Protein AF-A0A1B4LBT7-F1 (afdb_monomer)

Foldseek 3Di:
DDDDLVVVLVVCVVFVLVVLCVQCVVLPPDDQFPVLRVLLCQVVDPAQAAEEEAFPPNCNLVSVLSSVLSCVLVPVWAEEEQEELAQVVQLVSVVVSVCSLCPRVSSCVNSNRQDDPPADDDSAWDQGPVNHIYGYHYLVDFQADDDDPPFFHLYYEYEANDDCQCQVDPVSQVVSVCSVPVTNVVRHDPPRHHYYYYHFAPACDHPSNVLVPDPSYHYDYHAQWDDDLPDPPIAGSRCRVQNSVNLVVVCVVCLLVLNNVVSCRRRVSDHHHPDDQLFDPVLAAADQADPCLLFAKEKFWEDWPDLPPVDIAWIWIWIWGDDPLAIETAAIDTHSDDLVRVLVCQVVVCVVSPNHAYEYEQDPVRCSRVVVSVVVCVVVVHDHNYHYDYDPPPDDLQVLLSVCSVCSVVSRYYYYSDCVRVSVQSSLSSNPPDDHCNNSSSVSCVCVVQQFAALASLFDPLQEDAPDDADLPWAKEWQWFDDPFWIKIWIWTADQLAIEGQAIDIGRDALLPPVLVVLVVCCVSPVNHHYAYEYEQVCVVCCVVGVNQVSCVVSVHHYDYFYHLVVLRCVCNCQSPDDDPSGGSHHYHSPRYSLQSNLNSRVFGFRADPVRDGDPHTDDDRSSRHVSSVSRHSNVVNVVSVVDDPPQWDWDADPVRDIDIDNDDDD

Sequence (667 aa):
MALTNGVLLKAISDDRALGSAMLFPHRHPQASPAFHVEVMDLWRCADEWVLIEAFREGAKSTLSEEHLLIEACFGNFGYCLIIGETYTKACQRLEAIKFEATRNTKLQGLFGRLKESGRVWNEHQMELSNGVLLEAHGWEEEFRGFKWRDIRPDRAYLDDIENKERVKDKAAVDASMRKLYLELIPAMDKVKGKIRVTGTPLAEDCMITRLRENPDWTSRRYPICNGDIDDPETRALWPERYPMDWVRRKRDEMERAGQLRGFMQEYMLMAIGSQDKPFESEHIRECAVDPAPWLPKVVITDPARTTDVKKSDRTGRVVVSRLGTKIYVHTSSGEFWKPDEVIEDAFKTSARYGDAAVAIEKNSLDEWLLQPMRAEMLRRGVTLALRPLSAPQDRDKTQFIMGMQPFFEAGDIVLVGGQGAHPKLVAEILNFPSGRRDILNALAYFQRVFSGAPVYEDFGQWNLVSEYEPSQQHPLALAFNATGTETTAALLCIEGQRVVVVADWISPVPPKEAVPDIAQLVRAAFPRARVTAWLPADVLDQADRMPIVPALRAAGMYPMRGAYVNVARGALSPLIRTEAKARRLFQVDTEGATHTLNAMAGGYNYPVDRAGNRNTLPETGPHRTLVEGLEAAVYVICSQQADVLPEGVNTGVNPQGVSYLTTLPRR

InterPro domains:
  IPR027417 P-loop containing nucleoside triphosphate hydrolase [G3DSA:3.40.50.300] (33-211)

Mean predicted aligned error: 13.54 Å

Nearest PDB structures (foldseek):
  8dgc-assembly1_H  TM=4.998E-01  e=2.058E-19  Escherichia phage PhiV-1
  3cpe-assembly1_A  TM=4.067E-01  e=5.244E-15  Tequatrovirus T4
  2o0k-assembly1_A  TM=7.148E-01  e=2.283E-07  Tequatrovirus T4
  4zni-assembly1_A  TM=6.613E-01  e=2.923E-05  Oshimavirus P7426
  3c6h-assembly2_B  TM=6.210E-01  e=6.410E-04  Escherichia phage RB49

pLDDT: mean 87.67, std 11.39, range [40.91, 98.44]

Solvent-accessible surface area (backbone atoms only — not comparable to full-atom values): 35862 Å² total; per-residue (Å²): 131,85,78,51,69,68,58,51,52,48,50,35,69,73,33,55,43,61,30,42,56,70,56,40,47,89,80,49,90,58,87,80,38,72,61,55,41,54,52,40,50,58,74,66,41,89,67,44,35,34,39,41,32,54,17,70,88,66,52,63,70,62,54,48,39,48,49,53,48,51,41,44,74,73,55,77,42,58,25,33,41,35,32,10,50,37,44,68,58,13,24,53,50,49,46,55,38,52,47,46,58,74,67,36,62,59,52,35,73,70,72,40,74,38,74,46,88,94,50,56,72,59,78,43,37,42,34,37,63,89,63,23,35,41,38,38,35,23,61,86,58,84,51,68,78,57,63,60,91,92,41,38,33,23,32,36,39,35,46,49,58,75,51,71,77,45,37,69,44,72,67,39,26,52,49,54,50,45,44,45,65,71,27,44,57,70,29,33,30,93,86,67,34,32,41,39,39,37,40,64,33,85,15,50,68,24,65,60,44,54,48,57,72,32,87,82,29,53,58,48,79,41,32,49,40,81,56,57,84,86,42,86,86,42,45,36,55,40,50,95,84,40,33,56,71,54,50,50,53,51,45,54,53,30,30,72,69,40,34,36,65,58,45,40,19,44,32,54,52,39,56,50,64,86,72,72,62,75,46,56,80,87,32,65,35,61,36,77,59,74,92,58,79,85,53,57,36,34,37,27,38,32,74,40,94,48,80,49,85,92,81,38,63,39,27,4,29,27,30,36,34,67,59,93,83,31,36,41,36,65,46,60,44,68,44,88,52,48,74,69,51,49,50,51,48,49,55,55,52,17,57,74,49,77,62,19,32,40,34,36,64,47,50,98,69,79,48,77,58,65,50,56,47,52,53,47,24,64,75,68,76,44,86,76,54,73,39,81,34,78,60,69,88,90,48,57,73,68,60,50,38,54,69,45,37,67,39,30,74,70,50,23,41,29,30,33,48,27,64,85,59,27,54,69,49,53,31,25,48,46,30,30,94,43,84,64,52,38,33,51,46,18,49,40,45,51,66,65,78,62,48,48,49,43,74,45,76,78,57,50,80,72,29,54,42,66,90,74,76,81,56,80,86,42,49,32,37,38,14,29,30,68,61,98,62,29,24,22,35,37,34,33,40,40,59,84,86,27,38,33,34,50,30,50,47,81,35,78,40,52,36,70,62,42,40,46,52,54,51,50,52,50,41,69,77,40,75,83,51,63,71,41,36,24,30,22,33,62,56,60,77,34,40,94,83,41,61,45,60,64,22,33,48,75,60,74,36,73,68,42,80,19,31,41,50,86,76,12,61,70,52,55,54,63,31,45,73,36,70,58,94,95,34,35,22,29,30,34,17,66,78,44,10,51,60,55,49,35,15,50,64,47,58,30,16,19,47,44,50,97,85,68,49,68,49,96,56,61,52,87,52,71,39,36,42,32,47,42,8,41,23,1,30,49,39,43,61,54,51,66,51,70,76,54,65,60,95,73,52,35,81,44,66,47,100,85,72,51,76,43,84,35,75,60,78,89,128

Organism: NCBI:txid101571

Structure (mmCIF, N/CA/C/O backbone):
data_AF-A0A1B4LBT7-F1
#
_entry.id   AF-A0A1B4LBT7-F1
#
loop_
_atom_site.group_PDB
_atom_site.id
_atom_site.type_symbol
_atom_site.label_atom_id
_atom_site.label_alt_id
_atom_site.label_comp_id
_atom_site.label_asym_id
_atom_site.label_entity_id
_atom_site.label_seq_id
_atom_site.pdbx_PDB_ins_code
_atom_site.Cartn_x
_atom_site.Cartn_y
_atom_site.Cartn_z
_atom_site.occupancy
_atom_site.B_iso_or_equiv
_atom_site.auth_seq_id
_atom_site.auth_comp_id
_atom_site.auth_asym_id
_atom_site.auth_atom_id
_atom_site.pdbx_PDB_model_num
ATOM 1 N N . MET A 1 1 ? 12.788 -15.332 -58.253 1.00 42.81 1 MET A N 1
ATOM 2 C CA . MET A 1 1 ? 14.023 -14.619 -58.648 1.00 42.81 1 MET A CA 1
ATOM 3 C C . MET A 1 1 ? 14.780 -14.287 -57.377 1.00 42.81 1 MET A C 1
ATOM 5 O O . MET A 1 1 ? 14.172 -13.702 -56.492 1.00 42.81 1 MET A O 1
ATOM 9 N N . ALA A 1 2 ? 16.041 -14.701 -57.238 1.00 52.88 2 ALA A N 1
ATOM 10 C CA . ALA A 1 2 ? 16.870 -14.229 -56.129 1.00 52.88 2 ALA A CA 1
ATOM 11 C C . ALA A 1 2 ? 17.149 -12.732 -56.339 1.00 52.88 2 ALA A C 1
ATOM 13 O O . ALA A 1 2 ? 17.551 -12.338 -57.435 1.00 52.88 2 ALA A O 1
ATOM 14 N N . LEU A 1 3 ? 16.870 -11.898 -55.335 1.00 65.94 3 LEU A N 1
ATOM 15 C CA . LEU A 1 3 ? 17.204 -10.473 -55.377 1.00 65.94 3 LEU A CA 1
ATOM 16 C C . LEU A 1 3 ? 18.729 -10.325 -55.470 1.00 65.94 3 LEU A C 1
ATOM 18 O O . LEU A 1 3 ? 19.463 -11.071 -54.825 1.00 65.94 3 LEU A O 1
ATOM 22 N N . THR A 1 4 ? 19.216 -9.377 -56.271 1.00 80.94 4 THR A N 1
ATOM 23 C CA . THR A 1 4 ? 20.655 -9.088 -56.331 1.00 80.94 4 THR A CA 1
ATOM 24 C C . THR A 1 4 ? 21.117 -8.441 -55.022 1.00 80.94 4 THR A C 1
ATOM 26 O O . THR A 1 4 ? 20.344 -7.738 -54.366 1.00 80.94 4 THR A O 1
ATOM 29 N N . ASN A 1 5 ? 22.393 -8.617 -54.655 1.00 82.88 5 ASN A N 1
ATOM 30 C CA . ASN A 1 5 ? 22.958 -8.010 -53.440 1.00 82.88 5 ASN A CA 1
ATOM 31 C C . ASN A 1 5 ? 22.756 -6.485 -53.397 1.00 82.88 5 ASN A C 1
ATOM 33 O O . ASN A 1 5 ? 22.489 -5.939 -52.334 1.00 82.88 5 ASN A O 1
ATOM 37 N N . GLY A 1 6 ? 22.800 -5.801 -54.547 1.00 83.88 6 GLY A N 1
ATOM 38 C CA . GLY A 1 6 ? 22.538 -4.360 -54.624 1.00 83.88 6 GLY A CA 1
ATOM 39 C C . GLY A 1 6 ? 21.104 -3.972 -54.246 1.00 83.88 6 GLY A C 1
ATOM 40 O O . GLY A 1 6 ? 20.904 -2.978 -53.552 1.00 83.88 6 GLY A O 1
ATOM 41 N N . VAL A 1 7 ? 20.103 -4.768 -54.640 1.00 86.25 7 VAL A N 1
ATOM 42 C CA . VAL A 1 7 ? 18.699 -4.523 -54.264 1.00 86.25 7 VAL A CA 1
ATOM 43 C C . VAL A 1 7 ? 18.476 -4.801 -52.778 1.00 86.25 7 VAL A C 1
ATOM 45 O O . VAL A 1 7 ? 17.785 -4.032 -52.116 1.00 86.25 7 VAL A O 1
ATOM 48 N N . LEU A 1 8 ? 19.103 -5.852 -52.237 1.00 87.44 8 LEU A N 1
ATOM 49 C CA . LEU A 1 8 ? 19.050 -6.164 -50.805 1.00 87.44 8 LEU A CA 1
ATOM 50 C C . LEU A 1 8 ? 19.699 -5.064 -49.961 1.00 87.44 8 LEU A C 1
ATOM 52 O O . LEU A 1 8 ? 19.095 -4.602 -48.999 1.00 87.44 8 LEU A O 1
ATOM 56 N N . LEU A 1 9 ? 20.891 -4.601 -50.345 1.00 89.88 9 LEU A N 1
ATOM 57 C CA . LEU A 1 9 ? 21.569 -3.500 -49.662 1.00 89.88 9 LEU A CA 1
ATOM 58 C C . LEU A 1 9 ? 20.734 -2.222 -49.691 1.00 89.88 9 LEU A C 1
ATOM 60 O O . LEU A 1 9 ? 20.644 -1.553 -48.667 1.00 89.88 9 LEU A O 1
ATOM 64 N N . LYS A 1 10 ? 20.078 -1.910 -50.818 1.00 89.69 10 LYS A N 1
ATOM 65 C CA . LYS A 1 10 ? 19.162 -0.768 -50.899 1.00 89.69 10 LYS A CA 1
ATOM 66 C C . LYS A 1 10 ? 17.966 -0.932 -49.961 1.00 89.69 10 LYS A C 1
ATOM 68 O O . LYS A 1 10 ? 17.695 -0.023 -49.196 1.00 89.69 10 LYS A O 1
ATOM 73 N N . ALA A 1 11 ? 17.309 -2.091 -49.950 1.00 89.62 11 ALA A N 1
ATOM 74 C CA . ALA A 1 11 ? 16.168 -2.336 -49.065 1.00 89.62 11 ALA A CA 1
ATOM 75 C C . ALA A 1 11 ? 16.545 -2.227 -47.576 1.00 89.62 11 ALA A C 1
ATOM 77 O O . ALA A 1 11 ? 15.867 -1.541 -46.822 1.00 89.62 11 ALA A O 1
ATOM 78 N N . ILE A 1 12 ? 17.670 -2.825 -47.170 1.00 91.31 12 ILE A N 1
ATOM 79 C CA . ILE A 1 12 ? 18.216 -2.724 -45.802 1.00 91.31 12 ILE A CA 1
ATOM 80 C C . ILE A 1 12 ? 18.623 -1.277 -45.482 1.00 91.31 12 ILE A C 1
ATOM 82 O O . ILE A 1 12 ? 18.530 -0.820 -44.341 1.00 91.31 12 ILE A O 1
ATOM 86 N N . SER A 1 13 ? 19.135 -0.559 -46.483 1.00 88.12 13 SER A N 1
ATOM 87 C CA . SER A 1 13 ? 19.461 0.860 -46.390 1.00 88.12 13 SER A CA 1
ATOM 88 C C . SER A 1 13 ? 18.226 1.740 -46.370 1.00 88.12 13 SER A C 1
ATOM 90 O O . SER A 1 13 ? 18.342 2.848 -45.891 1.00 88.12 13 SER A O 1
ATOM 92 N N . ASP A 1 14 ? 17.059 1.329 -46.837 1.00 87.81 14 ASP A N 1
ATOM 93 C CA . ASP A 1 14 ? 15.849 2.153 -46.763 1.00 87.81 14 ASP A CA 1
ATOM 94 C C . ASP A 1 14 ? 15.087 1.855 -45.459 1.00 87.81 14 ASP A C 1
ATOM 96 O O . ASP A 1 14 ? 14.627 2.782 -44.799 1.00 87.81 14 ASP A O 1
ATOM 100 N N . ASP A 1 15 ? 15.098 0.599 -45.003 1.00 90.75 15 ASP A N 1
ATOM 101 C CA . ASP A 1 15 ? 14.402 0.124 -43.803 1.00 90.75 15 ASP A CA 1
ATOM 102 C C . ASP A 1 15 ? 15.342 -0.691 -42.891 1.00 90.75 15 ASP A C 1
ATOM 104 O O . ASP A 1 15 ? 15.752 -1.818 -43.197 1.00 90.75 15 ASP A O 1
ATOM 108 N N . ARG A 1 16 ? 15.692 -0.109 -41.734 1.00 90.62 16 ARG A N 1
ATOM 109 C CA . ARG A 1 16 ? 16.594 -0.741 -40.757 1.00 90.62 16 ARG A CA 1
ATOM 110 C C . ARG A 1 16 ? 15.924 -1.842 -39.951 1.00 90.62 16 ARG A C 1
ATOM 112 O O . ARG A 1 16 ? 16.616 -2.787 -39.577 1.00 90.62 16 ARG A O 1
ATOM 119 N N . ALA A 1 17 ? 14.619 -1.755 -39.719 1.00 90.81 17 ALA A N 1
ATOM 120 C CA . ALA A 1 17 ? 13.885 -2.785 -38.999 1.00 90.81 17 ALA A CA 1
ATOM 121 C C . ALA A 1 17 ? 13.766 -4.056 -39.848 1.00 90.81 17 ALA A C 1
ATOM 123 O O . ALA A 1 17 ? 14.067 -5.154 -39.374 1.00 90.81 17 ALA A O 1
ATOM 124 N N . LEU A 1 18 ? 13.445 -3.901 -41.137 1.00 90.19 18 LEU A N 1
ATOM 125 C CA . LEU A 1 18 ? 13.521 -4.981 -42.118 1.00 90.19 18 LEU A CA 1
ATOM 126 C C . LEU A 1 18 ? 14.945 -5.539 -42.199 1.00 90.19 18 LEU A C 1
ATOM 128 O O . LEU A 1 18 ? 15.139 -6.754 -42.196 1.00 90.19 18 LEU A O 1
ATOM 132 N N . GLY A 1 19 ? 15.944 -4.655 -42.236 1.00 91.81 19 GLY A N 1
ATOM 133 C CA . GLY A 1 19 ? 17.351 -5.033 -42.230 1.00 91.81 19 GLY A CA 1
ATOM 134 C C . GLY A 1 19 ? 17.739 -5.924 -41.056 1.00 91.81 19 GLY A C 1
ATOM 135 O O . GLY A 1 19 ? 18.338 -6.978 -41.268 1.00 91.81 19 GLY A O 1
ATOM 136 N N . SER A 1 20 ? 17.353 -5.530 -39.844 1.00 93.25 20 SER A N 1
ATOM 137 C CA . SER A 1 20 ? 17.584 -6.295 -38.618 1.00 93.25 20 SER A CA 1
ATOM 138 C C . SER A 1 20 ? 16.924 -7.678 -38.699 1.00 93.25 20 SER A C 1
ATOM 140 O O . SER A 1 20 ? 17.624 -8.693 -38.648 1.00 93.25 20 SER A O 1
ATOM 142 N N . ALA A 1 21 ? 15.628 -7.745 -39.015 1.00 91.25 21 ALA A N 1
ATOM 143 C CA . ALA A 1 21 ? 14.906 -9.012 -39.142 1.00 91.25 21 ALA A CA 1
ATOM 144 C C . ALA A 1 21 ? 15.491 -9.944 -40.228 1.00 91.25 21 ALA A C 1
ATOM 146 O O . ALA A 1 21 ? 15.522 -11.169 -40.076 1.00 91.25 21 ALA A O 1
ATOM 147 N N . MET A 1 22 ? 15.976 -9.384 -41.342 1.00 91.62 22 MET A N 1
ATOM 148 C CA . MET A 1 22 ? 16.565 -10.156 -42.439 1.00 91.62 22 MET A CA 1
ATOM 149 C C . MET A 1 22 ? 17.965 -10.680 -42.116 1.00 91.62 22 MET A C 1
ATOM 151 O O . MET A 1 22 ? 18.274 -11.830 -42.459 1.00 91.62 22 MET A O 1
ATOM 155 N N . LEU A 1 23 ? 18.811 -9.844 -41.512 1.00 94.00 23 LEU A N 1
ATOM 156 C CA . LEU A 1 23 ? 20.214 -10.141 -41.218 1.00 94.00 23 LEU A CA 1
ATOM 157 C C . LEU A 1 23 ? 20.375 -10.999 -39.964 1.00 94.00 23 LEU A C 1
ATOM 159 O O . LEU A 1 23 ? 21.263 -11.849 -39.935 1.00 94.00 23 LEU A O 1
ATOM 163 N N . PHE A 1 24 ? 19.500 -10.833 -38.975 1.00 95.12 24 PHE A N 1
ATOM 164 C CA . PHE A 1 24 ? 19.602 -11.475 -37.666 1.00 95.12 24 PHE A CA 1
ATOM 165 C C . PHE A 1 24 ? 18.405 -12.372 -37.325 1.00 95.12 24 PHE A C 1
ATOM 167 O O . PHE A 1 24 ? 18.008 -12.413 -36.169 1.00 95.12 24 PHE A O 1
ATOM 174 N N . PRO A 1 25 ? 17.815 -13.156 -38.248 1.00 92.56 25 PRO A N 1
ATOM 175 C CA . PRO A 1 25 ? 16.567 -13.879 -37.968 1.00 92.56 25 PRO A CA 1
ATOM 176 C C . PRO A 1 25 ? 16.667 -14.823 -36.757 1.00 92.56 25 PRO A C 1
ATOM 178 O O . PRO A 1 25 ? 15.674 -15.069 -36.082 1.00 92.56 25 PRO A O 1
ATOM 181 N N . HIS A 1 26 ? 17.866 -15.331 -36.444 1.00 93.12 26 HIS A N 1
ATOM 182 C CA . HIS A 1 26 ? 18.125 -16.173 -35.271 1.00 93.12 26 HIS A CA 1
ATOM 183 C C . HIS A 1 26 ? 17.984 -15.430 -33.935 1.00 93.12 26 HIS A C 1
ATOM 185 O O . HIS A 1 26 ? 17.816 -16.078 -32.905 1.00 93.12 26 HIS A O 1
ATOM 191 N N . ARG A 1 27 ? 18.032 -14.094 -33.942 1.00 92.12 27 ARG A N 1
ATOM 192 C CA . ARG A 1 27 ? 17.811 -13.219 -32.781 1.00 92.12 27 ARG A CA 1
ATOM 193 C C . ARG A 1 27 ? 16.346 -12.794 -32.618 1.00 92.12 27 ARG A C 1
ATOM 195 O O . ARG A 1 27 ? 15.987 -12.282 -31.561 1.00 92.12 27 ARG A O 1
ATOM 202 N N . HIS A 1 28 ? 15.490 -13.084 -33.606 1.00 90.44 28 HIS A N 1
ATOM 203 C CA . HIS A 1 28 ? 14.053 -12.780 -33.611 1.00 90.44 28 HIS A CA 1
ATOM 204 C C . HIS A 1 28 ? 13.212 -14.075 -33.611 1.00 90.44 28 HIS A C 1
ATOM 206 O O . HIS A 1 28 ? 12.550 -14.389 -34.601 1.00 90.44 28 HIS A O 1
ATOM 212 N N . PRO A 1 29 ? 13.206 -14.863 -32.514 1.00 87.12 29 PRO A N 1
ATOM 213 C CA . PRO A 1 29 ? 12.429 -16.107 -32.436 1.00 87.12 29 PRO A CA 1
ATOM 214 C C . PRO A 1 29 ? 10.908 -15.876 -32.401 1.00 87.12 29 PRO A C 1
ATOM 216 O O . PRO A 1 29 ? 10.133 -16.817 -32.556 1.00 87.12 29 PRO A O 1
ATOM 219 N N . GLN A 1 30 ? 10.479 -14.636 -32.162 1.00 87.31 30 GLN A N 1
ATOM 220 C CA . GLN A 1 30 ? 9.089 -14.194 -32.126 1.00 87.31 30 GLN A CA 1
ATOM 221 C C . GLN A 1 30 ? 8.917 -13.027 -33.099 1.00 87.31 30 GLN A C 1
ATOM 223 O O . GLN A 1 30 ? 9.883 -12.324 -33.399 1.00 87.31 30 GLN A O 1
ATOM 228 N N . ALA A 1 31 ? 7.688 -12.800 -33.564 1.00 87.50 31 ALA A N 1
ATOM 229 C CA . ALA A 1 31 ? 7.388 -11.648 -34.404 1.00 87.50 31 ALA A CA 1
ATOM 230 C C . ALA A 1 31 ? 7.735 -10.339 -33.673 1.00 87.50 31 ALA A C 1
ATOM 232 O O . ALA A 1 31 ? 7.391 -10.161 -32.498 1.00 87.50 31 ALA A O 1
ATOM 233 N N . SER A 1 32 ? 8.426 -9.440 -34.376 1.00 89.56 32 SER A N 1
ATOM 234 C CA . SER A 1 32 ? 8.744 -8.108 -33.868 1.00 89.56 32 SER A CA 1
ATOM 235 C C . SER A 1 32 ? 7.478 -7.239 -33.839 1.00 89.56 32 SER A C 1
ATOM 237 O O . SER A 1 32 ? 6.795 -7.134 -34.860 1.00 89.56 32 SER A O 1
ATOM 239 N N . PRO A 1 33 ? 7.151 -6.604 -32.702 1.00 93.69 33 PRO A N 1
ATOM 240 C CA . PRO A 1 33 ? 6.026 -5.686 -32.592 1.00 93.69 33 PRO A CA 1
ATOM 241 C C . PRO A 1 33 ? 6.295 -4.365 -33.321 1.00 93.69 33 PRO A C 1
ATOM 243 O O . PRO A 1 33 ? 7.441 -3.995 -33.574 1.00 93.69 33 PRO A O 1
ATOM 246 N N . ALA A 1 34 ? 5.235 -3.595 -33.583 1.00 93.12 34 ALA A N 1
ATOM 247 C CA . ALA A 1 34 ? 5.321 -2.322 -34.306 1.00 93.12 34 ALA A CA 1
ATOM 248 C C . ALA A 1 34 ? 6.310 -1.322 -33.677 1.00 93.12 34 ALA A C 1
ATOM 250 O O . ALA A 1 34 ? 7.007 -0.611 -34.397 1.00 93.12 34 ALA A O 1
ATOM 251 N N . PHE A 1 35 ? 6.428 -1.298 -32.345 1.00 94.38 35 PHE A N 1
ATOM 252 C CA . PHE A 1 35 ? 7.349 -0.372 -31.686 1.00 94.38 35 PHE A CA 1
ATOM 253 C C . PHE A 1 35 ? 8.829 -0.698 -31.942 1.00 94.38 35 PHE A C 1
ATOM 255 O O . PHE A 1 35 ? 9.655 0.201 -31.858 1.00 94.38 35 PHE A O 1
ATOM 262 N N . HIS A 1 36 ? 9.189 -1.941 -32.297 1.00 94.62 36 HIS A N 1
ATOM 263 C CA . HIS A 1 36 ? 10.570 -2.268 -32.697 1.00 94.62 36 HIS A CA 1
ATOM 264 C C . HIS A 1 36 ? 10.969 -1.532 -33.977 1.00 94.62 36 HIS A C 1
ATOM 266 O O . HIS A 1 36 ? 12.116 -1.108 -34.102 1.00 94.62 36 HIS A O 1
ATOM 272 N N . VAL A 1 37 ? 10.018 -1.351 -34.898 1.00 93.69 37 VAL A N 1
ATOM 273 C CA . VAL A 1 37 ? 10.228 -0.590 -36.135 1.00 93.69 37 VAL A CA 1
ATOM 274 C C . VAL A 1 37 ? 10.455 0.883 -35.808 1.00 93.69 37 VAL A C 1
ATOM 276 O O . VAL A 1 37 ? 11.473 1.445 -36.199 1.00 93.69 37 VAL A O 1
ATOM 279 N N . GLU A 1 38 ? 9.579 1.475 -34.991 1.00 95.06 38 GLU A N 1
ATOM 280 C CA . GLU A 1 38 ? 9.705 2.882 -34.585 1.00 95.06 38 GLU A CA 1
ATOM 281 C C . GLU A 1 38 ? 11.017 3.139 -33.817 1.00 95.06 38 GLU A C 1
ATOM 283 O O . GLU A 1 38 ? 11.673 4.150 -34.048 1.00 95.06 38 GLU A O 1
ATOM 288 N N . VAL A 1 39 ? 11.464 2.204 -32.969 1.00 95.31 39 VAL A N 1
ATOM 289 C CA . VAL A 1 39 ? 12.767 2.284 -32.279 1.00 95.31 39 VAL A CA 1
ATOM 290 C C . VAL A 1 39 ? 13.936 2.324 -33.270 1.00 95.31 39 VAL A C 1
ATOM 292 O O . VAL A 1 39 ? 14.831 3.160 -33.134 1.00 95.31 39 VAL A O 1
ATOM 295 N N . MET A 1 40 ? 13.930 1.450 -34.281 1.00 94.62 40 MET A N 1
ATOM 296 C CA . MET A 1 40 ? 14.963 1.425 -35.323 1.00 94.62 40 MET A CA 1
ATOM 297 C C . MET A 1 40 ? 14.981 2.722 -36.141 1.00 94.62 40 MET A C 1
ATOM 299 O O . MET A 1 40 ? 16.061 3.248 -36.432 1.00 94.62 40 MET A O 1
ATOM 303 N N . ASP A 1 41 ? 13.806 3.262 -36.464 1.00 94.25 41 ASP A N 1
ATOM 304 C CA . ASP A 1 41 ? 13.661 4.530 -37.181 1.00 94.25 41 ASP A CA 1
ATOM 305 C C . ASP A 1 41 ? 14.159 5.716 -36.344 1.00 94.25 41 ASP A C 1
ATOM 307 O O . ASP A 1 41 ? 14.894 6.570 -36.848 1.00 94.25 41 ASP A O 1
ATOM 311 N N . LEU A 1 42 ? 13.846 5.738 -35.045 1.00 95.12 42 LEU A N 1
ATOM 312 C CA . LEU A 1 42 ? 14.309 6.761 -34.106 1.00 95.12 42 LEU A CA 1
ATOM 313 C C . LEU A 1 42 ? 15.827 6.738 -33.921 1.00 95.12 42 LEU A C 1
ATOM 315 O O . LEU A 1 42 ? 16.465 7.789 -33.924 1.00 95.12 42 LEU A O 1
ATOM 319 N N . TRP A 1 43 ? 16.464 5.570 -33.814 1.00 94.06 43 TRP A N 1
ATOM 320 C CA . TRP A 1 43 ? 17.930 5.543 -33.753 1.00 94.06 43 TRP A CA 1
ATOM 321 C C . TRP A 1 43 ? 18.574 6.036 -35.050 1.00 94.06 43 TRP A C 1
ATOM 323 O O . TRP A 1 43 ? 19.603 6.727 -35.013 1.00 94.06 43 TRP A O 1
ATOM 333 N N . ARG A 1 44 ? 17.937 5.759 -36.189 1.00 92.06 44 ARG A N 1
ATOM 334 C CA . ARG A 1 44 ? 18.411 6.173 -37.508 1.00 92.06 44 ARG A CA 1
ATOM 335 C C . ARG A 1 44 ? 18.156 7.650 -37.827 1.00 92.06 44 ARG A C 1
ATOM 337 O O . ARG A 1 44 ? 18.842 8.194 -38.695 1.00 92.06 44 ARG A O 1
ATOM 344 N N . CYS A 1 45 ? 17.197 8.293 -37.163 1.00 93.50 45 CYS A N 1
ATOM 345 C CA . CYS A 1 45 ? 16.697 9.611 -37.547 1.00 93.50 45 CYS A CA 1
ATOM 346 C C . CYS A 1 45 ? 17.796 10.689 -37.655 1.00 93.50 45 CYS A C 1
ATOM 348 O O . CYS A 1 45 ? 18.947 10.535 -37.210 1.00 93.50 45 CYS A O 1
ATOM 350 N N . ALA A 1 46 ? 17.440 11.801 -38.299 1.00 93.62 46 ALA A N 1
ATOM 351 C CA . ALA A 1 46 ? 18.349 12.922 -38.491 1.00 93.62 46 ALA A CA 1
ATOM 352 C C . ALA A 1 46 ? 18.772 13.549 -37.153 1.00 93.62 46 ALA A C 1
ATOM 354 O O . ALA A 1 46 ? 19.948 13.892 -37.035 1.00 93.62 46 ALA A O 1
ATOM 355 N N . ASP A 1 47 ? 17.866 13.582 -36.173 1.00 95.81 47 ASP A N 1
ATOM 356 C CA . ASP A 1 47 ? 18.020 14.275 -34.894 1.00 95.81 47 ASP A CA 1
ATOM 357 C C . ASP A 1 47 ? 19.310 13.890 -34.163 1.00 95.81 47 ASP A C 1
ATOM 359 O O . ASP A 1 47 ? 19.719 12.719 -34.104 1.00 95.81 47 ASP A O 1
ATOM 363 N N . GLU A 1 48 ? 19.964 14.904 -33.603 1.00 95.75 48 GLU A N 1
ATOM 364 C CA . GLU A 1 48 ? 21.251 14.756 -32.931 1.00 95.75 48 GLU A CA 1
ATOM 365 C C . GLU A 1 48 ? 21.101 13.951 -31.644 1.00 95.75 48 GLU A C 1
ATOM 367 O O . GLU A 1 48 ? 21.870 13.012 -31.430 1.00 95.75 48 GLU A O 1
ATOM 372 N N . TRP A 1 49 ? 20.079 14.231 -30.831 1.00 97.75 49 TRP A N 1
ATOM 373 C CA . TRP A 1 49 ? 19.879 13.602 -29.526 1.00 97.75 49 TRP A CA 1
ATOM 374 C C . TRP A 1 49 ? 18.523 12.910 -29.442 1.00 97.75 49 TRP A C 1
ATOM 376 O O . TRP A 1 49 ? 17.475 13.521 -29.639 1.00 97.75 49 TRP A O 1
ATOM 386 N N . VAL A 1 50 ? 18.552 11.610 -29.151 1.00 98.19 50 VAL A N 1
ATOM 387 C CA . VAL A 1 50 ? 17.343 10.785 -29.067 1.00 98.19 50 VAL A CA 1
ATOM 388 C C . VAL A 1 50 ? 17.348 10.005 -27.764 1.00 98.19 50 VAL A C 1
ATOM 390 O O . VAL A 1 50 ? 18.339 9.347 -27.434 1.00 98.19 50 VAL A O 1
ATOM 393 N N . LEU A 1 51 ? 16.220 10.048 -27.060 1.00 97.69 51 LEU A N 1
ATOM 394 C CA . LEU A 1 51 ? 15.930 9.244 -25.881 1.00 97.69 51 LEU A CA 1
ATOM 395 C C . LEU A 1 51 ? 14.849 8.214 -26.217 1.00 97.69 51 LEU A C 1
ATOM 397 O O . LEU A 1 51 ? 13.745 8.564 -26.634 1.00 97.69 51 LEU A O 1
ATOM 401 N N . ILE A 1 52 ? 15.141 6.943 -25.966 1.00 96.88 52 ILE A N 1
ATOM 402 C CA . ILE A 1 52 ? 14.173 5.857 -26.080 1.00 96.88 52 ILE A CA 1
ATOM 403 C C . ILE A 1 52 ? 13.993 5.206 -24.720 1.00 96.88 52 ILE A C 1
ATOM 405 O O . ILE A 1 52 ? 14.937 4.708 -24.109 1.00 96.88 52 ILE A O 1
ATOM 409 N N . GLU A 1 53 ? 12.751 5.149 -24.270 1.00 95.56 53 GLU A N 1
ATOM 410 C CA . GLU A 1 53 ? 12.388 4.403 -23.080 1.00 95.56 53 GLU A CA 1
ATOM 411 C C . GLU A 1 53 ? 11.555 3.205 -23.484 1.00 95.56 53 GLU A C 1
ATOM 413 O O . GLU A 1 53 ? 10.505 3.347 -24.107 1.00 95.56 53 GLU A O 1
ATOM 418 N N . ALA A 1 54 ? 12.018 2.015 -23.132 1.00 94.12 54 ALA A N 1
ATOM 419 C CA . ALA A 1 54 ? 11.321 0.778 -23.432 1.00 94.12 54 ALA A CA 1
ATOM 420 C C . ALA A 1 54 ? 11.274 -0.093 -22.187 1.00 94.12 54 ALA A C 1
ATOM 422 O O . ALA A 1 54 ? 12.260 -0.192 -21.451 1.00 94.12 54 ALA A O 1
ATOM 423 N N . PHE A 1 55 ? 10.121 -0.719 -21.970 1.00 94.56 55 PHE A N 1
ATOM 424 C CA . PHE A 1 55 ? 9.890 -1.589 -20.829 1.00 94.56 55 PHE A CA 1
ATOM 425 C C . PHE A 1 55 ? 10.944 -2.705 -20.729 1.00 94.56 55 PHE A C 1
ATOM 427 O O . PHE A 1 55 ? 11.516 -3.165 -21.728 1.00 94.56 55 PHE A O 1
ATOM 434 N N . ARG A 1 56 ? 11.215 -3.151 -19.500 1.00 90.69 56 ARG A N 1
ATOM 435 C CA . ARG A 1 56 ? 12.153 -4.243 -19.216 1.00 90.69 56 ARG A CA 1
ATOM 436 C C . ARG A 1 56 ? 11.794 -5.493 -20.028 1.00 90.69 56 ARG A C 1
ATOM 438 O O . ARG A 1 56 ? 10.637 -5.875 -20.114 1.00 90.69 56 ARG A O 1
ATOM 445 N N . GLU A 1 57 ? 12.808 -6.134 -20.613 1.00 90.31 57 GLU A N 1
ATOM 446 C CA . GLU A 1 57 ? 12.663 -7.261 -21.554 1.00 90.31 57 GLU A CA 1
ATOM 447 C C . GLU A 1 57 ? 11.993 -6.933 -22.907 1.00 90.31 57 GLU A C 1
ATOM 449 O O . GLU A 1 57 ? 11.756 -7.835 -23.709 1.00 90.31 57 GLU A O 1
ATOM 454 N N . GLY A 1 58 ? 11.809 -5.656 -23.257 1.00 91.56 58 GLY A N 1
ATOM 455 C CA . GLY A 1 58 ? 11.327 -5.214 -24.576 1.00 91.56 58 GLY A CA 1
ATOM 456 C C . GLY A 1 58 ? 12.306 -5.400 -25.752 1.00 91.56 58 GLY A C 1
ATOM 457 O O . GLY A 1 58 ? 12.107 -4.802 -26.804 1.00 91.56 58 GLY A O 1
ATOM 458 N N . ALA A 1 59 ? 13.365 -6.205 -25.587 1.00 91.06 59 ALA A N 1
ATOM 459 C CA . ALA A 1 59 ? 14.439 -6.488 -26.559 1.00 91.06 59 ALA A CA 1
ATOM 460 C C . ALA A 1 59 ? 15.335 -5.301 -26.979 1.00 91.06 59 ALA A C 1
ATOM 462 O O . ALA A 1 59 ? 16.129 -5.430 -27.911 1.00 91.06 59 ALA A O 1
ATOM 463 N N . LYS A 1 60 ? 15.289 -4.179 -26.247 1.00 89.81 60 LYS A N 1
ATOM 464 C CA . LYS A 1 60 ? 16.026 -2.941 -26.566 1.00 89.81 60 LYS A CA 1
ATOM 465 C C . LYS A 1 60 ? 17.529 -3.149 -26.826 1.00 89.81 60 LYS A C 1
ATOM 467 O O . LYS A 1 60 ? 18.035 -2.679 -27.835 1.00 89.81 60 LYS A O 1
ATOM 472 N N . SER A 1 61 ? 18.225 -3.926 -25.990 1.00 89.38 61 SER A N 1
ATOM 473 C CA . SER A 1 61 ? 19.668 -4.150 -26.158 1.00 89.38 61 SER A CA 1
ATOM 474 C C . SER A 1 61 ? 20.010 -5.028 -27.366 1.00 89.38 61 SER A C 1
ATOM 476 O O . SER A 1 61 ? 21.040 -4.839 -27.992 1.00 89.38 61 SER A O 1
ATOM 478 N N . THR A 1 62 ? 19.146 -5.985 -27.721 1.00 92.62 62 THR A N 1
ATOM 479 C CA . THR A 1 62 ? 19.338 -6.789 -28.940 1.00 92.62 62 THR A CA 1
ATOM 480 C C . THR A 1 62 ? 19.192 -5.918 -30.180 1.00 92.62 62 THR A C 1
ATOM 482 O O . THR A 1 62 ? 20.070 -5.925 -31.038 1.00 92.62 62 THR A O 1
ATOM 485 N N . LEU A 1 63 ? 18.144 -5.094 -30.220 1.00 94.38 63 LEU A N 1
ATOM 486 C CA . LEU A 1 63 ? 17.908 -4.167 -31.321 1.00 94.38 63 LEU A CA 1
ATOM 487 C C . LEU A 1 63 ? 19.041 -3.139 -31.466 1.00 94.38 63 LEU A C 1
ATOM 489 O O . LEU A 1 63 ? 19.422 -2.821 -32.590 1.00 94.38 63 LEU A O 1
ATOM 493 N N . SER A 1 64 ? 19.603 -2.626 -30.365 1.00 94.50 64 SER A N 1
ATOM 494 C CA . SER A 1 64 ? 20.677 -1.628 -30.442 1.00 94.50 64 SER A CA 1
ATOM 495 C C . SER A 1 64 ? 21.990 -2.216 -30.949 1.00 94.50 64 SER A C 1
ATOM 497 O O . SER A 1 64 ? 22.645 -1.601 -31.787 1.00 94.50 64 SER A O 1
ATOM 499 N N . GLU A 1 65 ? 22.351 -3.426 -30.517 1.00 96.25 65 GLU A N 1
ATOM 500 C CA . GLU A 1 65 ? 23.521 -4.150 -31.028 1.00 96.25 65 GLU A CA 1
ATOM 501 C C . GLU A 1 65 ? 23.418 -4.378 -32.547 1.00 96.25 65 GLU A C 1
ATOM 503 O O . GLU A 1 65 ? 24.372 -4.136 -33.289 1.00 96.25 65 GLU A O 1
ATOM 508 N N . GLU A 1 66 ? 22.244 -4.797 -33.024 1.00 96.31 66 GLU A N 1
ATOM 509 C CA . GLU A 1 66 ? 21.968 -4.998 -34.449 1.00 96.31 66 GLU A CA 1
ATOM 510 C C . GLU A 1 66 ? 21.997 -3.685 -35.233 1.00 96.31 66 GLU A C 1
ATOM 512 O O . GLU A 1 66 ? 22.626 -3.612 -36.291 1.00 96.31 66 GLU A O 1
ATOM 517 N N . HIS A 1 67 ? 21.364 -2.635 -34.704 1.00 96.25 67 HIS A N 1
ATOM 518 C CA . HIS A 1 67 ? 21.354 -1.306 -35.307 1.00 96.25 67 HIS A CA 1
ATOM 519 C C . HIS A 1 67 ? 22.774 -0.757 -35.476 1.00 96.25 67 HIS A C 1
ATOM 521 O O . HIS A 1 67 ? 23.156 -0.362 -36.579 1.00 96.25 67 HIS A O 1
ATOM 527 N N . LEU A 1 68 ? 23.573 -0.772 -34.403 1.00 97.12 68 LEU A N 1
ATOM 528 C CA . LEU A 1 68 ? 24.950 -0.280 -34.415 1.00 97.12 68 LEU A CA 1
ATOM 529 C C . LEU A 1 68 ? 25.813 -1.061 -35.406 1.00 97.12 68 LEU A C 1
ATOM 531 O O . LEU A 1 68 ? 26.578 -0.453 -36.154 1.00 97.12 68 LEU A O 1
ATOM 535 N N . LEU A 1 69 ? 25.666 -2.390 -35.461 1.00 97.44 69 LEU A N 1
ATOM 536 C CA . LEU A 1 69 ? 26.409 -3.217 -36.408 1.00 97.44 69 LEU A CA 1
ATOM 537 C C . LEU A 1 69 ? 26.014 -2.925 -37.857 1.00 97.44 69 LEU A C 1
ATOM 539 O O . LEU A 1 69 ? 26.892 -2.807 -38.711 1.00 97.44 69 LEU A O 1
ATOM 543 N N . ILE A 1 70 ? 24.717 -2.786 -38.147 1.00 96.56 70 ILE A N 1
ATOM 544 C CA . ILE A 1 70 ? 24.246 -2.437 -39.491 1.00 96.56 70 ILE A CA 1
ATOM 545 C C . ILE A 1 70 ? 24.800 -1.065 -39.894 1.00 96.56 70 ILE A C 1
ATOM 547 O O . ILE A 1 70 ? 25.417 -0.948 -40.952 1.00 96.56 70 ILE A O 1
ATOM 551 N N . GLU A 1 71 ? 24.634 -0.036 -39.062 1.00 96.44 71 GLU A N 1
ATOM 552 C CA . GLU A 1 71 ? 25.143 1.313 -39.343 1.00 96.44 71 GLU A CA 1
ATOM 553 C C . GLU A 1 71 ? 26.666 1.322 -39.561 1.00 96.44 71 GLU A C 1
ATOM 555 O O . GLU A 1 71 ? 27.150 1.971 -40.494 1.00 96.44 71 GLU A O 1
ATOM 560 N N . ALA A 1 72 ? 27.410 0.540 -38.770 1.00 97.00 72 ALA A N 1
ATOM 561 C CA . ALA A 1 72 ? 28.849 0.370 -38.930 1.00 97.00 72 ALA A CA 1
ATOM 562 C C . ALA A 1 72 ? 29.209 -0.312 -40.258 1.00 97.00 72 ALA A C 1
ATOM 564 O O . ALA A 1 72 ? 30.135 0.126 -40.936 1.00 97.00 72 ALA A O 1
ATOM 565 N N . CYS A 1 73 ? 28.467 -1.343 -40.676 1.00 95.88 73 CYS A N 1
ATOM 566 C CA . CYS A 1 73 ? 28.687 -2.031 -41.954 1.00 95.88 73 CYS A CA 1
ATOM 567 C C . CYS A 1 73 ? 28.467 -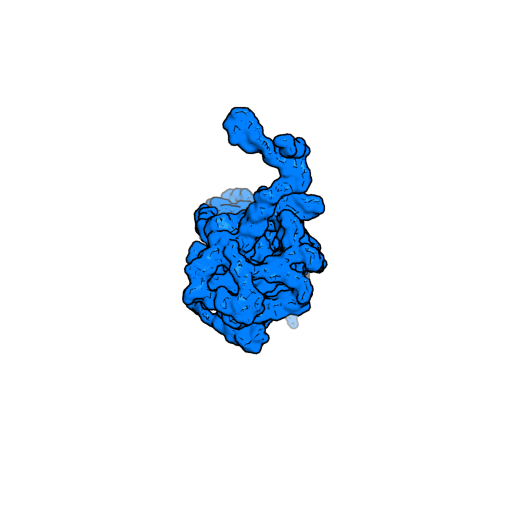1.103 -43.158 1.00 95.88 73 CYS A C 1
ATOM 569 O O . CYS A 1 73 ? 29.226 -1.158 -44.126 1.00 95.88 73 CYS A O 1
ATOM 571 N N . PHE A 1 74 ? 27.467 -0.219 -43.085 1.00 95.25 74 PHE A N 1
ATOM 572 C CA . PHE A 1 74 ? 27.223 0.800 -44.110 1.00 95.25 74 PHE A CA 1
ATOM 573 C C . PHE A 1 74 ? 28.221 1.966 -44.071 1.00 95.25 74 PHE A C 1
ATOM 575 O O . PHE A 1 74 ? 28.262 2.748 -45.018 1.00 95.25 74 PHE A O 1
ATOM 582 N N . GLY A 1 75 ? 29.035 2.087 -43.018 1.00 95.00 75 GLY A N 1
ATOM 583 C CA . GLY A 1 75 ? 29.969 3.204 -42.866 1.00 95.00 75 GLY A CA 1
ATOM 584 C C . GLY A 1 75 ? 29.270 4.535 -42.580 1.00 95.00 75 GLY A C 1
ATOM 585 O O . GLY A 1 75 ? 29.787 5.589 -42.941 1.00 95.00 75 GLY A O 1
ATOM 586 N N . ASN A 1 76 ? 28.091 4.500 -41.948 1.00 95.00 76 ASN A N 1
ATOM 587 C CA . ASN A 1 76 ? 27.300 5.701 -41.650 1.00 95.00 76 ASN A CA 1
ATOM 588 C C . ASN A 1 76 ? 27.903 6.571 -40.533 1.00 95.00 76 ASN A C 1
ATOM 590 O O . ASN A 1 76 ? 27.430 7.680 -40.287 1.00 95.00 76 ASN A O 1
ATOM 594 N N . PHE A 1 77 ? 28.925 6.062 -39.853 1.00 96.38 77 PHE A N 1
ATOM 595 C CA . PHE A 1 77 ? 29.718 6.760 -38.854 1.00 96.38 77 PHE A CA 1
ATOM 596 C C . PHE A 1 77 ? 31.157 6.241 -38.896 1.00 96.38 77 PHE A C 1
ATOM 598 O O . PHE A 1 77 ? 31.388 5.116 -39.337 1.00 96.38 77 PHE A O 1
ATOM 605 N N . GLY A 1 78 ? 32.119 7.049 -38.456 1.00 96.75 78 GLY A N 1
ATOM 606 C CA . GLY A 1 78 ? 33.532 6.669 -38.400 1.00 96.75 78 GLY A CA 1
ATOM 607 C C . GLY A 1 78 ? 33.967 6.132 -37.037 1.00 96.75 78 GLY A C 1
ATOM 608 O O . GLY A 1 78 ? 34.800 5.226 -36.978 1.00 96.75 78 GLY A O 1
ATOM 609 N N . TYR A 1 79 ? 33.409 6.671 -35.949 1.00 98.00 79 TYR A N 1
ATOM 610 C CA . TYR A 1 79 ? 33.812 6.330 -34.588 1.00 98.00 79 TYR A CA 1
ATOM 611 C C . TYR A 1 79 ? 32.622 6.380 -33.614 1.00 98.00 79 TYR A C 1
ATOM 613 O O . TYR A 1 79 ? 32.055 7.442 -33.353 1.00 98.00 79 TYR A O 1
ATOM 621 N N . CYS A 1 80 ? 32.259 5.220 -33.057 1.00 98.19 80 CYS A N 1
ATOM 622 C CA . CYS A 1 80 ? 31.159 5.065 -32.107 1.00 98.19 80 CYS A CA 1
ATOM 623 C C . CYS A 1 80 ? 31.636 4.710 -30.698 1.00 98.19 80 CYS A C 1
ATOM 625 O O . CYS A 1 80 ? 32.358 3.731 -30.516 1.00 98.19 80 CYS A O 1
ATOM 627 N N . LEU A 1 81 ? 31.125 5.435 -29.704 1.00 98.06 81 LEU A N 1
ATOM 628 C CA . LEU A 1 81 ? 31.228 5.084 -28.289 1.00 98.06 81 LEU A CA 1
ATOM 629 C C . LEU A 1 81 ? 29.993 4.288 -27.847 1.00 98.06 81 LEU A C 1
ATOM 631 O O . LEU A 1 81 ? 28.861 4.729 -28.044 1.00 98.06 81 LEU A O 1
ATOM 635 N N . ILE A 1 82 ? 30.204 3.134 -27.225 1.00 98.00 82 ILE A N 1
ATOM 636 C CA . ILE A 1 82 ? 29.179 2.342 -26.541 1.00 98.00 82 ILE A CA 1
ATOM 637 C C . ILE A 1 82 ? 29.402 2.522 -25.044 1.00 98.00 82 ILE A C 1
ATOM 639 O O . ILE A 1 82 ? 30.402 2.066 -24.498 1.00 98.00 82 ILE A O 1
ATOM 643 N N . ILE A 1 83 ? 28.475 3.196 -24.378 1.00 97.62 83 ILE A N 1
ATOM 644 C CA . ILE A 1 83 ? 28.602 3.584 -22.978 1.00 97.62 83 ILE A CA 1
ATOM 645 C C . ILE A 1 83 ? 27.569 2.813 -22.161 1.00 97.62 83 ILE A C 1
ATOM 647 O O . ILE A 1 83 ? 26.364 2.967 -22.353 1.00 97.62 83 ILE A O 1
ATOM 651 N N . GLY A 1 84 ? 28.041 1.967 -21.252 1.00 95.50 84 GLY A N 1
ATOM 652 C CA . GLY A 1 84 ? 27.189 1.220 -20.326 1.00 95.50 84 GLY A CA 1
ATOM 653 C C . GLY A 1 84 ? 27.258 1.778 -18.907 1.00 95.50 84 GLY A C 1
ATOM 654 O O . GLY A 1 84 ? 28.166 2.541 -18.573 1.00 95.50 84 GLY A O 1
ATOM 655 N N . GLU A 1 85 ? 26.348 1.335 -18.032 1.00 94.38 85 GLU A N 1
ATOM 656 C CA . GLU A 1 85 ? 26.412 1.641 -16.589 1.00 94.38 85 GLU A CA 1
ATOM 657 C C . GLU A 1 85 ? 27.805 1.360 -15.991 1.00 94.38 85 GLU A C 1
ATOM 659 O O . GLU A 1 85 ? 28.293 2.106 -15.139 1.00 94.38 85 GLU A O 1
ATOM 664 N N . THR A 1 86 ? 28.439 0.278 -16.456 1.00 95.06 86 THR A N 1
ATOM 665 C CA . THR A 1 86 ? 29.794 -0.150 -16.099 1.00 95.06 86 THR A CA 1
ATOM 666 C C . THR A 1 86 ? 30.572 -0.558 -17.351 1.00 95.06 86 THR A C 1
ATOM 668 O O . THR A 1 86 ? 29.979 -0.975 -18.350 1.00 95.06 86 THR A O 1
ATOM 671 N N . TYR A 1 87 ? 31.907 -0.501 -17.277 1.00 96.31 87 TYR A N 1
ATOM 672 C CA . TYR A 1 87 ? 32.809 -0.931 -18.356 1.00 96.31 87 TYR A CA 1
ATOM 673 C C . TYR A 1 87 ? 32.506 -2.359 -18.829 1.00 96.31 87 TYR A C 1
ATOM 675 O O . TYR A 1 87 ? 32.381 -2.625 -20.023 1.00 96.31 87 TYR A O 1
ATOM 683 N N . THR A 1 88 ? 32.288 -3.275 -17.882 1.00 96.25 88 THR A N 1
ATOM 684 C CA . THR A 1 88 ? 31.975 -4.677 -18.176 1.00 96.25 88 THR A CA 1
ATOM 685 C C . THR A 1 88 ? 30.677 -4.828 -18.967 1.00 96.25 88 THR A C 1
ATOM 687 O O . THR A 1 88 ? 30.644 -5.590 -19.931 1.00 96.25 88 THR A O 1
ATOM 690 N N . LYS A 1 89 ? 29.610 -4.095 -18.607 1.00 93.94 89 LYS A N 1
ATOM 691 C CA . LYS A 1 89 ? 28.341 -4.142 -19.352 1.00 93.94 89 LYS A CA 1
ATOM 692 C C . LYS A 1 89 ? 28.516 -3.625 -20.782 1.00 93.94 89 LYS A C 1
ATOM 694 O O . LYS A 1 89 ? 28.004 -4.242 -21.712 1.00 93.94 89 LYS A O 1
ATOM 699 N N . ALA A 1 90 ? 29.279 -2.547 -20.969 1.00 96.44 90 ALA A N 1
ATOM 700 C CA . ALA A 1 90 ? 29.580 -2.014 -22.297 1.00 96.44 90 ALA A CA 1
ATOM 701 C C . ALA A 1 90 ? 30.380 -3.015 -23.153 1.00 96.44 90 ALA A C 1
ATOM 703 O O . ALA A 1 90 ? 30.022 -3.278 -24.303 1.00 96.44 90 ALA A O 1
ATOM 704 N N . CYS A 1 91 ? 31.410 -3.647 -22.580 1.00 97.38 91 CYS A N 1
ATOM 705 C CA . CYS A 1 91 ? 32.211 -4.658 -23.274 1.00 97.38 91 CYS A CA 1
ATOM 706 C C . CYS A 1 91 ? 31.390 -5.901 -23.647 1.00 97.38 91 CYS A C 1
ATOM 708 O O . CYS A 1 91 ? 31.571 -6.444 -24.733 1.00 97.38 91 CYS A O 1
ATOM 710 N N . GLN A 1 92 ? 30.436 -6.322 -22.807 1.00 96.12 92 GLN A N 1
ATOM 711 C CA . GLN A 1 92 ? 29.511 -7.417 -23.135 1.00 96.12 92 GLN A CA 1
ATOM 712 C C . GLN A 1 92 ? 28.645 -7.102 -24.364 1.00 96.12 92 GLN A C 1
ATOM 714 O O . GLN A 1 92 ? 28.459 -7.972 -25.216 1.00 96.12 92 GLN A O 1
ATOM 719 N N . ARG A 1 93 ? 28.154 -5.860 -24.492 1.00 95.81 93 ARG A N 1
ATOM 720 C CA . ARG A 1 93 ? 27.420 -5.408 -25.689 1.00 95.81 93 ARG A CA 1
ATOM 721 C C . ARG A 1 93 ? 28.304 -5.451 -26.927 1.00 95.81 93 ARG A C 1
ATOM 723 O O . ARG A 1 93 ? 27.908 -5.990 -27.958 1.00 95.81 93 ARG A O 1
ATOM 730 N N . LEU A 1 94 ? 29.526 -4.936 -26.811 1.00 97.88 94 LEU A N 1
ATOM 731 C CA . LEU A 1 94 ? 30.484 -4.958 -27.908 1.00 97.88 94 LEU A CA 1
ATOM 732 C C . LEU A 1 94 ? 30.862 -6.391 -28.314 1.00 97.88 94 LEU A C 1
ATOM 734 O O . LEU A 1 94 ? 31.006 -6.671 -29.501 1.00 97.88 94 LEU A O 1
ATOM 738 N N . GLU A 1 95 ? 30.987 -7.318 -27.364 1.00 97.75 95 GLU A N 1
ATOM 739 C CA . GLU A 1 95 ? 31.270 -8.724 -27.660 1.00 97.75 95 GLU A CA 1
ATOM 740 C C . GLU A 1 95 ? 30.123 -9.399 -28.426 1.00 97.75 95 GLU A C 1
ATOM 742 O O . GLU A 1 95 ? 30.380 -10.137 -29.377 1.00 97.75 95 GLU A O 1
ATOM 747 N N . ALA A 1 96 ? 28.862 -9.089 -28.106 1.00 96.62 96 ALA A N 1
ATOM 748 C CA . ALA A 1 96 ? 27.718 -9.559 -28.890 1.00 96.62 96 ALA A CA 1
ATOM 749 C C . ALA A 1 96 ? 27.764 -9.043 -30.344 1.00 96.62 96 ALA A C 1
ATOM 751 O O . ALA A 1 96 ? 27.540 -9.804 -31.289 1.00 96.62 96 ALA A O 1
ATOM 752 N N . ILE A 1 97 ? 28.151 -7.777 -30.541 1.00 97.81 97 ILE A N 1
ATOM 753 C CA . ILE A 1 97 ? 28.358 -7.186 -31.873 1.00 97.81 97 ILE A CA 1
ATOM 754 C C . ILE A 1 97 ? 29.512 -7.886 -32.614 1.00 97.81 97 ILE A C 1
ATOM 756 O O . ILE A 1 97 ? 29.372 -8.248 -33.785 1.00 97.81 97 ILE A O 1
ATOM 760 N N . LYS A 1 98 ? 30.647 -8.129 -31.945 1.00 97.88 98 LYS A N 1
ATOM 761 C CA . LYS A 1 98 ? 31.798 -8.861 -32.512 1.00 97.88 98 LYS A CA 1
ATOM 762 C C . LYS A 1 98 ? 31.434 -10.285 -32.910 1.00 97.88 98 LYS A C 1
ATOM 764 O O . LYS A 1 98 ? 31.889 -10.770 -33.953 1.00 97.88 98 LYS A O 1
ATOM 769 N N . PHE A 1 99 ? 30.631 -10.959 -32.092 1.00 96.75 99 PHE A N 1
ATOM 770 C CA . PHE A 1 99 ? 30.147 -12.300 -32.376 1.00 96.75 99 PHE A CA 1
ATOM 771 C C . PHE A 1 99 ? 29.359 -12.315 -33.688 1.00 96.75 99 PHE A C 1
ATOM 773 O O . PHE A 1 99 ? 29.703 -13.069 -34.600 1.00 96.75 99 PHE A O 1
ATOM 780 N N . GLU A 1 100 ? 28.382 -11.421 -33.839 1.00 96.88 100 GLU A N 1
ATOM 781 C CA . GLU A 1 100 ? 27.607 -11.306 -35.075 1.00 96.88 100 GLU A CA 1
ATOM 782 C C . GLU A 1 100 ? 28.481 -10.921 -36.274 1.00 96.88 100 GLU A C 1
ATOM 784 O O . GLU A 1 100 ? 28.428 -11.581 -37.312 1.00 96.88 100 GLU A O 1
ATOM 789 N N . ALA A 1 101 ? 29.379 -9.944 -36.126 1.00 96.25 101 ALA A N 1
ATOM 790 C CA . ALA A 1 101 ? 30.280 -9.522 -37.199 1.00 96.25 101 ALA A CA 1
ATOM 791 C C . ALA A 1 101 ? 31.181 -10.662 -37.729 1.00 96.25 101 ALA A C 1
ATOM 793 O O . ALA A 1 101 ? 31.611 -10.649 -38.887 1.00 96.25 101 ALA A O 1
ATOM 794 N N . THR A 1 102 ? 31.476 -11.668 -36.897 1.00 95.25 102 THR A N 1
ATOM 795 C CA . THR A 1 102 ? 32.365 -12.789 -37.248 1.00 95.25 102 THR A CA 1
ATOM 796 C C . THR A 1 102 ? 31.645 -14.086 -37.608 1.00 95.25 102 THR A C 1
ATOM 798 O O . THR A 1 102 ? 32.216 -14.895 -38.341 1.00 95.25 102 THR A O 1
ATOM 801 N N . ARG A 1 103 ? 30.419 -14.305 -37.123 1.00 94.50 103 ARG A N 1
ATOM 802 C CA . ARG A 1 103 ? 29.682 -15.572 -37.285 1.00 94.50 103 ARG A CA 1
ATOM 803 C C . ARG A 1 103 ? 28.478 -15.466 -38.219 1.00 94.50 103 ARG A C 1
ATOM 805 O O . ARG A 1 103 ? 28.051 -16.486 -38.754 1.00 94.50 103 ARG A O 1
ATOM 812 N N . ASN A 1 104 ? 27.929 -14.271 -38.427 1.00 95.81 104 ASN A N 1
ATOM 813 C CA . ASN A 1 104 ? 26.718 -14.094 -39.217 1.00 95.81 104 ASN A CA 1
ATOM 814 C C . ASN A 1 104 ? 27.017 -14.175 -40.722 1.00 95.81 104 ASN A C 1
ATOM 816 O O . ASN A 1 104 ? 27.556 -13.251 -41.336 1.00 95.81 104 ASN A O 1
ATOM 820 N N . THR A 1 105 ? 26.638 -15.297 -41.334 1.00 93.75 105 THR A N 1
ATOM 821 C CA . THR A 1 105 ? 26.893 -15.574 -42.755 1.00 93.75 105 THR A CA 1
ATOM 822 C C . THR A 1 105 ? 26.114 -14.655 -43.693 1.00 93.75 105 THR A C 1
ATOM 824 O O . THR A 1 105 ? 26.591 -14.379 -44.792 1.00 93.75 105 THR A O 1
ATOM 827 N N . LYS A 1 106 ? 24.949 -14.137 -43.276 1.00 93.50 106 LYS A N 1
ATOM 828 C CA . LYS A 1 106 ? 24.165 -13.186 -44.078 1.00 93.50 106 LYS A CA 1
ATOM 829 C C . LYS A 1 106 ? 24.850 -11.828 -44.149 1.00 93.50 106 LYS A C 1
ATOM 831 O O . LYS A 1 106 ? 24.970 -11.269 -45.237 1.00 93.50 106 LYS A O 1
ATOM 836 N N . LEU A 1 107 ? 25.347 -11.336 -43.011 1.00 93.31 107 LEU A N 1
ATOM 837 C CA . LEU A 1 107 ? 26.162 -10.122 -42.963 1.00 93.31 107 LEU A CA 1
ATOM 838 C C . LEU A 1 107 ? 27.411 -10.270 -43.833 1.00 93.31 107 LEU A C 1
ATOM 840 O O . LEU A 1 107 ? 27.671 -9.419 -44.680 1.00 93.31 107 LEU A O 1
ATOM 844 N N . GLN A 1 108 ? 28.141 -11.379 -43.691 1.00 91.88 108 GLN A N 1
ATOM 845 C CA . GLN A 1 108 ? 29.350 -11.621 -44.482 1.00 91.88 108 GLN A CA 1
ATOM 846 C C . GLN A 1 108 ? 29.070 -11.769 -45.979 1.00 91.88 108 GLN A C 1
ATOM 848 O O . GLN A 1 108 ? 29.861 -11.313 -46.801 1.00 91.88 108 GLN A O 1
ATOM 853 N N . GLY A 1 109 ? 27.938 -12.370 -46.348 1.00 91.19 109 GLY A N 1
ATOM 854 C CA . GLY A 1 109 ? 27.522 -12.492 -47.744 1.00 91.19 109 GLY A CA 1
ATOM 855 C C . GLY A 1 109 ? 27.216 -11.149 -48.416 1.00 91.19 109 GLY A C 1
ATOM 856 O O . GLY A 1 109 ? 27.376 -11.036 -49.631 1.00 91.19 109 GLY A O 1
ATOM 857 N N . LEU A 1 110 ? 26.799 -10.134 -47.647 1.00 92.19 110 LEU A N 1
ATOM 858 C CA . LEU A 1 110 ? 26.439 -8.809 -48.166 1.00 92.19 110 LEU A CA 1
ATOM 859 C C . LEU A 1 110 ? 27.572 -7.781 -48.068 1.00 92.19 110 LEU A C 1
ATOM 861 O O . LEU A 1 110 ? 27.784 -7.034 -49.019 1.00 92.19 110 LEU A O 1
ATOM 865 N N . PHE A 1 111 ? 28.300 -7.752 -46.951 1.00 91.06 111 PHE A N 1
ATOM 866 C CA . PHE A 1 111 ? 29.345 -6.755 -46.672 1.00 91.06 111 PHE A CA 1
ATOM 867 C C . PHE A 1 111 ? 30.768 -7.314 -46.786 1.00 91.06 111 PHE A C 1
ATOM 869 O O . PHE A 1 111 ? 31.743 -6.583 -46.621 1.00 91.06 111 PHE A O 1
ATOM 876 N N . GLY A 1 112 ? 30.908 -8.608 -47.078 1.00 91.38 112 GLY A N 1
ATOM 877 C CA . GLY A 1 112 ? 32.195 -9.288 -47.085 1.00 91.38 112 GLY A CA 1
ATOM 878 C C . GLY A 1 112 ? 32.727 -9.543 -45.675 1.00 91.38 112 GLY A C 1
ATOM 879 O O . GLY A 1 112 ? 32.010 -9.537 -44.673 1.00 91.38 112 GLY A O 1
ATOM 880 N N . ARG A 1 113 ? 34.031 -9.807 -45.585 1.00 92.75 113 ARG A N 1
ATOM 881 C CA . ARG A 1 113 ? 34.681 -10.085 -44.305 1.00 92.75 113 ARG A CA 1
ATOM 882 C C . ARG A 1 113 ? 34.835 -8.790 -43.499 1.00 92.75 113 ARG A C 1
ATOM 884 O O . ARG A 1 113 ? 35.628 -7.923 -43.853 1.00 92.75 113 ARG A O 1
ATOM 891 N N . LEU A 1 114 ? 34.109 -8.703 -42.385 1.00 93.88 114 LEU A N 1
ATOM 892 C CA . LEU A 1 114 ? 34.102 -7.531 -41.500 1.00 93.88 114 LEU A CA 1
ATOM 893 C C . LEU A 1 114 ? 35.346 -7.439 -40.601 1.00 93.88 114 LEU A C 1
ATOM 895 O O . LEU A 1 114 ? 35.824 -6.343 -40.326 1.00 93.88 114 LEU A O 1
ATOM 899 N N . LYS A 1 115 ? 35.901 -8.583 -40.171 1.00 94.31 115 LYS A N 1
ATOM 900 C CA . LYS A 1 115 ? 37.141 -8.655 -39.380 1.00 94.31 115 LYS A CA 1
ATOM 901 C C . LYS A 1 115 ? 38.360 -8.877 -40.274 1.00 94.31 115 LYS A C 1
ATOM 903 O O . LYS A 1 115 ? 38.539 -9.974 -40.816 1.00 94.31 115 LYS A O 1
ATOM 908 N N . GLU A 1 116 ? 39.230 -7.880 -40.353 1.00 92.00 116 GLU A N 1
ATOM 909 C CA . GLU A 1 116 ? 40.480 -7.919 -41.120 1.00 92.00 116 GLU A CA 1
ATOM 910 C C . GLU A 1 116 ? 41.706 -8.121 -40.211 1.00 92.00 116 GLU A C 1
ATOM 912 O O . GLU A 1 116 ? 41.722 -7.694 -39.058 1.00 92.00 116 GLU A O 1
ATOM 917 N N . SER A 1 117 ? 42.734 -8.811 -40.714 1.00 90.25 117 SER A N 1
ATOM 918 C CA . SER A 1 117 ? 43.985 -9.013 -39.971 1.00 90.25 117 SER A CA 1
ATOM 919 C C . SER A 1 117 ? 44.760 -7.700 -39.843 1.00 90.25 117 SER A C 1
ATOM 921 O O . SER A 1 117 ? 44.879 -6.965 -40.816 1.00 90.25 117 SER A O 1
ATOM 923 N N . GLY A 1 118 ? 45.326 -7.425 -38.665 1.00 89.38 118 GLY A N 1
ATOM 924 C CA . GLY A 1 118 ? 46.114 -6.211 -38.404 1.00 89.38 118 GLY A CA 1
ATOM 925 C C . GLY A 1 118 ? 45.302 -4.988 -37.961 1.00 89.38 118 GLY A C 1
ATOM 926 O O . GLY A 1 118 ? 45.902 -3.979 -37.600 1.00 89.38 118 GLY A O 1
ATOM 927 N N . ARG A 1 119 ? 43.966 -5.076 -37.935 1.00 93.88 119 ARG A N 1
ATOM 928 C CA . ARG A 1 119 ? 43.086 -4.053 -37.348 1.00 93.88 119 ARG A CA 1
ATOM 929 C C . ARG A 1 119 ? 42.829 -4.297 -35.866 1.00 93.88 119 ARG A C 1
ATOM 931 O O . ARG A 1 119 ? 42.983 -5.419 -35.378 1.00 93.88 119 ARG A O 1
ATOM 938 N N . VAL A 1 120 ? 42.423 -3.245 -35.155 1.00 96.19 120 VAL A N 1
ATOM 939 C CA . VAL A 1 120 ? 42.137 -3.320 -33.716 1.00 96.19 120 VAL A CA 1
ATOM 940 C C . VAL A 1 120 ? 40.960 -4.264 -33.454 1.00 96.19 120 VAL A C 1
ATOM 942 O O . VAL A 1 120 ? 39.880 -4.111 -34.016 1.00 96.19 120 VAL A O 1
ATOM 945 N N . TRP A 1 121 ? 41.168 -5.255 -32.587 1.00 97.12 121 TRP A N 1
ATOM 946 C CA . TRP A 1 121 ? 40.130 -6.190 -32.150 1.00 97.12 121 TRP A CA 1
ATOM 947 C C . TRP A 1 121 ? 40.490 -6.743 -30.766 1.00 97.12 121 TRP A C 1
ATOM 949 O O . TRP A 1 121 ? 41.072 -7.823 -30.653 1.00 97.12 121 TRP A O 1
ATOM 959 N N . ASN A 1 122 ? 40.202 -5.977 -29.717 1.00 96.62 122 ASN A N 1
ATOM 960 C CA . ASN A 1 122 ? 40.491 -6.329 -28.319 1.00 96.62 122 ASN A CA 1
ATOM 961 C C . ASN A 1 122 ? 39.180 -6.411 -27.513 1.00 96.62 122 ASN A C 1
ATOM 963 O O . ASN A 1 122 ? 38.124 -6.540 -28.119 1.00 96.62 122 ASN A O 1
ATOM 967 N N . GLU A 1 123 ? 39.209 -6.397 -26.179 1.00 96.75 123 GLU A N 1
ATOM 968 C CA . GLU A 1 123 ? 38.001 -6.495 -25.338 1.00 96.75 123 GLU A CA 1
ATOM 969 C C . GLU A 1 123 ? 37.034 -5.312 -25.530 1.00 96.75 123 GLU A C 1
ATOM 971 O O . GLU A 1 123 ? 35.840 -5.525 -25.736 1.00 96.75 123 GLU A O 1
ATOM 976 N N . HIS A 1 124 ? 37.545 -4.083 -25.574 1.00 97.12 124 HIS A N 1
ATOM 977 C CA . HIS A 1 124 ? 36.744 -2.855 -25.592 1.00 97.12 124 HIS A CA 1
ATOM 978 C C . HIS A 1 124 ? 36.729 -2.141 -26.945 1.00 97.12 124 HIS A C 1
ATOM 980 O O . HIS A 1 124 ? 36.006 -1.169 -27.085 1.00 97.12 124 HIS A O 1
ATOM 986 N N . GLN A 1 125 ? 37.456 -2.614 -27.959 1.00 97.88 125 GLN A N 1
ATOM 987 C CA . GLN A 1 125 ? 37.488 -2.007 -29.295 1.00 97.88 125 GLN A CA 1
ATOM 988 C C . GLN A 1 125 ? 37.305 -3.043 -30.409 1.00 97.88 125 GLN A C 1
ATOM 990 O O . GLN A 1 125 ? 37.825 -4.164 -30.339 1.00 97.88 125 GLN A O 1
ATOM 995 N N . MET A 1 126 ? 36.615 -2.642 -31.478 1.00 97.69 126 MET A N 1
ATOM 996 C CA . MET A 1 126 ? 36.629 -3.334 -32.770 1.00 97.69 126 MET A CA 1
ATOM 997 C C . MET A 1 126 ? 36.699 -2.337 -33.929 1.00 97.69 126 MET A C 1
ATOM 999 O O . MET A 1 126 ? 35.842 -1.468 -34.072 1.00 97.69 126 MET A O 1
ATOM 1003 N N . GLU A 1 127 ? 37.708 -2.492 -34.780 1.00 97.69 127 GLU A N 1
ATOM 1004 C CA . GLU A 1 127 ? 37.826 -1.787 -36.052 1.00 97.69 127 GLU A CA 1
ATOM 1005 C C . GLU A 1 127 ? 37.413 -2.733 -37.189 1.00 97.69 127 GLU A C 1
ATOM 1007 O O . GLU A 1 127 ? 38.004 -3.800 -37.390 1.00 97.69 127 GLU A O 1
ATOM 1012 N N . LEU A 1 128 ? 36.385 -2.338 -37.938 1.00 96.88 128 LEU A N 1
ATOM 1013 C CA . LEU A 1 128 ? 35.892 -3.068 -39.102 1.00 96.88 128 LEU A CA 1
ATOM 1014 C C . LEU A 1 128 ? 36.803 -2.870 -40.325 1.00 96.88 128 LEU A C 1
ATOM 1016 O O . LEU A 1 128 ? 37.567 -1.909 -40.417 1.00 96.88 128 LEU A O 1
ATOM 1020 N N . SER A 1 129 ? 36.692 -3.756 -41.318 1.00 95.06 129 SER A N 1
ATOM 1021 C CA . SER A 1 129 ? 37.453 -3.686 -42.579 1.00 95.06 129 SER A CA 1
ATOM 1022 C C . SER A 1 129 ? 37.199 -2.412 -43.397 1.00 95.06 129 SER A C 1
ATOM 1024 O O . SER A 1 129 ? 38.061 -1.981 -44.163 1.00 95.06 129 SER A O 1
ATOM 1026 N N . ASN A 1 130 ? 36.060 -1.747 -43.198 1.00 94.25 130 ASN A N 1
ATOM 1027 C CA . ASN A 1 130 ? 35.756 -0.443 -43.794 1.00 94.25 130 ASN A CA 1
ATOM 1028 C C . ASN A 1 130 ? 36.329 0.752 -42.997 1.00 94.25 130 ASN A C 1
ATOM 1030 O O . ASN A 1 130 ? 36.152 1.894 -43.410 1.00 94.25 130 ASN A O 1
ATOM 1034 N N . GLY A 1 131 ? 37.039 0.510 -41.888 1.00 94.75 131 GLY A N 1
ATOM 1035 C CA . GLY A 1 131 ? 37.689 1.539 -41.068 1.00 94.75 131 GLY A CA 1
ATOM 1036 C C . GLY A 1 131 ? 36.846 2.122 -39.937 1.00 94.75 131 GLY A C 1
ATOM 1037 O O . GLY A 1 131 ? 37.364 2.960 -39.199 1.00 94.75 131 GLY A O 1
ATOM 1038 N N . VAL A 1 132 ? 35.595 1.681 -39.774 1.00 97.31 132 VAL A N 1
ATOM 1039 C CA . VAL A 1 132 ? 34.732 2.099 -38.661 1.00 97.31 132 VAL A CA 1
ATOM 1040 C C . VAL A 1 132 ? 35.230 1.509 -37.344 1.00 97.31 132 VAL A C 1
ATOM 1042 O O . VAL A 1 132 ? 35.466 0.302 -37.266 1.00 97.31 132 VAL A O 1
ATOM 1045 N N . LEU A 1 133 ? 35.349 2.346 -36.309 1.00 98.06 133 LEU A N 1
ATOM 1046 C CA . LEU A 1 133 ? 35.694 1.931 -34.948 1.00 98.06 133 LEU A CA 1
ATOM 1047 C C . LEU A 1 133 ? 34.459 1.957 -34.038 1.00 98.06 133 LEU A C 1
ATOM 1049 O O . LEU A 1 133 ? 33.745 2.958 -33.986 1.00 98.06 133 LEU A O 1
ATOM 1053 N N . LEU A 1 134 ? 34.251 0.882 -33.276 1.00 98.44 134 LEU A N 1
ATOM 1054 C CA . LEU A 1 134 ? 33.374 0.877 -32.105 1.00 98.44 134 LEU A CA 1
ATOM 1055 C C . LEU A 1 134 ? 34.213 0.643 -30.849 1.00 98.44 134 LEU A C 1
ATOM 1057 O O . LEU A 1 134 ? 35.021 -0.290 -30.817 1.00 98.44 134 LEU A O 1
ATOM 1061 N N . GLU A 1 135 ? 33.999 1.466 -29.827 1.00 98.00 135 GLU A N 1
ATOM 1062 C CA . GLU A 1 135 ? 34.727 1.427 -28.559 1.00 98.00 135 GLU A CA 1
ATOM 1063 C C . GLU A 1 135 ? 33.771 1.454 -27.361 1.00 98.00 135 GLU A C 1
ATOM 1065 O O . GLU A 1 135 ? 32.802 2.210 -27.354 1.00 98.00 135 GLU A O 1
ATOM 1070 N N . ALA A 1 136 ? 34.017 0.607 -26.364 1.00 98.00 136 ALA A N 1
ATOM 1071 C CA . ALA A 1 136 ? 33.177 0.418 -25.190 1.00 98.00 136 ALA A CA 1
ATOM 1072 C C . ALA A 1 136 ? 33.781 1.078 -23.942 1.00 98.00 136 ALA A C 1
ATOM 1074 O O . ALA A 1 136 ? 34.931 0.812 -23.601 1.00 98.00 136 ALA A O 1
ATOM 1075 N N . HIS A 1 137 ? 32.970 1.860 -23.226 1.00 97.44 137 HIS A N 1
ATOM 1076 C CA . HIS A 1 137 ? 33.354 2.557 -21.994 1.00 97.44 137 HIS A CA 1
ATOM 1077 C C . HIS A 1 137 ? 32.296 2.416 -20.896 1.00 97.44 137 HIS A C 1
ATOM 1079 O O . HIS A 1 137 ? 31.096 2.290 -21.157 1.00 97.44 137 HIS A O 1
ATOM 1085 N N . GLY A 1 138 ? 32.731 2.471 -19.640 1.00 96.44 138 GLY A N 1
ATOM 1086 C CA . GLY A 1 138 ? 31.841 2.637 -18.497 1.00 96.44 138 GLY A CA 1
ATOM 1087 C C . GLY A 1 138 ? 31.478 4.101 -18.254 1.00 96.44 138 GLY A C 1
ATOM 1088 O O . GLY A 1 138 ? 32.292 4.995 -18.468 1.00 96.44 138 GLY A O 1
ATOM 1089 N N . TRP A 1 139 ? 30.279 4.351 -17.719 1.00 95.69 139 TRP A N 1
ATOM 1090 C CA . TRP A 1 139 ? 29.836 5.706 -17.366 1.00 95.69 139 TRP A CA 1
ATOM 1091 C C . TRP A 1 139 ? 30.751 6.426 -16.365 1.00 95.69 139 TRP A C 1
ATOM 1093 O O . TRP A 1 139 ? 30.764 7.651 -16.332 1.00 95.69 139 TRP A O 1
ATOM 1103 N N . GLU A 1 140 ? 31.521 5.701 -15.551 1.00 91.62 140 GLU A N 1
ATOM 1104 C CA . GLU A 1 140 ? 32.451 6.287 -14.573 1.00 91.62 140 GLU A CA 1
ATOM 1105 C C . GLU A 1 140 ? 33.702 6.911 -15.219 1.00 91.62 140 GLU A C 1
ATOM 1107 O O . GLU A 1 140 ? 34.295 7.817 -14.641 1.00 91.62 140 GLU A O 1
ATOM 1112 N N . GLU A 1 141 ? 34.068 6.517 -16.440 1.00 93.56 141 GLU A N 1
ATOM 1113 C CA . GLU A 1 141 ? 35.278 6.995 -17.126 1.00 93.56 141 GLU A CA 1
ATOM 1114 C C . GLU A 1 141 ? 35.160 8.452 -17.603 1.00 93.56 141 GLU A C 1
ATOM 1116 O O . GLU A 1 141 ? 34.062 8.958 -17.832 1.00 93.56 141 GLU A O 1
ATOM 1121 N N . GLU A 1 142 ? 36.283 9.155 -17.753 1.00 91.25 142 GLU A N 1
ATOM 1122 C CA . GLU A 1 142 ? 36.302 10.523 -18.288 1.00 91.25 142 GLU A CA 1
ATOM 1123 C C . GLU A 1 142 ? 36.188 10.513 -19.816 1.00 91.25 142 GLU A C 1
ATOM 1125 O O . GLU A 1 142 ? 36.949 9.831 -20.498 1.00 91.25 142 GLU A O 1
ATOM 1130 N N . PHE A 1 143 ? 35.278 11.315 -20.377 1.00 89.75 143 PHE A N 1
ATOM 1131 C CA . PHE A 1 143 ? 35.012 11.297 -21.824 1.00 89.75 143 PHE A CA 1
ATOM 1132 C C . PHE A 1 143 ? 35.798 12.339 -22.634 1.00 89.75 143 PHE A C 1
ATOM 1134 O O . PHE A 1 143 ? 35.522 12.577 -23.810 1.00 89.75 143 PHE A O 1
ATOM 1141 N N . ARG A 1 144 ? 36.779 13.008 -22.022 1.00 84.56 144 ARG A N 1
ATOM 1142 C CA . ARG A 1 144 ? 37.502 14.112 -22.663 1.00 84.56 144 ARG A CA 1
ATOM 1143 C C . ARG A 1 144 ? 38.621 13.594 -23.560 1.00 84.56 144 ARG A C 1
ATOM 1145 O O . ARG A 1 144 ? 39.449 12.794 -23.150 1.00 84.56 144 ARG A O 1
ATOM 1152 N N . GLY A 1 145 ? 38.709 14.149 -24.769 1.00 81.94 145 GLY A N 1
ATOM 1153 C CA . GLY A 1 145 ? 39.874 13.959 -25.638 1.00 81.94 145 GLY A CA 1
ATOM 1154 C C . GLY A 1 145 ? 39.871 12.685 -26.484 1.00 81.94 145 GLY A C 1
ATOM 1155 O O . GLY A 1 145 ? 40.899 12.385 -27.089 1.00 81.94 145 GLY A O 1
ATOM 1156 N N . PHE A 1 146 ? 38.745 11.971 -26.595 1.00 88.38 146 PHE A N 1
ATOM 1157 C CA . PHE A 1 146 ? 38.650 10.837 -27.512 1.00 88.38 146 PHE A CA 1
ATOM 1158 C C . PHE A 1 146 ? 38.912 11.249 -28.959 1.00 88.38 146 PHE A C 1
ATOM 1160 O O . PHE A 1 146 ? 38.294 12.173 -29.498 1.00 88.38 146 PHE A O 1
ATOM 1167 N N . LYS A 1 147 ? 39.827 10.526 -29.600 1.00 89.88 147 LYS A N 1
ATOM 1168 C CA . LYS A 1 147 ? 40.175 10.707 -31.003 1.00 89.88 147 LYS A CA 1
ATOM 1169 C C . LYS A 1 147 ? 40.652 9.376 -31.569 1.00 89.88 147 LYS A C 1
ATOM 1171 O O . LYS A 1 147 ? 41.603 8.793 -31.055 1.00 89.88 147 LYS A O 1
ATOM 1176 N N . TRP A 1 148 ? 40.032 8.933 -32.653 1.00 90.81 148 TRP A N 1
ATOM 1177 C CA . TRP A 1 148 ? 40.511 7.808 -33.442 1.00 90.81 148 TRP A CA 1
ATOM 1178 C C . TRP A 1 148 ? 41.141 8.336 -34.726 1.00 90.81 148 TRP A C 1
ATOM 1180 O O . TRP A 1 148 ? 40.447 8.824 -35.618 1.00 90.81 148 TRP A O 1
ATOM 1190 N N . ARG A 1 149 ? 42.474 8.274 -34.818 1.00 89.62 149 ARG A N 1
ATOM 1191 C CA . ARG A 1 149 ? 43.252 8.912 -35.897 1.00 89.62 149 ARG A CA 1
ATOM 1192 C C . ARG A 1 149 ? 42.937 10.413 -35.975 1.00 89.62 149 ARG A C 1
ATOM 1194 O O . ARG A 1 149 ? 43.340 11.164 -35.088 1.00 89.62 149 ARG A O 1
ATOM 1201 N N . ASP A 1 150 ? 42.192 10.842 -36.991 1.00 90.38 150 ASP A N 1
ATOM 1202 C CA . ASP A 1 150 ? 41.743 12.224 -37.187 1.00 90.38 150 ASP A CA 1
ATOM 1203 C C . ASP A 1 150 ? 40.243 12.434 -36.954 1.00 90.38 150 ASP A C 1
ATOM 1205 O O . ASP A 1 150 ? 39.732 13.532 -37.157 1.00 90.38 150 ASP A O 1
ATOM 1209 N N . ILE A 1 151 ? 39.549 11.405 -36.468 1.00 93.12 151 ILE A N 1
ATOM 1210 C CA . ILE A 1 151 ? 38.097 11.375 -36.305 1.00 93.12 151 ILE A CA 1
ATOM 1211 C C . ILE A 1 151 ? 37.749 11.479 -34.816 1.00 93.12 151 ILE A C 1
ATOM 1213 O O . ILE A 1 151 ? 38.267 10.733 -33.981 1.00 93.12 151 ILE A O 1
ATOM 1217 N N . ARG A 1 152 ? 36.867 12.421 -34.476 1.00 95.94 152 ARG A N 1
ATOM 1218 C CA . ARG A 1 152 ? 36.184 12.454 -33.175 1.00 95.94 152 ARG A CA 1
ATOM 1219 C C . ARG A 1 152 ? 34.970 11.528 -33.207 1.00 95.94 152 ARG A C 1
ATOM 1221 O O . ARG A 1 152 ? 34.455 11.290 -34.297 1.00 95.94 152 ARG A O 1
ATOM 1228 N N . PRO A 1 153 ? 34.496 11.035 -32.052 1.00 97.44 153 PRO A N 1
ATOM 1229 C CA . PRO A 1 153 ? 33.267 10.258 -32.006 1.00 97.44 153 PRO A CA 1
ATOM 1230 C C . PRO A 1 153 ? 32.119 10.977 -32.721 1.00 97.44 153 PRO A C 1
ATOM 1232 O O . PRO A 1 153 ? 31.754 12.088 -32.347 1.00 97.44 153 PRO A O 1
ATOM 1235 N N . ASP A 1 154 ? 31.543 10.361 -33.746 1.00 97.25 154 ASP A N 1
ATOM 1236 C CA . ASP A 1 154 ? 30.348 10.853 -34.439 1.00 97.25 154 ASP A CA 1
ATOM 1237 C C . ASP A 1 154 ? 29.092 10.061 -34.043 1.00 97.25 154 ASP A C 1
ATOM 1239 O O . ASP A 1 154 ? 27.970 10.468 -34.348 1.00 97.25 154 ASP A O 1
ATOM 1243 N N . ARG A 1 155 ? 29.253 8.986 -33.258 1.00 97.69 155 ARG A N 1
ATOM 1244 C CA . ARG A 1 155 ? 28.162 8.270 -32.583 1.00 97.69 155 ARG A CA 1
ATOM 1245 C C . ARG A 1 155 ? 28.462 7.995 -31.113 1.00 97.69 155 ARG A C 1
ATOM 1247 O O . ARG A 1 155 ? 29.571 7.612 -30.759 1.00 97.69 155 ARG A O 1
ATOM 1254 N N . ALA A 1 156 ? 27.451 8.147 -30.266 1.00 97.75 156 ALA A N 1
ATOM 1255 C CA . ALA A 1 156 ? 27.463 7.654 -28.895 1.00 97.75 156 ALA A CA 1
ATOM 1256 C C . ALA A 1 156 ? 26.133 6.966 -28.574 1.00 97.75 156 ALA A C 1
ATOM 1258 O O . ALA A 1 156 ? 25.063 7.530 -28.810 1.00 97.75 156 ALA A O 1
ATOM 1259 N N . TYR A 1 157 ? 26.201 5.752 -28.035 1.00 97.94 157 TYR A N 1
ATOM 1260 C CA . TYR A 1 157 ? 25.049 4.984 -27.570 1.00 97.94 157 TYR A CA 1
ATOM 1261 C C . TYR A 1 157 ? 25.187 4.709 -26.072 1.00 97.94 157 TYR A C 1
ATOM 1263 O O . TYR A 1 157 ? 26.169 4.102 -25.651 1.00 97.94 157 TYR A O 1
ATOM 1271 N N . LEU A 1 158 ? 24.224 5.170 -25.276 1.00 97.06 158 LEU A N 1
ATOM 1272 C CA . LEU A 1 158 ? 24.193 5.029 -23.822 1.00 97.06 158 LEU A CA 1
ATOM 1273 C C . LEU A 1 158 ? 23.100 4.014 -23.455 1.00 97.06 158 LEU A C 1
ATOM 1275 O O . LEU A 1 158 ? 21.924 4.262 -23.727 1.00 97.06 158 LEU A O 1
ATOM 1279 N N . ASP A 1 159 ? 23.482 2.893 -22.839 1.00 92.62 159 ASP A N 1
ATOM 1280 C CA . ASP A 1 159 ? 22.581 1.792 -22.452 1.00 92.62 159 ASP A CA 1
ATOM 1281 C C . ASP A 1 159 ? 22.432 1.726 -20.927 1.00 92.62 159 ASP A C 1
ATOM 1283 O O . ASP A 1 159 ? 23.393 1.380 -20.233 1.00 92.62 159 ASP A O 1
ATOM 1287 N N . ASP A 1 160 ? 21.239 2.044 -20.410 1.00 88.81 160 ASP A N 1
ATOM 1288 C CA . ASP A 1 160 ? 20.875 1.927 -18.987 1.00 88.81 160 ASP A CA 1
ATOM 1289 C C . ASP A 1 160 ? 21.964 2.480 -18.034 1.00 88.81 160 ASP A C 1
ATOM 1291 O O . ASP A 1 160 ? 22.402 1.805 -17.105 1.00 88.81 160 ASP A O 1
ATOM 1295 N N . ILE A 1 161 ? 22.452 3.703 -18.278 1.00 92.25 161 ILE A N 1
ATOM 1296 C CA . ILE A 1 161 ? 23.615 4.256 -17.555 1.00 92.25 161 ILE A CA 1
ATOM 1297 C C . ILE A 1 161 ? 23.323 4.714 -16.116 1.00 92.25 161 ILE A C 1
ATOM 1299 O O . ILE A 1 161 ? 24.254 4.959 -15.346 1.00 92.25 161 ILE A O 1
ATOM 1303 N N . GLU A 1 162 ? 22.057 4.856 -15.728 1.00 90.06 162 GLU A N 1
ATOM 1304 C CA . GLU A 1 162 ? 21.677 5.266 -14.374 1.00 90.06 162 GLU A CA 1
ATOM 1305 C C . GLU A 1 162 ? 21.587 4.076 -13.415 1.00 90.06 162 GLU A C 1
ATOM 1307 O O . GLU A 1 162 ? 21.277 2.951 -13.799 1.00 90.06 162 GLU A O 1
ATOM 1312 N N . ASN A 1 163 ? 21.821 4.340 -12.132 1.00 90.50 163 ASN A N 1
ATOM 1313 C CA . ASN A 1 163 ? 21.572 3.395 -11.051 1.00 90.50 163 ASN A CA 1
ATOM 1314 C C . ASN A 1 163 ? 21.071 4.135 -9.807 1.00 90.50 163 ASN A C 1
ATOM 1316 O O . ASN A 1 163 ? 21.024 5.365 -9.789 1.00 90.50 163 ASN A O 1
ATOM 1320 N N . LYS A 1 164 ? 20.710 3.385 -8.760 1.00 85.62 164 LYS A N 1
ATOM 1321 C CA . LYS A 1 164 ? 20.130 3.943 -7.527 1.00 85.62 164 LYS A CA 1
ATOM 1322 C C . LYS A 1 164 ? 21.003 5.025 -6.880 1.00 85.62 164 LYS A C 1
ATOM 1324 O O . LYS A 1 164 ? 20.463 6.020 -6.416 1.00 85.62 164 LYS A O 1
ATOM 1329 N N . GLU A 1 165 ? 22.328 4.878 -6.901 1.00 86.31 165 GLU A N 1
ATOM 1330 C CA . GLU A 1 165 ? 23.247 5.875 -6.331 1.00 86.31 165 GLU A CA 1
ATOM 1331 C C . GLU A 1 165 ? 23.272 7.183 -7.124 1.00 86.31 165 GLU A C 1
ATOM 1333 O O . GLU A 1 165 ? 23.407 8.257 -6.539 1.00 86.31 165 GLU A O 1
ATOM 1338 N N . ARG A 1 166 ? 23.117 7.114 -8.451 1.00 88.12 166 ARG A N 1
ATOM 1339 C CA . ARG A 1 166 ? 23.122 8.296 -9.327 1.00 88.12 166 ARG A CA 1
ATOM 1340 C C . ARG A 1 166 ? 21.792 9.057 -9.328 1.00 88.12 166 ARG A C 1
ATOM 1342 O O . ARG A 1 166 ? 21.774 10.207 -9.755 1.00 88.12 166 ARG A O 1
ATOM 1349 N N . VAL A 1 167 ? 20.720 8.452 -8.808 1.00 88.12 167 VAL A N 1
ATOM 1350 C CA . VAL A 1 167 ? 19.379 9.063 -8.693 1.00 88.12 167 VAL A CA 1
ATOM 1351 C C . VAL A 1 167 ? 18.914 9.255 -7.247 1.00 88.12 167 VAL A C 1
ATOM 1353 O O . VAL A 1 167 ? 17.741 9.526 -7.002 1.00 88.12 167 VAL A O 1
ATOM 1356 N N . LYS A 1 168 ? 19.815 9.092 -6.271 1.00 83.56 168 LYS A N 1
ATOM 1357 C CA . LYS A 1 168 ? 19.463 9.178 -4.846 1.00 83.56 168 LYS A CA 1
ATOM 1358 C C . LYS A 1 168 ? 19.030 10.577 -4.414 1.00 83.56 168 LYS A C 1
ATOM 1360 O O . LYS A 1 168 ? 18.189 10.720 -3.534 1.00 83.56 168 LYS A O 1
ATOM 1365 N N . ASP A 1 169 ? 19.620 11.600 -5.026 1.00 82.06 169 ASP A N 1
ATOM 1366 C CA . ASP A 1 169 ? 19.355 12.999 -4.735 1.00 82.06 169 ASP A CA 1
ATOM 1367 C C . ASP A 1 169 ? 19.608 13.875 -5.970 1.00 82.06 169 ASP A C 1
ATOM 1369 O O . ASP A 1 169 ? 20.236 13.464 -6.952 1.00 82.06 169 ASP A O 1
ATOM 1373 N N . LYS A 1 170 ? 19.133 15.121 -5.900 1.00 86.44 170 LYS A N 1
ATOM 1374 C CA . LYS A 1 170 ? 19.272 16.100 -6.980 1.00 86.44 170 LYS A CA 1
ATOM 1375 C C . LYS A 1 170 ? 20.730 16.344 -7.386 1.00 86.44 170 LYS A C 1
ATOM 1377 O O . LYS A 1 170 ? 20.998 16.548 -8.570 1.00 86.44 170 LYS A O 1
ATOM 1382 N N . ALA A 1 171 ? 21.666 16.358 -6.437 1.00 91.81 171 ALA A N 1
ATOM 1383 C CA . ALA A 1 171 ? 23.065 16.671 -6.712 1.00 91.81 171 ALA A CA 1
ATOM 1384 C C . ALA A 1 171 ? 23.750 15.543 -7.503 1.00 91.81 171 ALA A C 1
ATOM 1386 O O . ALA A 1 171 ? 24.547 15.826 -8.402 1.00 91.81 171 ALA A O 1
ATOM 1387 N N . ALA A 1 172 ? 23.403 14.285 -7.218 1.00 91.31 172 ALA A N 1
ATOM 1388 C CA . ALA A 1 172 ? 23.847 13.117 -7.974 1.00 91.31 172 ALA A CA 1
ATOM 1389 C C . ALA A 1 172 ? 23.335 13.153 -9.427 1.00 91.31 172 ALA A C 1
ATOM 1391 O O . ALA A 1 172 ? 24.111 12.952 -10.372 1.00 91.31 172 ALA A O 1
ATOM 1392 N N . VAL A 1 173 ? 22.066 13.524 -9.624 1.00 92.50 173 VAL A N 1
ATOM 1393 C CA . VAL A 1 173 ? 21.492 13.703 -10.967 1.00 92.50 173 VAL A CA 1
ATOM 1394 C C . VAL A 1 173 ? 22.152 14.887 -11.685 1.00 92.50 173 VAL A C 1
ATOM 1396 O O . VAL A 1 173 ? 22.568 14.758 -12.836 1.00 92.50 173 VAL A O 1
ATOM 1399 N N . ASP A 1 174 ? 22.345 16.027 -11.009 1.00 94.25 174 ASP A N 1
ATOM 1400 C CA . ASP A 1 174 ? 23.031 17.210 -11.554 1.00 94.25 174 ASP A CA 1
ATOM 1401 C C . ASP A 1 174 ? 24.483 16.892 -11.969 1.00 94.25 174 ASP A C 1
ATOM 1403 O O . ASP A 1 174 ? 24.987 17.435 -12.955 1.00 94.25 174 ASP A O 1
ATOM 1407 N N . ALA A 1 175 ? 25.182 16.011 -11.246 1.00 95.62 175 ALA A N 1
ATOM 1408 C CA . ALA A 1 175 ? 26.512 15.538 -11.626 1.00 95.62 175 ALA A CA 1
ATOM 1409 C C . ALA A 1 175 ? 26.479 14.718 -12.926 1.00 95.62 175 ALA A C 1
ATOM 1411 O O . ALA A 1 175 ? 27.266 14.988 -13.835 1.00 95.62 175 ALA A O 1
ATOM 1412 N N . SER A 1 176 ? 25.527 13.791 -13.053 1.00 95.00 176 SER A N 1
ATOM 1413 C CA . SER A 1 176 ? 25.353 12.984 -14.267 1.00 95.00 176 SER A CA 1
ATOM 1414 C C . SER A 1 176 ? 24.978 13.849 -15.478 1.00 95.00 176 SER A C 1
ATOM 1416 O O . SER A 1 176 ? 25.553 13.698 -16.556 1.00 95.00 176 SER A O 1
ATOM 1418 N N . MET A 1 177 ? 24.092 14.832 -15.287 1.00 96.62 177 MET A N 1
ATOM 1419 C CA . MET A 1 177 ? 23.739 15.810 -16.321 1.00 96.62 177 MET A CA 1
ATOM 1420 C C . MET A 1 177 ? 24.943 16.667 -16.730 1.00 96.62 177 MET A C 1
ATOM 1422 O O . MET A 1 177 ? 25.200 16.839 -17.920 1.00 96.62 177 MET A O 1
ATOM 1426 N N . ARG A 1 178 ? 25.738 17.166 -15.774 1.00 96.12 178 ARG A N 1
ATOM 1427 C CA . ARG A 1 178 ? 26.968 17.913 -16.093 1.00 96.12 178 ARG A CA 1
ATOM 1428 C C . ARG A 1 178 ? 27.952 17.072 -16.894 1.00 96.12 178 ARG A C 1
ATOM 1430 O O . ARG A 1 178 ? 28.528 17.595 -17.839 1.00 96.12 178 ARG A O 1
ATOM 1437 N N . LYS A 1 179 ? 28.115 15.788 -16.573 1.00 95.75 179 LYS A N 1
ATOM 1438 C CA . LYS A 1 179 ? 28.995 14.892 -17.334 1.00 95.75 179 LYS A CA 1
ATOM 1439 C C . LYS A 1 179 ? 28.538 14.738 -18.788 1.00 95.75 179 LYS A C 1
ATOM 1441 O O . LYS A 1 179 ? 29.347 14.860 -19.705 1.00 95.75 179 LYS A O 1
ATOM 1446 N N . LEU A 1 180 ? 27.235 14.563 -19.013 1.00 95.81 180 LEU A N 1
ATOM 1447 C CA . LEU A 1 180 ? 26.662 14.510 -20.360 1.00 95.81 180 LEU A CA 1
ATOM 1448 C C . LEU A 1 180 ? 26.935 15.800 -21.158 1.00 95.81 180 LEU A C 1
ATOM 1450 O O . LEU A 1 180 ? 27.476 15.734 -22.261 1.00 95.81 180 LEU A O 1
ATOM 1454 N N . TYR A 1 181 ? 26.604 16.967 -20.595 1.00 95.00 181 TYR A N 1
ATOM 1455 C CA . TYR A 1 181 ? 26.662 18.251 -21.311 1.00 95.00 181 TYR A CA 1
ATOM 1456 C C . TYR A 1 181 ? 28.050 18.889 -21.386 1.00 95.00 181 TYR A C 1
ATOM 1458 O O . TYR A 1 181 ? 28.331 19.614 -22.336 1.00 95.00 181 TYR A O 1
ATOM 1466 N N . LEU A 1 182 ? 28.912 18.657 -20.397 1.00 95.25 182 LEU A N 1
ATOM 1467 C CA . LEU A 1 182 ? 30.223 19.307 -20.305 1.00 95.25 182 LEU A CA 1
ATOM 1468 C C . LEU A 1 182 ? 31.379 18.388 -20.705 1.00 95.25 182 LEU A C 1
ATOM 1470 O O . LEU A 1 182 ? 32.477 18.888 -20.944 1.00 95.25 182 LEU A O 1
ATOM 1474 N N . GLU A 1 183 ? 31.156 17.073 -20.804 1.00 95.38 183 GLU A N 1
ATOM 1475 C CA . GLU A 1 183 ? 32.203 16.119 -21.191 1.00 95.38 183 GLU A CA 1
ATOM 1476 C C . GLU A 1 183 ? 31.848 15.342 -22.450 1.00 95.38 183 GLU A C 1
ATOM 1478 O O . GLU A 1 183 ? 32.569 15.464 -23.439 1.00 95.38 183 GLU A O 1
ATOM 1483 N N . LEU A 1 184 ? 30.740 14.592 -22.446 1.00 95.81 184 LEU A N 1
ATOM 1484 C CA . LEU A 1 184 ? 30.402 13.728 -23.577 1.00 95.81 184 LEU A CA 1
ATOM 1485 C C . LEU A 1 184 ? 30.036 14.539 -24.825 1.00 95.81 184 LEU A C 1
ATOM 1487 O O . LEU A 1 184 ? 30.685 14.376 -25.854 1.00 95.81 184 LEU A O 1
ATOM 1491 N N . ILE A 1 185 ? 29.050 15.441 -24.740 1.00 95.50 185 ILE A N 1
ATOM 1492 C CA . ILE A 1 185 ? 28.616 16.262 -25.885 1.00 95.50 185 ILE A CA 1
ATOM 1493 C C . ILE A 1 185 ? 29.796 17.047 -26.500 1.00 95.50 185 ILE A C 1
ATOM 1495 O O . ILE A 1 185 ? 29.983 16.966 -27.713 1.00 95.50 185 ILE A O 1
ATOM 1499 N N . PRO A 1 186 ? 30.658 17.736 -25.722 1.00 94.88 186 PRO A N 1
ATOM 1500 C CA . PRO A 1 186 ? 31.822 18.437 -26.274 1.00 94.88 186 PRO A CA 1
ATOM 1501 C C . PRO A 1 186 ? 32.925 17.530 -26.842 1.00 94.88 186 PRO A C 1
ATOM 1503 O O . PRO A 1 186 ? 33.777 18.010 -27.597 1.00 94.88 186 PRO A O 1
ATOM 1506 N N . ALA A 1 187 ? 32.963 16.246 -26.470 1.00 94.56 187 ALA A N 1
ATOM 1507 C CA . ALA A 1 187 ? 33.912 15.286 -27.028 1.00 94.56 187 ALA A CA 1
ATOM 1508 C C . ALA A 1 187 ? 33.521 14.824 -28.441 1.00 94.56 187 ALA A C 1
ATOM 1510 O O . ALA A 1 187 ? 34.418 14.515 -29.234 1.00 94.56 187 ALA A O 1
ATOM 1511 N N . MET A 1 188 ? 32.221 14.840 -28.757 1.00 96.25 188 MET A N 1
ATOM 1512 C CA . MET A 1 188 ? 31.661 14.440 -30.050 1.00 96.25 188 MET A CA 1
ATOM 1513 C C . MET A 1 188 ? 32.100 15.352 -31.211 1.00 96.25 188 MET A C 1
ATOM 1515 O O . MET A 1 188 ? 32.538 16.493 -31.032 1.00 96.25 188 MET A O 1
ATOM 1519 N N . ASP A 1 189 ? 31.959 14.851 -32.437 1.00 96.12 189 ASP A N 1
ATOM 1520 C CA . ASP A 1 189 ? 32.060 15.639 -33.663 1.00 96.12 189 ASP A CA 1
ATOM 1521 C C . ASP A 1 189 ? 30.939 16.691 -33.740 1.00 96.12 189 ASP A C 1
ATOM 1523 O O . ASP A 1 189 ? 29.771 16.389 -33.512 1.00 96.12 189 ASP A O 1
ATOM 1527 N N . LYS A 1 190 ? 31.290 17.932 -34.096 1.00 91.88 190 LYS A N 1
ATOM 1528 C CA . LYS A 1 190 ? 30.363 19.079 -34.072 1.00 91.88 190 LYS A CA 1
ATOM 1529 C C . LYS A 1 190 ? 29.328 19.094 -35.196 1.00 91.88 190 LYS A C 1
ATOM 1531 O O . LYS A 1 190 ? 28.395 19.882 -35.120 1.00 91.88 190 LYS A O 1
ATOM 1536 N N . VAL A 1 191 ? 29.544 18.335 -36.269 1.00 92.44 191 VAL A N 1
ATOM 1537 C CA . VAL A 1 191 ? 28.692 18.367 -37.470 1.00 92.44 191 VAL A CA 1
ATOM 1538 C C . VAL A 1 191 ? 27.938 17.054 -37.634 1.00 92.44 191 VAL A C 1
ATOM 1540 O O . VAL A 1 191 ? 26.803 17.047 -38.099 1.00 92.44 191 VAL A O 1
ATOM 1543 N N . LYS A 1 192 ? 28.574 15.932 -37.285 1.00 94.31 192 LYS A N 1
ATOM 1544 C CA . LYS A 1 192 ? 28.020 14.585 -37.475 1.00 94.31 192 LYS A CA 1
ATOM 1545 C C . LYS A 1 192 ? 27.589 13.908 -36.178 1.00 94.31 192 LYS A C 1
ATOM 1547 O O . LYS A 1 192 ? 26.948 12.861 -36.252 1.00 94.31 192 LYS A O 1
ATOM 1552 N N . GLY A 1 193 ? 27.961 14.464 -35.024 1.00 95.62 193 GLY A N 1
ATOM 1553 C CA . GLY A 1 193 ? 27.766 13.850 -33.717 1.00 95.62 193 GLY A CA 1
ATOM 1554 C C . GLY A 1 193 ? 26.305 13.546 -33.420 1.00 95.62 193 GLY A C 1
ATOM 1555 O O . GLY A 1 193 ? 25.465 14.440 -33.415 1.00 95.62 193 GLY A O 1
ATOM 1556 N N . LYS A 1 194 ? 26.008 12.278 -33.127 1.00 97.69 194 LYS A N 1
ATOM 1557 C CA . LYS A 1 194 ? 24.684 11.865 -32.656 1.00 97.69 194 LYS A CA 1
ATOM 1558 C C . LYS A 1 194 ? 24.765 11.036 -31.385 1.00 97.69 194 LYS A C 1
ATOM 1560 O O . LYS A 1 194 ? 25.572 10.109 -31.294 1.00 97.69 194 LYS A O 1
ATOM 1565 N N . ILE A 1 195 ? 23.872 11.323 -30.445 1.00 97.88 195 ILE A N 1
ATOM 1566 C CA . ILE A 1 195 ? 23.752 10.634 -29.160 1.00 97.88 195 ILE A CA 1
ATOM 1567 C C . ILE A 1 195 ? 22.410 9.908 -29.105 1.00 97.88 195 ILE A C 1
ATOM 1569 O O . ILE A 1 195 ? 21.362 10.467 -29.440 1.00 97.88 195 ILE A O 1
ATOM 1573 N N . ARG A 1 196 ? 22.446 8.638 -28.708 1.00 97.38 196 ARG A N 1
ATOM 1574 C CA . ARG A 1 196 ? 21.277 7.785 -28.494 1.00 97.38 196 ARG A CA 1
ATOM 1575 C C . ARG A 1 196 ? 21.306 7.284 -27.061 1.00 97.38 196 ARG A C 1
ATOM 1577 O O . ARG A 1 196 ? 22.270 6.642 -26.663 1.00 97.38 196 ARG A O 1
ATOM 1584 N N . VAL A 1 197 ? 20.263 7.572 -26.296 1.00 97.19 197 VAL A N 1
ATOM 1585 C CA . VAL A 1 197 ? 20.116 7.110 -24.914 1.00 97.19 197 VAL A CA 1
ATOM 1586 C C . VAL A 1 197 ? 18.955 6.136 -24.863 1.00 97.19 197 VAL A C 1
ATOM 1588 O O . VAL A 1 197 ? 17.871 6.440 -25.359 1.00 97.19 197 VAL A O 1
ATOM 1591 N N . THR A 1 198 ? 19.180 4.972 -24.265 1.00 94.88 198 THR A N 1
ATOM 1592 C CA . THR A 1 198 ? 18.123 4.005 -23.977 1.00 94.88 198 THR A CA 1
ATOM 1593 C C . THR A 1 198 ? 18.096 3.723 -22.485 1.00 94.88 198 THR A C 1
ATOM 1595 O O . THR A 1 198 ? 19.130 3.398 -21.903 1.00 94.88 198 THR A O 1
ATOM 1598 N N . GLY A 1 199 ? 16.926 3.846 -21.859 1.00 91.19 199 GLY A N 1
ATOM 1599 C CA . GLY A 1 199 ? 16.814 3.646 -20.417 1.00 91.19 199 GLY A CA 1
ATOM 1600 C C . GLY A 1 199 ? 15.394 3.519 -19.888 1.00 91.19 199 GLY A C 1
ATOM 1601 O O . GLY A 1 199 ? 14.421 3.672 -20.620 1.00 91.19 199 GLY A O 1
ATOM 1602 N N . THR A 1 200 ? 15.281 3.232 -18.596 1.00 90.88 200 THR A N 1
ATOM 1603 C CA . THR A 1 200 ? 14.020 3.266 -17.843 1.00 90.88 200 THR A CA 1
ATOM 1604 C C . THR A 1 200 ? 14.136 4.270 -16.696 1.00 90.88 200 THR A C 1
ATOM 1606 O O . THR A 1 200 ? 15.201 4.348 -16.081 1.00 90.88 200 THR A O 1
ATOM 1609 N N . PRO A 1 201 ? 13.076 5.025 -16.361 1.00 91.12 201 PRO A N 1
ATOM 1610 C CA . PRO A 1 201 ? 13.157 6.069 -15.345 1.00 91.12 201 PRO A CA 1
ATOM 1611 C C . PRO A 1 201 ? 13.311 5.461 -13.945 1.00 91.12 201 PRO A C 1
ATOM 1613 O O . PRO A 1 201 ? 12.435 4.734 -13.479 1.00 91.12 201 PRO A O 1
ATOM 1616 N N . LEU A 1 202 ? 14.410 5.770 -13.248 1.00 87.81 202 LEU A N 1
ATOM 1617 C CA . LEU A 1 202 ? 14.697 5.208 -11.918 1.00 87.81 202 LEU A CA 1
ATOM 1618 C C . LEU A 1 202 ? 14.124 6.026 -10.746 1.00 87.81 202 LEU A C 1
ATOM 1620 O O . LEU A 1 202 ? 13.966 5.490 -9.647 1.00 87.81 202 LEU A O 1
ATOM 1624 N N . ALA A 1 203 ? 13.775 7.288 -10.976 1.00 84.81 203 ALA A N 1
ATOM 1625 C CA . ALA A 1 203 ? 13.151 8.172 -9.995 1.00 84.81 203 ALA A CA 1
ATOM 1626 C C . ALA A 1 203 ? 12.342 9.272 -10.705 1.00 84.81 203 ALA A C 1
ATOM 1628 O O . ALA A 1 203 ? 12.424 9.411 -11.927 1.00 84.81 203 ALA A O 1
ATOM 1629 N N . GLU A 1 204 ? 11.567 10.052 -9.944 1.00 83.88 204 GLU A N 1
ATOM 1630 C CA . GLU A 1 204 ? 10.942 11.295 -10.435 1.00 83.88 204 GLU A CA 1
ATOM 1631 C C . GLU A 1 204 ? 11.985 12.257 -11.010 1.00 83.88 204 GLU A C 1
ATOM 1633 O O . GLU A 1 204 ? 11.860 12.693 -12.154 1.00 83.88 204 GLU A O 1
ATOM 1638 N N . ASP A 1 205 ? 13.055 12.509 -10.255 1.00 87.00 205 ASP A N 1
ATOM 1639 C CA . ASP A 1 205 ? 14.222 13.243 -10.737 1.00 87.00 205 ASP A CA 1
ATOM 1640 C C . ASP A 1 205 ? 15.341 12.258 -11.111 1.00 87.00 205 ASP A C 1
ATOM 1642 O O . ASP A 1 205 ? 15.990 11.681 -10.241 1.00 87.00 205 ASP A O 1
ATOM 1646 N N . CYS A 1 206 ? 15.545 12.033 -12.409 1.00 91.94 206 CYS A N 1
ATOM 1647 C CA . CYS A 1 206 ? 16.648 11.249 -12.967 1.00 91.94 206 CYS A CA 1
ATOM 1648 C C . CYS A 1 206 ? 17.046 11.799 -14.348 1.00 91.94 206 CYS A C 1
ATOM 1650 O O . CYS A 1 206 ? 16.355 12.648 -14.918 1.00 91.94 206 CYS A O 1
ATOM 1652 N N . MET A 1 207 ? 18.162 11.341 -14.916 1.00 94.81 207 MET A N 1
ATOM 1653 C CA . MET A 1 207 ? 18.588 11.739 -16.260 1.00 94.81 207 MET A CA 1
ATOM 1654 C C . MET A 1 207 ? 17.496 11.432 -17.281 1.00 94.81 207 MET A C 1
ATOM 1656 O O . MET A 1 207 ? 17.172 12.301 -18.084 1.00 94.81 207 MET A O 1
ATOM 1660 N N . ILE A 1 208 ? 16.890 10.242 -17.236 1.00 94.62 208 ILE A N 1
ATOM 1661 C CA . ILE A 1 208 ? 15.850 9.862 -18.201 1.00 94.62 208 ILE A CA 1
ATOM 1662 C C . ILE A 1 208 ? 14.669 10.845 -18.178 1.00 94.62 208 ILE A C 1
ATOM 1664 O O . ILE A 1 208 ? 14.235 11.292 -19.239 1.00 94.62 208 ILE A O 1
ATOM 1668 N N . THR A 1 209 ? 14.172 11.238 -16.998 1.00 93.38 209 THR A N 1
ATOM 1669 C CA . THR A 1 209 ? 13.051 12.191 -16.901 1.00 93.38 209 THR A CA 1
ATOM 1670 C C . THR A 1 209 ? 13.448 13.589 -17.360 1.00 93.38 209 THR A C 1
ATOM 1672 O O . THR A 1 209 ? 12.720 14.196 -18.141 1.00 93.38 209 THR A O 1
ATOM 1675 N N . ARG A 1 210 ? 14.642 14.067 -16.995 1.00 94.62 210 ARG A N 1
ATOM 1676 C CA . ARG A 1 210 ? 15.143 15.374 -17.448 1.00 94.62 210 ARG A CA 1
ATOM 1677 C C . ARG A 1 210 ? 15.389 15.445 -18.950 1.00 94.62 210 ARG A C 1
ATOM 1679 O O . ARG A 1 210 ? 15.120 16.473 -19.561 1.00 94.62 210 ARG A O 1
ATOM 1686 N N . LEU A 1 211 ? 15.917 14.376 -19.548 1.00 96.25 211 LEU A N 1
ATOM 1687 C CA . LEU A 1 211 ? 16.104 14.289 -20.996 1.00 96.25 211 LEU A CA 1
ATOM 1688 C C . LEU A 1 211 ? 14.756 14.250 -21.716 1.00 96.25 211 LEU A C 1
ATOM 1690 O O . LEU A 1 211 ? 14.592 14.923 -22.724 1.00 96.25 211 LEU A O 1
ATOM 1694 N N . ARG A 1 212 ? 13.774 13.524 -21.176 1.00 94.81 212 ARG A N 1
ATOM 1695 C CA . ARG A 1 212 ? 12.408 13.484 -21.714 1.00 94.81 212 ARG A CA 1
ATOM 1696 C C . ARG A 1 212 ? 11.735 14.860 -21.713 1.00 94.81 212 ARG A C 1
ATOM 1698 O O . ARG A 1 212 ? 10.990 15.167 -22.637 1.00 94.81 212 ARG A O 1
ATOM 1705 N N . GLU A 1 213 ? 11.964 15.657 -20.674 1.00 92.94 213 GLU A N 1
ATOM 1706 C CA . GLU A 1 213 ? 11.393 17.003 -20.518 1.00 92.94 213 GLU A CA 1
ATOM 1707 C C . GLU A 1 213 ? 12.154 18.084 -21.301 1.00 92.94 213 GLU A C 1
ATOM 1709 O O . GLU A 1 213 ? 11.650 19.198 -21.455 1.00 92.94 213 GLU A O 1
ATOM 1714 N N . ASN A 1 214 ? 13.348 17.775 -21.813 1.00 94.81 214 ASN A N 1
ATOM 1715 C CA . ASN A 1 214 ? 14.142 18.712 -22.595 1.00 94.81 214 ASN A CA 1
ATOM 1716 C C . ASN A 1 214 ? 13.676 18.728 -24.070 1.00 94.81 214 ASN A C 1
ATOM 1718 O O . ASN A 1 214 ? 13.760 17.694 -24.733 1.00 94.81 214 ASN A O 1
ATOM 1722 N N . PRO A 1 215 ? 13.250 19.884 -24.621 1.00 94.75 215 PRO A N 1
ATOM 1723 C CA . PRO A 1 215 ? 12.804 19.988 -26.013 1.00 94.75 215 PRO A CA 1
ATOM 1724 C C . PRO A 1 215 ? 13.897 19.718 -27.060 1.00 94.75 215 PRO A C 1
ATOM 1726 O O . PRO A 1 215 ? 13.556 19.431 -28.205 1.00 94.75 215 PRO A O 1
ATOM 1729 N N . ASP A 1 216 ? 15.181 19.781 -26.695 1.00 95.31 216 ASP A N 1
ATOM 1730 C CA . ASP A 1 216 ? 16.297 19.464 -27.599 1.00 95.31 216 ASP A CA 1
ATOM 1731 C C . ASP A 1 216 ? 16.441 17.951 -27.851 1.00 95.31 216 ASP A C 1
ATOM 1733 O O . ASP A 1 216 ? 17.189 17.527 -28.734 1.00 95.31 216 ASP A O 1
ATOM 1737 N N . TRP A 1 217 ? 15.754 17.120 -27.060 1.00 97.12 217 TRP A N 1
ATOM 1738 C CA . TRP A 1 217 ? 15.798 15.666 -27.158 1.00 97.12 217 TRP A CA 1
ATOM 1739 C C . TRP A 1 217 ? 14.522 15.122 -27.790 1.00 97.12 217 TRP A C 1
ATOM 1741 O O . TRP A 1 217 ? 13.423 15.252 -27.247 1.00 97.12 217 TRP A O 1
ATOM 1751 N N . THR A 1 218 ? 14.673 14.390 -28.892 1.00 97.56 218 THR A N 1
ATOM 1752 C CA . THR A 1 218 ? 13.572 13.591 -29.435 1.00 97.56 218 THR A CA 1
ATOM 1753 C C . THR A 1 218 ? 13.351 12.390 -28.522 1.00 97.56 218 THR A C 1
ATOM 1755 O O . THR A 1 218 ? 14.172 11.472 -28.480 1.00 97.56 218 THR A O 1
ATOM 1758 N N . SER A 1 219 ? 12.253 12.393 -27.764 1.00 96.12 219 SER A N 1
ATOM 1759 C CA . SER A 1 219 ? 11.960 11.355 -26.773 1.00 96.12 219 SER A CA 1
ATOM 1760 C C . SER A 1 219 ? 10.746 10.501 -27.142 1.00 96.12 219 SER A C 1
ATOM 1762 O O . SER A 1 219 ? 9.716 10.992 -27.617 1.00 96.12 219 SER A O 1
ATOM 1764 N N . ARG A 1 220 ? 10.850 9.188 -26.911 1.00 96.31 220 ARG A N 1
ATOM 1765 C CA . ARG A 1 220 ? 9.739 8.251 -27.117 1.00 96.31 220 ARG A CA 1
ATOM 1766 C C . ARG A 1 220 ? 9.691 7.179 -26.039 1.00 96.31 220 ARG A C 1
ATOM 1768 O O . ARG A 1 220 ? 10.727 6.703 -25.584 1.00 96.31 220 ARG A O 1
ATOM 1775 N N . ARG A 1 221 ? 8.471 6.806 -25.636 1.00 95.12 221 ARG A N 1
ATOM 1776 C CA . ARG A 1 221 ? 8.214 5.847 -24.554 1.00 95.12 221 ARG A CA 1
ATOM 1777 C C . ARG A 1 221 ? 7.375 4.673 -25.023 1.00 95.12 221 ARG A C 1
ATOM 1779 O O . ARG A 1 221 ? 6.324 4.865 -25.628 1.00 95.12 221 ARG A O 1
ATOM 1786 N N . TYR A 1 222 ? 7.807 3.487 -24.625 1.00 96.31 222 TYR A N 1
ATOM 1787 C CA . TYR A 1 222 ? 7.197 2.206 -24.939 1.00 96.31 222 TYR A CA 1
ATOM 1788 C C . TYR A 1 222 ? 6.973 1.414 -23.647 1.00 96.31 222 TYR A C 1
ATOM 1790 O O . TYR A 1 222 ? 7.778 0.539 -23.315 1.00 96.31 222 TYR A O 1
ATOM 1798 N N . PRO A 1 223 ? 5.924 1.739 -22.868 1.00 95.88 223 PRO A N 1
ATOM 1799 C CA . PRO A 1 223 ? 5.493 0.904 -21.746 1.00 95.88 223 PRO A CA 1
ATOM 1800 C C . PRO A 1 223 ? 5.023 -0.474 -22.240 1.00 95.88 223 PRO A C 1
ATOM 1802 O O . PRO A 1 223 ? 4.751 -0.657 -23.419 1.00 95.88 223 PRO A O 1
ATOM 1805 N N . ILE A 1 224 ? 4.887 -1.465 -21.359 1.00 96.62 224 ILE A N 1
ATOM 1806 C CA . ILE A 1 224 ? 4.459 -2.821 -21.756 1.00 96.62 224 ILE A CA 1
ATOM 1807 C C . ILE A 1 224 ? 3.048 -2.852 -22.379 1.00 96.62 224 ILE A C 1
ATOM 1809 O O . ILE A 1 224 ? 2.736 -3.737 -23.179 1.00 96.62 224 ILE A O 1
ATOM 1813 N N . CYS A 1 225 ? 2.198 -1.876 -22.051 1.00 95.75 225 CYS A N 1
ATOM 1814 C CA . CYS A 1 225 ? 0.872 -1.683 -22.634 1.00 95.75 225 CYS A CA 1
ATOM 1815 C C . CYS A 1 225 ? 0.538 -0.189 -22.776 1.00 95.75 225 CYS A C 1
ATOM 1817 O O . CYS A 1 225 ? 1.147 0.6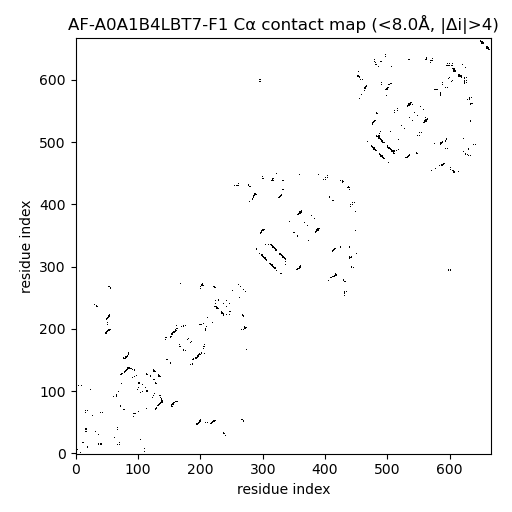55 -22.124 1.00 95.75 225 CYS A O 1
ATOM 1819 N N . ASN A 1 226 ? -0.401 0.146 -23.660 1.00 91.19 226 ASN A N 1
ATOM 1820 C CA . ASN A 1 226 ? -0.654 1.521 -24.111 1.00 91.19 226 ASN A CA 1
ATOM 1821 C C . ASN A 1 226 ? -1.597 2.348 -23.211 1.00 91.19 226 ASN A C 1
ATOM 1823 O O . ASN A 1 226 ? -2.043 3.415 -23.633 1.00 91.19 226 ASN A O 1
ATOM 1827 N N . GLY A 1 227 ? -1.919 1.875 -22.006 1.00 87.56 227 GLY A N 1
ATOM 1828 C CA . GLY A 1 227 ? -2.927 2.495 -21.151 1.00 87.56 227 GLY A CA 1
ATOM 1829 C C . GLY A 1 227 ? -3.001 1.876 -19.759 1.00 87.56 227 GLY A C 1
ATOM 1830 O O . GLY A 1 227 ? -2.052 1.247 -19.291 1.00 87.56 227 GLY A O 1
ATOM 1831 N N . ASP A 1 228 ? -4.137 2.073 -19.092 1.00 83.44 228 ASP A N 1
ATOM 1832 C CA . ASP A 1 228 ? -4.419 1.456 -17.797 1.00 83.44 228 ASP A CA 1
ATOM 1833 C C . ASP A 1 228 ? -4.599 -0.061 -17.959 1.00 83.44 228 ASP A C 1
ATOM 1835 O O . ASP A 1 228 ? -5.378 -0.524 -18.788 1.00 83.44 228 ASP A O 1
ATOM 1839 N N . ILE A 1 229 ? -3.885 -0.850 -17.161 1.00 87.81 229 ILE A N 1
ATOM 1840 C CA . ILE A 1 229 ? -3.870 -2.318 -17.229 1.00 87.81 229 ILE A CA 1
ATOM 1841 C C . ILE A 1 229 ? -5.264 -2.920 -16.986 1.00 87.81 229 ILE A C 1
ATOM 1843 O O . ILE A 1 229 ? -5.581 -3.991 -17.525 1.00 87.81 229 ILE A O 1
ATOM 1847 N N . ASP A 1 230 ? -6.090 -2.241 -16.188 1.00 81.88 230 ASP A N 1
ATOM 1848 C CA . ASP A 1 230 ? -7.453 -2.678 -15.884 1.00 81.88 230 ASP A CA 1
ATOM 1849 C C . ASP A 1 230 ? -8.472 -2.275 -16.963 1.00 81.88 230 ASP A C 1
ATOM 1851 O O . ASP A 1 230 ? -9.585 -2.805 -16.971 1.00 81.88 230 ASP A O 1
ATOM 1855 N N . ASP A 1 231 ? -8.108 -1.407 -17.914 1.00 81.81 231 ASP A N 1
ATOM 1856 C CA . ASP A 1 231 ? -8.982 -1.059 -19.036 1.00 81.81 231 ASP A CA 1
ATOM 1857 C C . ASP A 1 231 ? -9.032 -2.222 -20.055 1.00 81.81 231 ASP A C 1
ATOM 1859 O O . ASP A 1 231 ? -7.986 -2.677 -20.538 1.00 81.81 231 ASP A O 1
ATOM 1863 N N . PRO A 1 232 ? -10.228 -2.741 -20.403 1.00 84.56 232 PRO A N 1
ATOM 1864 C CA . PRO A 1 232 ? -10.384 -3.746 -21.452 1.00 84.56 232 PRO A CA 1
ATOM 1865 C C . PRO A 1 232 ? -9.866 -3.307 -22.828 1.00 84.56 232 PRO A C 1
ATOM 1867 O O . PRO A 1 232 ? -9.465 -4.168 -23.611 1.00 84.56 232 PRO A O 1
ATOM 1870 N N . GLU A 1 233 ? -9.856 -2.003 -23.120 1.00 89.44 233 GLU A N 1
ATOM 1871 C CA . GLU A 1 233 ? -9.368 -1.460 -24.395 1.00 89.44 233 GLU A CA 1
ATOM 1872 C C . GLU A 1 233 ? -7.839 -1.343 -24.452 1.00 89.44 233 GLU A C 1
ATOM 1874 O O . GLU A 1 233 ? -7.272 -1.160 -25.536 1.00 89.44 233 GLU A O 1
ATOM 1879 N N . THR A 1 234 ? -7.155 -1.475 -23.310 1.00 91.50 234 THR A N 1
ATOM 1880 C CA . THR A 1 234 ? -5.694 -1.440 -23.254 1.00 91.50 234 THR A CA 1
ATOM 1881 C C . THR A 1 234 ? -5.104 -2.638 -23.980 1.00 91.50 234 THR A C 1
ATOM 1883 O O . THR A 1 234 ? -5.489 -3.793 -23.791 1.00 91.50 234 THR A O 1
ATOM 1886 N N . ARG A 1 235 ? -4.112 -2.351 -24.818 1.00 94.50 235 ARG A N 1
ATOM 1887 C CA . ARG A 1 235 ? -3.410 -3.319 -25.652 1.00 94.50 235 ARG A CA 1
ATOM 1888 C C . ARG A 1 235 ? -1.953 -3.392 -25.237 1.00 94.50 235 ARG A C 1
ATOM 1890 O O . ARG A 1 235 ? -1.301 -2.375 -24.993 1.00 94.50 235 ARG A O 1
ATOM 1897 N N . ALA A 1 236 ? -1.434 -4.612 -25.202 1.00 96.06 236 ALA A N 1
ATOM 1898 C CA . ALA A 1 236 ? -0.013 -4.847 -25.023 1.00 96.06 236 ALA A CA 1
ATOM 1899 C C . ALA A 1 236 ? 0.772 -4.300 -26.222 1.00 96.06 236 ALA A C 1
ATOM 1901 O O . ALA A 1 236 ? 0.329 -4.424 -27.365 1.00 96.06 236 ALA A O 1
ATOM 1902 N N . LEU A 1 237 ? 1.956 -3.741 -25.969 1.00 95.62 237 LEU A N 1
ATOM 1903 C CA . LEU A 1 237 ? 2.855 -3.300 -27.038 1.00 95.62 237 LEU A CA 1
ATOM 1904 C C . LEU A 1 237 ? 3.565 -4.477 -27.719 1.00 95.62 237 LEU A C 1
ATOM 1906 O O . LEU A 1 237 ? 4.013 -4.329 -28.850 1.00 95.62 237 LEU A O 1
ATOM 1910 N N . TRP A 1 238 ? 3.633 -5.644 -27.066 1.00 95.19 238 TRP A N 1
ATOM 1911 C CA . TRP A 1 238 ? 4.144 -6.888 -27.653 1.00 95.19 238 TRP A CA 1
ATOM 1912 C C . TRP A 1 238 ? 3.216 -8.079 -27.355 1.00 95.19 238 TRP A C 1
ATOM 1914 O O . TRP A 1 238 ? 3.540 -8.910 -26.504 1.00 95.19 238 TRP A O 1
ATOM 1924 N N . PRO A 1 239 ? 2.050 -8.175 -28.020 1.00 93.50 239 PRO A N 1
ATOM 1925 C CA . PRO A 1 239 ? 1.028 -9.178 -27.710 1.00 93.50 239 PRO A CA 1
ATOM 1926 C C . PRO A 1 239 ? 1.502 -10.634 -27.802 1.00 93.50 239 PRO A C 1
ATOM 1928 O O . PRO A 1 239 ? 1.075 -11.464 -27.005 1.00 93.50 239 PRO A O 1
ATOM 1931 N N . GLU A 1 240 ? 2.400 -10.950 -28.737 1.00 91.69 240 GLU A N 1
ATOM 1932 C CA . GLU A 1 240 ? 2.916 -12.305 -28.966 1.00 91.69 240 GLU A CA 1
ATOM 1933 C C . GLU A 1 240 ? 3.752 -12.823 -27.791 1.00 91.69 240 GLU A C 1
ATOM 1935 O O . GLU A 1 240 ? 3.814 -14.030 -27.554 1.00 91.69 240 GLU A O 1
ATOM 1940 N N . ARG A 1 241 ? 4.406 -11.916 -27.058 1.00 92.50 241 ARG A N 1
ATOM 1941 C CA . ARG A 1 241 ? 5.266 -12.252 -25.917 1.00 92.50 241 ARG A CA 1
ATOM 1942 C C . ARG A 1 241 ? 4.596 -11.955 -24.579 1.00 92.50 241 ARG A C 1
ATOM 1944 O O . ARG A 1 241 ? 4.721 -12.743 -23.644 1.00 92.50 241 ARG A O 1
ATOM 1951 N N . TYR A 1 242 ? 3.874 -10.842 -24.502 1.00 95.12 242 TYR A N 1
ATOM 1952 C CA . TYR A 1 242 ? 3.243 -10.321 -23.295 1.00 95.12 242 TYR A CA 1
ATOM 1953 C C . TYR A 1 242 ? 1.770 -9.973 -23.567 1.00 95.12 242 TYR A C 1
ATOM 1955 O O . TYR A 1 242 ? 1.409 -8.796 -23.569 1.00 95.12 242 TYR A O 1
ATOM 1963 N N . PRO A 1 243 ? 0.889 -10.964 -23.800 1.00 95.19 243 PRO A N 1
ATOM 1964 C CA . PRO A 1 243 ? -0.542 -10.697 -23.934 1.00 95.19 243 PRO A CA 1
ATOM 1965 C C . PRO A 1 243 ? -1.095 -10.057 -22.649 1.00 95.19 243 PRO A C 1
ATOM 1967 O O . PRO A 1 243 ? -0.556 -10.276 -21.563 1.00 95.19 243 PRO A O 1
ATOM 1970 N N . MET A 1 244 ? -2.192 -9.297 -22.739 1.00 95.69 244 MET A N 1
ATOM 1971 C CA . MET A 1 244 ? -2.720 -8.532 -21.592 1.00 95.69 244 MET A CA 1
ATOM 1972 C C . MET A 1 244 ? -3.013 -9.387 -20.352 1.00 95.69 244 MET A C 1
ATOM 1974 O O . MET A 1 244 ? -2.783 -8.935 -19.232 1.00 95.69 244 MET A O 1
ATOM 1978 N N . ASP A 1 245 ? -3.431 -10.641 -20.524 1.00 94.50 245 ASP A N 1
ATOM 1979 C CA . ASP A 1 245 ? -3.638 -11.563 -19.399 1.00 94.50 245 ASP A CA 1
ATOM 1980 C C . ASP A 1 245 ? -2.329 -11.904 -18.675 1.00 94.50 245 ASP A C 1
ATOM 1982 O O . ASP A 1 245 ? -2.301 -12.047 -17.451 1.00 94.50 245 ASP A O 1
ATOM 1986 N N . TRP A 1 246 ? -1.215 -11.983 -19.410 1.00 95.00 246 TRP A N 1
ATOM 1987 C CA . TRP A 1 246 ? 0.108 -12.115 -18.810 1.00 95.00 246 TRP A CA 1
ATOM 1988 C C . TRP A 1 246 ? 0.483 -10.848 -18.039 1.00 95.00 246 TRP A C 1
ATOM 1990 O O . TRP A 1 246 ? 0.936 -10.961 -16.901 1.00 95.00 246 TRP A O 1
ATOM 2000 N N . VAL A 1 247 ? 0.247 -9.663 -18.620 1.00 95.44 247 VAL A N 1
ATOM 2001 C CA . VAL A 1 247 ? 0.560 -8.362 -17.999 1.00 95.44 247 VAL A CA 1
ATOM 2002 C C . VAL A 1 247 ? -0.190 -8.198 -16.676 1.00 95.44 247 VAL A C 1
ATOM 2004 O O . VAL A 1 247 ? 0.437 -7.922 -15.654 1.00 95.44 247 VAL A O 1
ATOM 2007 N N . ARG A 1 248 ? -1.505 -8.454 -16.667 1.00 93.88 248 ARG A N 1
ATOM 2008 C CA . ARG A 1 248 ? -2.349 -8.407 -15.459 1.00 93.88 248 ARG A CA 1
ATOM 2009 C C . ARG A 1 248 ? -1.862 -9.384 -14.398 1.00 93.88 248 ARG A C 1
ATOM 2011 O O . ARG A 1 248 ? -1.586 -8.988 -13.271 1.00 93.88 248 ARG A O 1
ATOM 2018 N N . ARG A 1 249 ? -1.646 -10.648 -14.776 1.00 94.44 249 ARG A N 1
ATOM 2019 C CA . ARG A 1 249 ? -1.143 -11.670 -13.849 1.00 94.44 249 ARG A CA 1
ATOM 2020 C C . ARG A 1 249 ? 0.209 -11.286 -13.247 1.00 94.44 249 ARG A C 1
ATOM 2022 O O . ARG A 1 249 ? 0.409 -11.507 -12.054 1.00 94.44 249 ARG A O 1
ATOM 2029 N N . LYS A 1 250 ? 1.125 -10.723 -14.046 1.00 94.19 250 LYS A N 1
ATOM 2030 C CA . LYS A 1 250 ? 2.452 -10.315 -13.571 1.00 94.19 250 LYS A CA 1
ATOM 2031 C C . LYS A 1 250 ? 2.378 -9.112 -12.634 1.00 94.19 250 LYS A C 1
ATOM 2033 O O . LYS A 1 250 ? 3.045 -9.124 -11.601 1.00 94.19 250 LYS A O 1
ATOM 2038 N N . ARG A 1 251 ? 1.539 -8.120 -12.950 1.00 92.75 251 ARG A N 1
ATOM 2039 C CA . ARG A 1 251 ? 1.237 -7.003 -12.045 1.00 92.75 251 ARG A CA 1
ATOM 2040 C C . ARG A 1 251 ? 0.722 -7.527 -10.708 1.00 92.75 251 ARG A C 1
ATOM 2042 O O . ARG A 1 251 ? 1.279 -7.173 -9.677 1.00 92.75 251 ARG A O 1
ATOM 2049 N N . ASP A 1 252 ? -0.282 -8.402 -10.728 1.00 88.31 252 ASP A N 1
ATOM 2050 C CA . ASP A 1 252 ? -0.904 -8.911 -9.503 1.00 88.31 252 ASP A CA 1
ATOM 2051 C C . ASP A 1 252 ? 0.070 -9.776 -8.682 1.00 88.31 252 ASP A C 1
ATOM 2053 O O . ASP A 1 252 ? 0.039 -9.772 -7.454 1.00 88.31 252 ASP A O 1
ATOM 2057 N N . GLU A 1 253 ? 0.953 -10.534 -9.342 1.00 91.00 253 GLU A N 1
ATOM 2058 C CA . GLU A 1 253 ? 2.046 -11.272 -8.691 1.00 91.00 253 GLU A CA 1
ATOM 2059 C C . GLU A 1 253 ? 3.001 -10.325 -7.960 1.00 91.00 253 GLU A C 1
ATOM 2061 O O . GLU A 1 253 ? 3.308 -10.546 -6.789 1.00 91.00 253 GLU A O 1
ATOM 2066 N N . MET A 1 254 ? 3.430 -9.251 -8.625 1.00 90.25 254 MET A N 1
ATOM 2067 C CA . MET A 1 254 ? 4.325 -8.263 -8.027 1.00 90.25 254 MET A CA 1
ATOM 2068 C C . MET A 1 254 ? 3.629 -7.445 -6.936 1.00 90.25 254 MET A C 1
ATOM 2070 O O . MET A 1 254 ? 4.253 -7.162 -5.920 1.00 90.25 254 MET A O 1
ATOM 2074 N N . GLU A 1 255 ? 2.344 -7.123 -7.080 1.00 84.88 255 GLU A N 1
ATOM 2075 C CA . GLU A 1 255 ? 1.554 -6.447 -6.044 1.00 84.88 255 GLU A CA 1
ATOM 2076 C C . GLU A 1 255 ? 1.445 -7.290 -4.774 1.00 84.88 255 GLU A C 1
ATOM 2078 O O . GLU A 1 255 ? 1.734 -6.788 -3.684 1.00 84.88 255 GLU A O 1
ATOM 2083 N N . ARG A 1 256 ? 1.118 -8.583 -4.910 1.00 83.12 256 ARG A N 1
ATOM 2084 C CA . ARG A 1 256 ? 1.094 -9.528 -3.781 1.00 83.12 256 ARG A CA 1
ATOM 2085 C C . ARG A 1 256 ? 2.458 -9.667 -3.106 1.00 83.12 256 ARG A C 1
ATOM 2087 O O . ARG A 1 256 ? 2.511 -9.905 -1.907 1.00 83.12 256 ARG A O 1
ATOM 2094 N N . ALA A 1 257 ? 3.545 -9.501 -3.857 1.00 82.56 257 ALA A N 1
ATOM 2095 C CA . ALA A 1 257 ? 4.908 -9.505 -3.331 1.00 82.56 257 ALA A CA 1
ATOM 2096 C C . ALA A 1 257 ? 5.363 -8.143 -2.756 1.00 82.56 257 ALA A C 1
ATOM 2098 O O . ALA A 1 257 ? 6.526 -7.999 -2.379 1.00 82.56 257 ALA A O 1
ATOM 2099 N N . GLY A 1 258 ? 4.500 -7.117 -2.728 1.00 76.62 258 GLY A N 1
ATOM 2100 C CA . GLY A 1 258 ? 4.866 -5.764 -2.289 1.00 76.62 258 GLY A CA 1
ATOM 2101 C C . GLY A 1 258 ? 5.827 -5.041 -3.246 1.00 76.62 258 GLY A C 1
ATOM 2102 O O . GLY A 1 258 ? 6.532 -4.116 -2.849 1.00 76.62 258 GLY A O 1
ATOM 2103 N N . GLN A 1 259 ? 5.911 -5.486 -4.498 1.00 85.81 259 GLN A N 1
ATOM 2104 C CA . GLN A 1 259 ? 6.793 -4.967 -5.545 1.00 85.81 259 GLN A CA 1
ATOM 2105 C C . GLN A 1 259 ? 6.013 -4.255 -6.662 1.00 85.81 259 GLN A C 1
ATOM 2107 O O . GLN A 1 259 ? 6.546 -4.084 -7.760 1.00 85.81 259 GLN A O 1
ATOM 2112 N N . LEU A 1 260 ? 4.771 -3.807 -6.413 1.00 86.56 260 LEU A N 1
ATOM 2113 C CA . LEU A 1 260 ? 3.962 -3.112 -7.428 1.00 86.56 260 LEU A CA 1
ATOM 2114 C C . LEU A 1 260 ? 4.707 -1.904 -7.999 1.00 86.56 260 LEU A C 1
ATOM 2116 O O . LEU A 1 260 ? 4.733 -1.693 -9.207 1.00 86.56 260 LEU A O 1
ATOM 2120 N N . ARG A 1 261 ? 5.390 -1.152 -7.134 1.00 83.00 261 ARG A N 1
ATOM 2121 C CA . ARG A 1 261 ? 6.220 -0.016 -7.535 1.00 83.00 261 ARG A CA 1
ATOM 2122 C C . ARG A 1 261 ? 7.278 -0.400 -8.575 1.00 83.00 261 ARG A C 1
ATOM 2124 O O . ARG A 1 261 ? 7.412 0.285 -9.583 1.00 83.00 261 ARG A O 1
ATOM 2131 N N . GLY A 1 262 ? 7.988 -1.508 -8.355 1.00 86.06 262 GLY A N 1
ATOM 2132 C CA . GLY A 1 262 ? 8.979 -2.016 -9.305 1.00 86.06 262 GLY A CA 1
ATOM 2133 C C . GLY A 1 262 ? 8.345 -2.399 -10.641 1.00 86.06 262 GLY A C 1
ATOM 2134 O O . GLY A 1 262 ? 8.912 -2.115 -11.690 1.00 86.06 262 GLY A O 1
ATOM 2135 N N . PHE A 1 263 ? 7.132 -2.962 -10.620 1.00 91.31 263 PHE A N 1
ATOM 2136 C CA . PHE A 1 263 ? 6.384 -3.241 -11.844 1.00 91.31 263 PHE A CA 1
ATOM 2137 C C . PHE A 1 263 ? 6.044 -1.952 -12.613 1.00 91.31 263 PHE A C 1
ATOM 2139 O O . PHE A 1 263 ? 6.330 -1.843 -13.805 1.00 91.31 263 PHE A O 1
ATOM 2146 N N . MET A 1 264 ? 5.474 -0.955 -11.931 1.00 90.12 264 MET A N 1
ATOM 2147 C CA . MET A 1 264 ? 5.082 0.318 -12.546 1.00 90.12 264 MET A CA 1
ATOM 2148 C C . MET A 1 264 ? 6.287 1.084 -13.113 1.00 90.12 264 MET A C 1
ATOM 2150 O O . MET A 1 264 ? 6.200 1.709 -14.169 1.00 90.12 264 MET A O 1
ATOM 2154 N N . GLN A 1 265 ? 7.433 0.996 -12.448 1.00 88.25 265 GLN A N 1
ATOM 2155 C CA . GLN A 1 265 ? 8.673 1.607 -12.903 1.00 88.25 265 GLN A CA 1
ATOM 2156 C C . GLN A 1 265 ? 9.271 0.894 -14.125 1.00 88.25 265 GLN A C 1
ATOM 2158 O O . GLN A 1 265 ? 9.503 1.513 -15.160 1.00 88.25 265 GLN A O 1
ATOM 2163 N N . GLU A 1 266 ? 9.500 -0.415 -14.025 1.00 90.12 266 GLU A N 1
ATOM 2164 C CA . GLU A 1 266 ? 10.258 -1.185 -15.021 1.00 90.12 266 GLU A CA 1
ATOM 2165 C C . GLU A 1 266 ? 9.426 -1.546 -16.257 1.00 90.12 266 GLU A C 1
ATOM 2167 O O . GLU A 1 266 ? 9.955 -1.616 -17.368 1.00 90.12 266 GLU A O 1
ATOM 2172 N N . TYR A 1 267 ? 8.123 -1.786 -16.076 1.00 94.00 267 TYR A N 1
ATOM 2173 C CA . TYR A 1 267 ? 7.228 -2.205 -17.155 1.00 94.00 267 TYR A CA 1
ATOM 2174 C C . TYR A 1 267 ? 6.348 -1.070 -17.678 1.00 94.00 267 TYR A C 1
ATOM 2176 O O . TYR A 1 267 ? 6.157 -0.962 -18.887 1.00 94.00 267 TYR A O 1
ATOM 2184 N N . MET A 1 268 ? 5.826 -0.207 -16.802 1.00 93.38 268 MET A N 1
ATOM 2185 C CA . MET A 1 268 ? 4.971 0.922 -17.210 1.00 93.38 268 MET A CA 1
ATOM 2186 C C . MET A 1 268 ? 5.740 2.233 -17.417 1.00 93.38 268 MET A C 1
ATOM 2188 O O . MET A 1 268 ? 5.142 3.216 -17.851 1.00 93.38 268 MET A O 1
ATOM 2192 N N . LEU A 1 269 ? 7.055 2.256 -17.152 1.00 91.50 269 LEU A N 1
ATOM 2193 C CA . LEU A 1 269 ? 7.925 3.429 -17.319 1.00 91.50 269 LEU A CA 1
ATOM 2194 C C . LEU A 1 269 ? 7.439 4.659 -16.534 1.00 91.50 269 LEU A C 1
ATOM 2196 O O . LEU A 1 269 ? 7.602 5.807 -16.966 1.00 91.50 269 LEU A O 1
ATOM 2200 N N . MET A 1 270 ? 6.818 4.426 -15.376 1.00 86.88 270 MET A N 1
ATOM 2201 C CA . MET A 1 270 ? 6.401 5.499 -14.484 1.00 86.88 270 MET A CA 1
ATOM 2202 C C . MET A 1 270 ? 7.587 5.981 -13.653 1.00 86.88 270 MET A C 1
ATOM 2204 O O . MET A 1 270 ? 8.286 5.192 -13.020 1.00 86.88 270 MET A O 1
ATOM 2208 N N . ALA A 1 271 ? 7.792 7.295 -13.644 1.00 79.38 271 ALA A N 1
ATOM 2209 C CA . ALA A 1 271 ? 8.729 7.935 -12.738 1.00 79.38 271 ALA A CA 1
ATOM 2210 C C . ALA A 1 271 ? 8.051 8.041 -11.366 1.00 79.38 271 ALA A C 1
ATOM 2212 O O . ALA A 1 271 ? 7.036 8.719 -11.237 1.00 79.38 271 ALA A O 1
ATOM 2213 N N . ILE A 1 272 ? 8.556 7.305 -10.376 1.00 67.50 272 ILE A N 1
ATOM 2214 C CA . ILE A 1 272 ? 7.965 7.235 -9.034 1.00 67.50 272 ILE A CA 1
ATOM 2215 C C . ILE A 1 272 ? 8.972 7.830 -8.044 1.00 67.50 272 ILE A C 1
ATOM 2217 O O . ILE A 1 272 ? 10.138 7.424 -8.040 1.00 67.50 272 ILE A O 1
ATOM 2221 N N . GLY A 1 273 ? 8.550 8.791 -7.217 1.00 60.12 273 GLY A N 1
ATOM 2222 C CA . GLY A 1 273 ? 9.421 9.539 -6.302 1.00 60.12 273 GLY A CA 1
ATOM 2223 C C . GLY A 1 273 ? 10.074 8.663 -5.244 1.00 60.12 273 GLY A C 1
ATOM 2224 O O . GLY A 1 273 ? 9.480 7.683 -4.805 1.00 60.12 273 GLY A O 1
ATOM 2225 N N . SER A 1 274 ? 11.301 8.975 -4.833 1.00 51.41 274 SER A N 1
ATOM 2226 C CA . SER A 1 274 ? 12.151 8.179 -3.926 1.00 51.41 274 SER A CA 1
ATOM 2227 C C . SER A 1 274 ? 11.659 8.081 -2.472 1.00 51.41 274 SER A C 1
ATOM 2229 O O . SER A 1 274 ? 12.457 7.794 -1.588 1.00 51.41 274 SER A O 1
ATOM 2231 N N . GLN A 1 275 ? 10.370 8.310 -2.193 1.00 51.84 275 GLN A N 1
ATOM 2232 C CA . GLN A 1 275 ? 9.844 8.155 -0.840 1.00 51.84 275 GLN A CA 1
ATOM 2233 C C . GLN A 1 275 ? 10.005 6.707 -0.373 1.00 51.84 275 GLN A C 1
ATOM 2235 O O . GLN A 1 275 ? 9.521 5.777 -1.031 1.00 51.84 275 GLN A O 1
ATOM 2240 N N . ASP A 1 276 ? 10.696 6.559 0.757 1.00 58.88 276 ASP A N 1
ATOM 2241 C CA . ASP A 1 276 ? 10.807 5.314 1.504 1.00 58.88 276 ASP A CA 1
ATOM 2242 C C . ASP A 1 276 ? 9.415 4.735 1.761 1.00 58.88 276 ASP A C 1
ATOM 2244 O O . ASP A 1 276 ? 8.431 5.468 1.912 1.00 58.88 276 ASP A O 1
ATOM 2248 N N . LYS A 1 277 ? 9.320 3.405 1.795 1.00 69.38 277 LYS A N 1
ATOM 2249 C CA . LYS A 1 277 ? 8.092 2.739 2.220 1.00 69.38 277 LYS A CA 1
ATOM 2250 C C . LYS A 1 277 ? 7.872 3.087 3.695 1.00 69.38 277 LYS A C 1
ATOM 2252 O O . LYS A 1 277 ? 8.671 2.679 4.527 1.00 69.38 277 LYS A O 1
ATOM 2257 N N . PRO A 1 278 ? 6.808 3.821 4.060 1.00 78.75 278 PRO A N 1
ATOM 2258 C CA . PRO A 1 278 ? 6.614 4.223 5.452 1.00 78.75 278 PRO A CA 1
ATOM 2259 C C . PRO A 1 278 ? 6.172 3.050 6.336 1.00 78.75 278 PRO A C 1
ATOM 2261 O O . PRO A 1 278 ? 6.189 3.156 7.558 1.00 78.75 278 PRO A O 1
ATOM 2264 N N . PHE A 1 279 ? 5.760 1.932 5.730 1.00 86.50 279 PHE A N 1
ATOM 2265 C CA . PHE A 1 279 ? 5.379 0.718 6.434 1.00 86.50 279 PHE A CA 1
ATOM 2266 C C . PHE A 1 279 ? 6.217 -0.456 5.937 1.00 86.50 279 PHE A C 1
ATOM 2268 O O . PHE A 1 279 ? 6.126 -0.862 4.777 1.00 86.50 279 PHE A O 1
ATOM 2275 N N . GLU A 1 280 ? 7.008 -1.017 6.843 1.00 81.00 280 GLU A N 1
ATOM 2276 C CA . GLU A 1 280 ? 7.849 -2.176 6.572 1.00 81.00 280 GLU A CA 1
ATOM 2277 C C . GLU A 1 280 ? 7.142 -3.477 6.945 1.00 81.00 280 GLU A C 1
ATOM 2279 O O . GLU A 1 280 ? 6.356 -3.540 7.895 1.00 81.00 280 GLU A O 1
ATOM 2284 N N . SER A 1 281 ? 7.459 -4.555 6.223 1.00 83.56 281 SER A N 1
ATOM 2285 C CA . SER A 1 281 ? 6.860 -5.870 6.484 1.00 83.56 281 SER A CA 1
ATOM 2286 C C . SER A 1 281 ? 7.151 -6.376 7.900 1.00 83.56 281 SER A C 1
ATOM 2288 O O . SER A 1 281 ? 6.333 -7.093 8.470 1.00 83.56 281 SER A O 1
ATOM 2290 N N . GLU A 1 282 ? 8.297 -6.008 8.474 1.00 84.69 282 GLU A N 1
ATOM 2291 C CA . GLU A 1 282 ? 8.719 -6.406 9.825 1.00 84.69 282 GLU A CA 1
ATOM 2292 C C . GLU A 1 282 ? 7.854 -5.780 10.931 1.00 84.69 282 GLU A C 1
ATOM 2294 O O . GLU A 1 282 ? 7.782 -6.298 12.050 1.00 84.69 282 GLU A O 1
ATOM 2299 N N . HIS A 1 283 ? 7.169 -4.678 10.615 1.00 87.38 283 HIS A N 1
ATOM 2300 C CA . HIS A 1 283 ? 6.279 -3.969 11.530 1.00 87.38 283 HIS A CA 1
ATOM 2301 C C . HIS A 1 283 ? 4.859 -4.555 11.546 1.00 87.38 283 HIS A C 1
ATOM 2303 O O . HIS A 1 283 ? 4.050 -4.201 12.405 1.00 87.38 283 HIS A O 1
ATOM 2309 N N . ILE A 1 284 ? 4.538 -5.484 10.637 1.00 90.88 284 ILE A N 1
ATOM 2310 C CA . ILE A 1 284 ? 3.242 -6.164 10.622 1.00 90.88 284 ILE A CA 1
ATOM 2311 C C . ILE A 1 284 ? 3.226 -7.210 11.737 1.00 90.88 284 ILE A C 1
ATOM 2313 O O . ILE A 1 284 ? 3.897 -8.241 11.669 1.00 90.88 284 ILE A O 1
ATOM 2317 N N . ARG A 1 285 ? 2.444 -6.951 12.787 1.00 95.50 285 ARG A N 1
ATOM 2318 C CA . ARG A 1 285 ? 2.211 -7.910 13.871 1.00 95.50 285 ARG A CA 1
ATOM 2319 C C . ARG A 1 285 ? 0.941 -8.701 13.611 1.00 95.50 285 ARG A C 1
ATOM 2321 O O . ARG A 1 285 ? -0.029 -8.184 13.063 1.00 95.50 285 ARG A O 1
ATOM 2328 N N . GLU A 1 286 ? 0.930 -9.951 14.051 1.00 95.38 286 GLU A N 1
ATOM 2329 C CA . GLU A 1 286 ? -0.207 -10.847 13.880 1.00 95.38 286 GLU A CA 1
ATOM 2330 C C . GLU A 1 286 ? -0.411 -11.766 15.085 1.00 95.38 286 GLU A C 1
ATOM 2332 O O . GLU A 1 286 ? 0.519 -12.049 15.842 1.00 95.38 286 GLU A O 1
ATOM 2337 N N . CYS A 1 287 ? -1.641 -12.242 15.255 1.00 95.19 287 CYS A N 1
ATOM 2338 C CA . CYS A 1 287 ? -1.980 -13.308 16.188 1.00 95.19 287 CYS A CA 1
ATOM 2339 C C . CYS A 1 287 ? -2.981 -14.269 15.540 1.00 95.19 287 CYS A C 1
ATOM 2341 O O . CYS A 1 287 ? -3.777 -13.874 14.693 1.00 95.19 287 CYS A O 1
ATOM 2343 N N . ALA A 1 288 ? -2.957 -15.545 15.927 1.00 92.62 288 ALA A N 1
ATOM 2344 C CA . ALA A 1 288 ? -3.846 -16.548 15.336 1.00 92.62 288 ALA A CA 1
ATOM 2345 C C . ALA A 1 288 ? -5.306 -16.406 15.803 1.00 92.62 288 ALA A C 1
ATOM 2347 O O . ALA A 1 288 ? -6.229 -16.695 15.047 1.00 92.62 288 ALA A O 1
ATOM 2348 N N . VAL A 1 289 ? -5.511 -15.968 17.048 1.00 93.69 289 VAL A N 1
ATOM 2349 C CA . VAL A 1 289 ? -6.820 -15.887 17.711 1.00 93.69 289 VAL A CA 1
ATOM 2350 C C . VAL A 1 289 ? -6.954 -14.524 18.388 1.00 93.69 289 VAL A C 1
ATOM 2352 O O . VAL A 1 289 ? -5.950 -13.963 18.832 1.00 93.69 289 VAL A O 1
ATOM 2355 N N . ASP A 1 290 ? -8.182 -13.998 18.455 1.00 92.50 290 ASP A N 1
ATOM 2356 C CA . ASP A 1 290 ? -8.503 -12.772 19.193 1.00 92.50 290 ASP A CA 1
ATOM 2357 C C . ASP A 1 290 ? -8.116 -12.948 20.676 1.00 92.50 290 ASP A C 1
ATOM 2359 O O . ASP A 1 290 ? -8.703 -13.795 21.356 1.00 92.50 290 ASP A O 1
ATOM 2363 N N . PRO A 1 291 ? -7.132 -12.188 21.195 1.00 89.44 291 PRO A N 1
ATOM 2364 C CA . PRO A 1 291 ? -6.691 -12.327 22.579 1.00 89.44 291 PRO A CA 1
ATOM 2365 C C . PRO A 1 291 ? -7.669 -11.703 23.582 1.00 89.44 291 PRO A C 1
ATOM 2367 O O . PRO A 1 291 ? -7.544 -11.949 24.780 1.00 89.44 291 PRO A O 1
ATOM 2370 N N . ALA A 1 292 ? -8.628 -10.893 23.126 1.00 88.44 292 ALA A N 1
ATOM 2371 C CA . ALA A 1 292 ? -9.629 -10.273 23.982 1.00 88.44 292 ALA A CA 1
ATOM 2372 C C . ALA A 1 292 ? -11.021 -1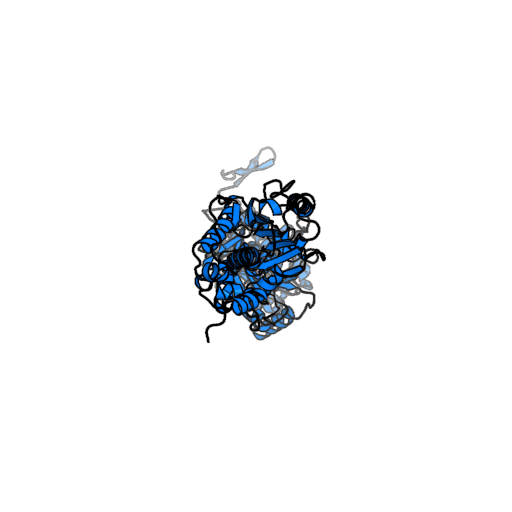0.244 23.307 1.00 88.44 292 ALA A C 1
ATOM 2374 O O . ALA A 1 292 ? -11.545 -9.169 22.982 1.00 88.44 292 ALA A O 1
ATOM 2375 N N . PRO A 1 293 ? -11.677 -11.419 23.161 1.00 87.44 293 PRO A N 1
ATOM 2376 C CA . PRO A 1 293 ? -13.001 -11.547 22.540 1.00 87.44 293 PRO A CA 1
ATOM 2377 C C . PRO A 1 293 ? -14.104 -10.738 23.227 1.00 87.44 293 PRO A C 1
ATOM 2379 O O . PRO A 1 293 ? -15.076 -10.358 22.582 1.00 87.44 293 PRO A O 1
ATOM 2382 N N . TRP A 1 294 ? -13.919 -10.422 24.506 1.00 84.19 294 TRP A N 1
ATOM 2383 C CA . TRP A 1 294 ? -14.833 -9.630 25.327 1.00 84.19 294 TRP A CA 1
ATOM 2384 C C . TRP A 1 294 ? -14.800 -8.124 25.030 1.00 84.19 294 TRP A C 1
ATOM 2386 O O . TRP A 1 294 ? -15.711 -7.409 25.430 1.00 84.19 294 TRP A O 1
ATOM 2396 N N . LEU A 1 295 ? -13.760 -7.605 24.365 1.00 87.62 295 LEU A N 1
ATOM 2397 C CA . LEU A 1 295 ? -13.694 -6.172 24.067 1.00 87.62 295 LEU A CA 1
ATOM 2398 C C . LEU A 1 295 ? -14.780 -5.776 23.065 1.00 87.62 295 LEU A C 1
ATOM 2400 O O . LEU A 1 295 ? -14.966 -6.519 22.099 1.00 87.62 295 LEU A O 1
ATOM 2404 N N . PRO A 1 296 ? -15.399 -4.589 23.192 1.00 85.50 296 PRO A N 1
ATOM 2405 C CA . PRO A 1 296 ? -16.262 -4.049 22.153 1.00 85.50 296 PRO A CA 1
ATOM 2406 C C . PRO A 1 296 ? -15.504 -3.919 20.834 1.00 85.50 296 PRO A C 1
ATOM 2408 O O . PRO A 1 296 ? -14.361 -3.448 20.785 1.00 85.50 296 PRO A O 1
ATOM 2411 N N . LYS A 1 297 ? -16.168 -4.307 19.747 1.00 91.38 297 LYS A N 1
ATOM 2412 C CA . LYS A 1 297 ? -15.674 -4.107 18.387 1.00 91.38 297 LYS A CA 1
ATOM 2413 C C . LYS A 1 297 ? -16.302 -2.847 17.801 1.00 91.38 297 LYS A C 1
ATOM 2415 O O . LYS A 1 297 ? -17.430 -2.477 18.129 1.00 91.38 297 LYS A O 1
ATOM 2420 N N . VAL A 1 298 ? -15.564 -2.199 16.908 1.00 93.25 298 VAL A N 1
ATOM 2421 C CA . VAL A 1 298 ? -16.061 -1.093 16.090 1.00 93.25 298 VAL A CA 1
ATOM 2422 C C . VAL A 1 298 ? -15.847 -1.445 14.627 1.00 93.25 298 VAL A C 1
ATOM 2424 O O . VAL A 1 298 ? -14.729 -1.748 14.210 1.00 93.25 298 VAL A O 1
ATOM 2427 N N . VAL A 1 299 ? -16.924 -1.406 13.851 1.00 95.38 299 VAL A N 1
ATOM 2428 C CA . VAL A 1 299 ? -16.883 -1.490 12.393 1.00 95.38 299 VAL A CA 1
ATOM 2429 C C . VAL A 1 299 ? -16.568 -0.099 11.869 1.00 95.38 299 VAL A C 1
ATOM 2431 O O . VAL A 1 299 ? -17.359 0.816 12.063 1.00 95.38 299 VAL A O 1
ATOM 2434 N N . ILE A 1 300 ? -15.431 0.080 11.211 1.00 94.94 300 ILE A N 1
ATOM 2435 C CA . ILE A 1 300 ? -15.056 1.343 10.580 1.00 94.94 300 ILE A CA 1
ATOM 2436 C C . ILE A 1 300 ? -15.207 1.185 9.076 1.00 94.94 300 ILE A C 1
ATOM 2438 O O . ILE A 1 300 ? -14.621 0.270 8.497 1.00 94.94 300 ILE A O 1
ATOM 2442 N N . THR A 1 301 ? -15.982 2.071 8.458 1.00 90.69 301 THR A N 1
ATOM 2443 C CA . THR A 1 301 ? -16.223 2.060 7.013 1.00 90.69 301 THR A CA 1
ATOM 2444 C C . THR A 1 301 ? -15.876 3.415 6.404 1.00 90.69 301 THR A C 1
ATOM 2446 O O . THR A 1 301 ? -16.412 4.443 6.821 1.00 90.69 301 THR A O 1
ATOM 2449 N N . ASP A 1 302 ? -14.996 3.388 5.406 1.00 87.69 302 ASP A N 1
ATOM 2450 C CA . ASP A 1 302 ? -14.664 4.496 4.511 1.00 87.69 302 ASP A CA 1
ATOM 2451 C C . ASP A 1 302 ? -15.386 4.269 3.169 1.00 87.69 302 ASP A C 1
ATOM 2453 O O . ASP A 1 302 ? -14.921 3.466 2.349 1.00 87.69 302 ASP A O 1
ATOM 2457 N N . PRO A 1 303 ? -16.580 4.859 2.970 1.00 83.56 303 PRO A N 1
ATOM 2458 C CA . PRO A 1 303 ? -17.392 4.613 1.789 1.00 83.56 303 PRO A CA 1
ATOM 2459 C C . PRO A 1 303 ? -16.847 5.337 0.555 1.00 83.56 303 PRO A C 1
ATOM 2461 O O . PRO A 1 303 ? -16.634 6.552 0.560 1.00 83.56 303 PRO A O 1
ATOM 2464 N N . ALA A 1 304 ? -16.747 4.610 -0.557 1.00 77.75 304 ALA A N 1
ATOM 2465 C CA . ALA A 1 304 ? -16.490 5.219 -1.852 1.00 77.75 304 ALA A CA 1
ATOM 2466 C C . ALA A 1 304 ? -17.697 6.047 -2.328 1.00 77.75 304 ALA A C 1
ATOM 2468 O O . ALA A 1 304 ? -18.854 5.654 -2.172 1.00 77.75 304 ALA A O 1
ATOM 2469 N N . ARG A 1 305 ? -17.434 7.205 -2.948 1.00 64.56 305 ARG A N 1
ATOM 2470 C CA . ARG A 1 305 ? -18.484 8.127 -3.427 1.00 64.56 305 ARG A CA 1
ATOM 2471 C C . ARG A 1 305 ? -19.094 7.729 -4.775 1.00 64.56 305 ARG A C 1
ATOM 2473 O O . ARG A 1 305 ? -20.118 8.286 -5.158 1.00 64.56 305 ARG A O 1
ATOM 2480 N N . THR A 1 306 ? -18.468 6.817 -5.518 1.00 56.81 306 THR A N 1
ATOM 2481 C CA . THR A 1 306 ? -18.869 6.474 -6.890 1.00 56.81 306 THR A CA 1
ATOM 2482 C C . THR A 1 306 ? -18.999 4.969 -7.081 1.00 56.81 306 THR A C 1
ATOM 2484 O O . THR A 1 306 ? -18.232 4.194 -6.532 1.00 56.81 306 THR A O 1
ATOM 2487 N N . THR A 1 307 ? -19.964 4.540 -7.892 1.00 47.88 307 THR A N 1
ATOM 2488 C CA . THR A 1 307 ? -20.170 3.118 -8.226 1.00 47.88 307 THR A CA 1
ATOM 2489 C C . THR A 1 307 ? -19.461 2.699 -9.517 1.00 47.88 307 THR A C 1
ATOM 2491 O O . THR A 1 307 ? -19.625 1.567 -9.967 1.00 47.88 307 THR A O 1
ATOM 2494 N N . ASP A 1 308 ? -18.719 3.609 -10.159 1.00 52.50 308 ASP A N 1
ATOM 2495 C CA . ASP A 1 308 ? -17.988 3.314 -11.390 1.00 52.50 308 ASP A CA 1
ATOM 2496 C C . ASP A 1 308 ? -16.665 2.614 -11.059 1.00 52.50 308 ASP A C 1
ATOM 2498 O O . ASP A 1 308 ? -15.680 3.244 -10.669 1.00 52.50 308 ASP A O 1
ATOM 2502 N N . VAL A 1 309 ? -16.654 1.291 -11.229 1.00 52.09 309 VAL A N 1
ATOM 2503 C CA . VAL A 1 309 ? -15.510 0.402 -10.962 1.00 52.09 309 VAL A CA 1
ATOM 2504 C C . VAL A 1 309 ? -14.232 0.871 -11.680 1.00 52.09 309 VAL A C 1
ATOM 2506 O O . VAL A 1 309 ? -13.133 0.573 -11.220 1.00 52.09 309 VAL A O 1
ATOM 2509 N N . LYS A 1 310 ? -14.362 1.635 -12.778 1.00 45.34 310 LYS A N 1
ATOM 2510 C CA . LYS A 1 310 ? -13.248 2.108 -13.617 1.00 45.34 310 LYS A CA 1
ATOM 2511 C C . LYS A 1 310 ? -12.505 3.333 -13.072 1.00 45.34 310 LYS A C 1
ATOM 2513 O O . LYS A 1 310 ? -11.398 3.602 -13.522 1.00 45.34 310 LYS A O 1
ATOM 2518 N N . LYS A 1 311 ? -13.112 4.111 -12.167 1.00 46.03 311 LYS A N 1
ATOM 2519 C CA . LYS A 1 311 ? -12.535 5.369 -11.638 1.00 46.03 311 LYS A CA 1
ATOM 2520 C C . LYS A 1 311 ? -12.677 5.541 -10.127 1.00 46.03 311 LYS A C 1
ATOM 2522 O O . LYS A 1 311 ? -12.193 6.533 -9.591 1.00 46.03 311 LYS A O 1
ATOM 2527 N N . SER A 1 312 ? -13.377 4.629 -9.458 1.00 55.47 312 SER A N 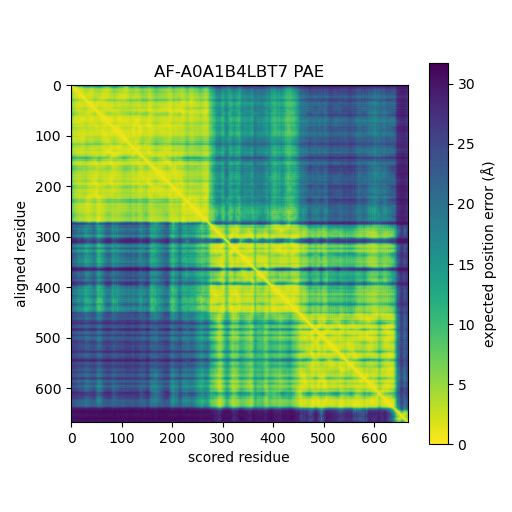1
ATOM 2528 C CA . SER A 1 312 ? -13.696 4.768 -8.042 1.00 55.47 312 SER A CA 1
ATOM 2529 C C . SER A 1 312 ? -12.627 4.168 -7.136 1.00 55.47 312 SER A C 1
ATOM 2531 O O . SER A 1 312 ? -12.121 3.076 -7.393 1.00 55.47 312 SER A O 1
ATOM 2533 N N . ASP A 1 313 ? -12.389 4.834 -6.009 1.00 64.25 313 ASP A N 1
ATOM 2534 C CA . ASP A 1 313 ? -11.828 4.212 -4.808 1.00 64.25 313 ASP A CA 1
ATOM 2535 C C . ASP A 1 313 ? -12.731 3.040 -4.362 1.00 64.25 313 ASP A C 1
ATOM 2537 O O . ASP A 1 313 ? -13.932 3.008 -4.671 1.00 64.25 313 ASP A O 1
ATOM 2541 N N . ARG A 1 314 ? -12.170 2.052 -3.657 1.00 82.44 314 ARG A N 1
ATOM 2542 C CA . ARG A 1 314 ? -12.963 0.989 -3.015 1.00 82.44 314 ARG A CA 1
ATOM 2543 C C . ARG A 1 314 ? -13.598 1.509 -1.732 1.00 82.44 314 ARG A C 1
ATOM 2545 O O . ARG A 1 314 ? -13.054 2.396 -1.086 1.00 82.44 314 ARG A O 1
ATOM 2552 N N . THR A 1 315 ? -14.692 0.886 -1.309 1.00 87.19 315 THR A N 1
ATOM 2553 C CA . THR A 1 315 ? -15.166 1.041 0.067 1.00 87.19 315 THR A CA 1
ATOM 2554 C C . THR A 1 315 ? -14.272 0.205 0.976 1.00 87.19 315 THR A C 1
ATOM 2556 O O . THR A 1 315 ? -14.264 -1.028 0.892 1.00 87.19 315 THR A O 1
ATOM 2559 N N . GLY A 1 316 ? -13.491 0.878 1.820 1.00 90.75 316 GLY A N 1
ATOM 2560 C CA . GLY A 1 316 ? -12.655 0.241 2.830 1.00 90.75 316 GLY A CA 1
ATOM 2561 C C . GLY A 1 316 ? -13.467 -0.061 4.084 1.00 90.75 316 GLY A C 1
ATOM 2562 O O . GLY A 1 316 ? -14.146 0.816 4.612 1.00 90.75 316 GLY A O 1
ATOM 2563 N N . ARG A 1 317 ? -13.386 -1.289 4.601 1.00 94.00 317 ARG A N 1
ATOM 2564 C CA . ARG A 1 317 ? -13.959 -1.656 5.901 1.00 94.00 317 ARG A CA 1
ATOM 2565 C C . ARG A 1 317 ? -12.939 -2.390 6.749 1.00 94.00 317 ARG A C 1
ATOM 2567 O O . ARG A 1 317 ? -12.319 -3.348 6.288 1.00 94.00 317 ARG A O 1
ATOM 2574 N N . VAL A 1 318 ? -12.849 -2.021 8.020 1.00 97.19 318 VAL A N 1
ATOM 2575 C CA . VAL A 1 318 ? -12.150 -2.803 9.045 1.00 97.19 318 VAL A CA 1
ATOM 2576 C C . VAL A 1 318 ? -13.033 -3.003 10.270 1.00 97.19 318 VAL A C 1
ATOM 2578 O O . VAL A 1 318 ? -13.911 -2.193 10.551 1.00 97.19 318 VAL A O 1
ATOM 2581 N N . VAL A 1 319 ? -12.812 -4.085 11.009 1.00 97.31 319 VAL A N 1
ATOM 2582 C CA . VAL A 1 319 ? -13.373 -4.251 12.357 1.00 97.31 319 VAL A CA 1
ATOM 2583 C C . VAL A 1 319 ? -12.224 -4.248 13.337 1.00 97.31 319 VAL A C 1
ATOM 2585 O O . VAL A 1 319 ? -11.307 -5.058 13.199 1.00 97.31 319 VAL A O 1
ATOM 2588 N N . VAL A 1 320 ? -12.269 -3.340 14.306 1.00 96.62 320 VAL A N 1
ATOM 2589 C CA . VAL A 1 320 ? -11.173 -3.131 15.250 1.00 96.62 320 VAL A CA 1
ATOM 2590 C C . VAL A 1 320 ? -11.641 -3.159 16.699 1.00 96.62 320 VAL A C 1
ATOM 2592 O O . VAL A 1 320 ? -12.765 -2.765 17.008 1.00 96.62 320 VAL A O 1
ATOM 2595 N N . SER A 1 321 ? -10.762 -3.594 17.597 1.00 93.88 321 SER A N 1
ATOM 2596 C CA . SER A 1 321 ? -10.880 -3.373 19.043 1.00 93.88 321 SER A CA 1
ATOM 2597 C C . SER A 1 321 ? -9.567 -2.813 19.591 1.00 93.88 321 SER A C 1
ATOM 2599 O O . SER A 1 321 ? -8.520 -2.926 18.948 1.00 93.88 321 SER A O 1
ATOM 2601 N N . ARG A 1 322 ? -9.614 -2.190 20.773 1.00 90.19 322 ARG A N 1
ATOM 2602 C CA . ARG A 1 322 ? -8.441 -1.599 21.426 1.00 90.19 322 ARG A CA 1
ATOM 2603 C C . ARG A 1 322 ? -8.232 -2.191 22.815 1.00 90.19 322 ARG A C 1
ATOM 2605 O O . ARG A 1 322 ? -9.161 -2.202 23.614 1.00 90.19 322 ARG A O 1
ATOM 2612 N N . LEU A 1 323 ? -7.002 -2.613 23.110 1.00 87.12 323 LEU A N 1
ATOM 2613 C CA . LEU A 1 323 ? -6.554 -3.017 24.445 1.00 87.12 323 LEU A CA 1
ATOM 2614 C C . LEU A 1 323 ? -5.269 -2.266 24.795 1.00 87.12 323 LEU A C 1
ATOM 2616 O O . LEU A 1 323 ? -4.206 -2.547 24.237 1.00 87.12 323 LEU A O 1
ATOM 2620 N N . GLY A 1 324 ? -5.351 -1.306 25.715 1.00 83.31 324 GLY A N 1
ATOM 2621 C CA . GLY A 1 324 ? -4.218 -0.431 26.018 1.00 83.31 324 GLY A CA 1
ATOM 2622 C C . GLY A 1 324 ? -3.782 0.357 24.777 1.00 83.31 324 GLY A C 1
ATOM 2623 O O . GLY A 1 324 ? -4.570 1.119 24.213 1.00 83.31 324 GLY A O 1
ATOM 2624 N N . THR A 1 325 ? -2.536 0.181 24.337 1.00 85.00 325 THR A N 1
ATOM 2625 C CA . THR A 1 325 ? -2.015 0.780 23.093 1.00 85.00 325 THR A CA 1
ATOM 2626 C C . THR A 1 325 ? -2.331 -0.052 21.852 1.00 85.00 325 THR A C 1
ATOM 2628 O O . THR A 1 325 ? -2.333 0.485 20.748 1.00 85.00 325 THR A O 1
ATOM 2631 N N . LYS A 1 326 ? -2.651 -1.342 22.018 1.00 92.12 326 LYS A N 1
ATOM 2632 C CA . LYS A 1 326 ? -2.813 -2.273 20.902 1.00 92.12 326 LYS A CA 1
ATOM 2633 C C . LYS A 1 326 ? -4.165 -2.128 20.220 1.00 92.12 326 LYS A C 1
ATOM 2635 O O . LYS A 1 326 ? -5.203 -2.083 20.881 1.00 92.12 326 LYS A O 1
ATOM 2640 N N . ILE A 1 327 ? -4.134 -2.127 18.893 1.00 95.44 327 ILE A N 1
ATOM 2641 C CA . ILE A 1 327 ? -5.278 -2.127 17.989 1.00 95.44 327 ILE A CA 1
ATOM 2642 C C . ILE A 1 327 ? -5.322 -3.482 17.291 1.00 95.44 327 ILE A C 1
ATOM 2644 O O . ILE A 1 327 ? -4.455 -3.805 16.480 1.00 95.44 327 ILE A O 1
ATOM 2648 N N . TYR A 1 328 ? -6.345 -4.272 17.594 1.00 96.69 328 TYR A N 1
ATOM 2649 C CA . TYR A 1 328 ? -6.563 -5.565 16.954 1.00 96.69 328 TYR A CA 1
ATOM 2650 C C . TYR A 1 328 ? -7.477 -5.396 15.750 1.00 96.69 328 TYR A C 1
ATOM 2652 O O . TYR A 1 328 ? -8.589 -4.888 15.893 1.00 96.69 328 TYR A O 1
ATOM 2660 N N . VAL A 1 329 ? -7.022 -5.829 14.575 1.00 97.81 329 VAL A N 1
ATOM 2661 C CA . VAL A 1 329 ? -7.798 -5.831 13.329 1.00 97.81 329 VAL A CA 1
ATOM 2662 C C . VAL A 1 329 ? -8.384 -7.227 13.133 1.00 97.81 329 VAL A C 1
ATOM 2664 O O . VAL A 1 329 ? -7.653 -8.169 12.858 1.00 97.81 329 VAL A O 1
ATOM 2667 N N . HIS A 1 330 ? -9.702 -7.363 13.282 1.00 97.31 330 HIS A N 1
ATOM 2668 C CA . HIS A 1 330 ? -10.419 -8.652 13.270 1.00 97.31 330 HIS A CA 1
ATOM 2669 C C . HIS A 1 330 ? -10.835 -9.106 11.877 1.00 97.31 330 HIS A C 1
ATOM 2671 O O . HIS A 1 330 ? -10.950 -10.292 11.588 1.00 97.31 330 HIS A O 1
ATOM 2677 N N . THR A 1 331 ? -11.136 -8.147 11.009 1.00 96.25 331 THR A N 1
ATOM 2678 C CA . THR A 1 331 ? -11.431 -8.388 9.597 1.00 96.25 331 THR A CA 1
ATOM 2679 C C . THR A 1 331 ? -11.138 -7.115 8.820 1.00 96.25 331 THR A C 1
ATOM 2681 O O . THR A 1 331 ? -11.274 -6.010 9.351 1.00 96.25 331 THR A O 1
ATOM 2684 N N . SER A 1 332 ? -10.733 -7.268 7.565 1.00 96.06 332 SER A N 1
ATOM 2685 C CA . SER A 1 332 ? -10.557 -6.163 6.634 1.00 96.06 332 SER A CA 1
ATOM 2686 C C . SER A 1 332 ? -11.146 -6.518 5.271 1.00 96.06 332 SER A C 1
ATOM 2688 O O . SER A 1 332 ? -11.120 -7.673 4.849 1.00 96.06 332 SER A O 1
ATOM 2690 N N . SER A 1 333 ? -11.729 -5.528 4.604 1.00 92.94 333 SER A N 1
ATOM 2691 C CA . SER A 1 333 ? -12.385 -5.678 3.309 1.00 92.94 333 SER A CA 1
ATOM 2692 C C . SER A 1 333 ? -12.181 -4.424 2.471 1.00 92.94 333 SER A C 1
ATOM 2694 O O . SER A 1 333 ? -12.149 -3.316 3.000 1.00 92.94 333 SER A O 1
ATOM 2696 N N . GLY A 1 334 ? -12.052 -4.615 1.163 1.00 88.88 334 GLY A N 1
ATOM 2697 C CA . GLY A 1 334 ? -11.980 -3.540 0.181 1.00 88.88 334 GLY A CA 1
ATOM 2698 C C . GLY A 1 334 ? -12.684 -3.998 -1.080 1.00 88.88 334 GLY A C 1
ATOM 2699 O O . GLY A 1 334 ? -12.099 -4.762 -1.861 1.00 88.88 334 GLY A O 1
ATOM 2700 N N . GLU A 1 335 ? -13.923 -3.544 -1.248 1.00 87.00 335 GLU A N 1
ATOM 2701 C CA . GLU A 1 335 ? -14.824 -3.936 -2.335 1.00 87.00 335 GLU A CA 1
ATOM 2702 C C . GLU A 1 335 ? -15.466 -2.715 -3.000 1.00 87.00 335 GLU A C 1
ATOM 2704 O O . GLU A 1 335 ? -15.521 -1.620 -2.438 1.00 87.00 335 GLU A O 1
ATOM 2709 N N . PHE A 1 336 ? -15.967 -2.915 -4.215 1.00 82.69 336 PHE A N 1
ATOM 2710 C CA . PHE A 1 336 ? -16.747 -1.918 -4.941 1.00 82.69 336 PHE A CA 1
ATOM 2711 C C . PHE A 1 336 ? -18.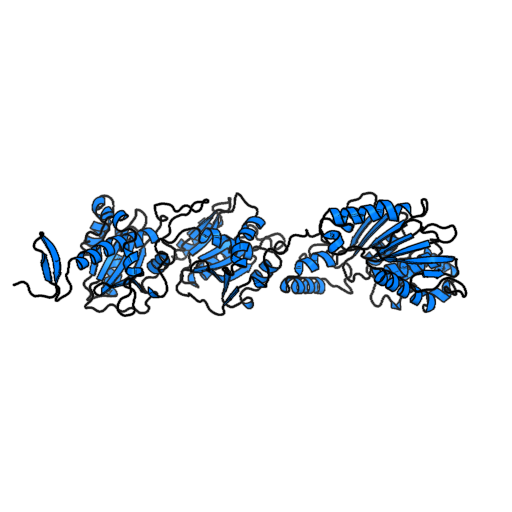228 -2.085 -4.610 1.00 82.69 336 PHE A C 1
ATOM 2713 O O . PHE A 1 336 ? -18.962 -2.741 -5.345 1.00 82.69 336 PHE A O 1
ATOM 2720 N N . TRP A 1 337 ? -18.647 -1.528 -3.479 1.00 81.62 337 TRP A N 1
ATOM 2721 C CA . TRP A 1 337 ? -20.032 -1.615 -3.026 1.00 81.62 337 TRP A CA 1
ATOM 2722 C C . TRP A 1 337 ? -20.857 -0.404 -3.433 1.00 81.62 337 TRP A C 1
ATOM 2724 O O . TRP A 1 337 ? -20.415 0.742 -3.340 1.00 81.62 337 TRP A O 1
ATOM 2734 N N . LYS A 1 338 ? -22.097 -0.675 -3.832 1.00 82.19 338 LYS A N 1
ATOM 2735 C CA . LYS A 1 338 ? -23.157 0.325 -3.939 1.00 82.19 338 LYS A CA 1
ATOM 2736 C C . LYS A 1 338 ? -23.613 0.783 -2.548 1.00 82.19 338 LYS A C 1
ATOM 2738 O O . LYS A 1 338 ? -23.448 0.036 -1.585 1.00 82.19 338 LYS A O 1
ATOM 2743 N N . PRO A 1 339 ? -24.260 1.959 -2.444 1.00 80.62 339 PRO A N 1
ATOM 2744 C CA . PRO A 1 339 ? -24.831 2.472 -1.196 1.00 80.62 339 PRO A CA 1
ATOM 2745 C C . PRO A 1 339 ? -25.568 1.417 -0.354 1.00 80.62 339 PRO A C 1
ATOM 2747 O O . PRO A 1 339 ? -25.226 1.207 0.806 1.00 80.62 339 PRO A O 1
ATOM 2750 N N . ASP A 1 340 ? -26.519 0.699 -0.955 1.00 84.75 340 ASP A N 1
ATOM 2751 C CA . ASP A 1 340 ? -27.341 -0.293 -0.249 1.00 84.75 340 ASP A CA 1
ATOM 2752 C C . ASP A 1 340 ? -26.526 -1.506 0.232 1.00 84.75 340 ASP A C 1
ATOM 2754 O O . ASP A 1 340 ? -26.815 -2.072 1.284 1.00 84.75 340 ASP A O 1
ATOM 2758 N N . GLU A 1 341 ? -25.472 -1.884 -0.501 1.00 88.44 341 GLU A N 1
ATOM 2759 C CA . GLU A 1 341 ? -24.570 -2.980 -0.124 1.00 88.44 341 GLU A CA 1
ATOM 2760 C C . GLU A 1 341 ? -23.685 -2.592 1.065 1.00 88.44 341 GLU A C 1
ATOM 2762 O O . GLU A 1 341 ? -23.449 -3.418 1.944 1.00 88.44 341 GLU A O 1
ATOM 2767 N N . VAL A 1 342 ? -23.248 -1.327 1.133 1.00 87.50 342 VAL A N 1
ATOM 2768 C CA . VAL A 1 342 ? -22.529 -0.788 2.300 1.00 87.50 342 VAL A CA 1
ATOM 2769 C C . VAL A 1 342 ? -23.420 -0.832 3.543 1.00 87.50 342 VAL A C 1
ATOM 2771 O O . VAL A 1 342 ? -22.963 -1.220 4.617 1.00 87.50 342 VAL A O 1
ATOM 2774 N N . ILE A 1 343 ? -24.698 -0.463 3.401 1.00 88.81 343 ILE A N 1
ATOM 2775 C CA . ILE A 1 343 ? -25.670 -0.496 4.500 1.00 88.81 343 ILE A CA 1
ATOM 2776 C C . ILE A 1 343 ? -25.895 -1.939 4.962 1.00 88.81 343 ILE A C 1
ATOM 2778 O O . ILE A 1 343 ? -25.766 -2.217 6.153 1.00 88.81 343 ILE A O 1
ATOM 2782 N N . GLU A 1 344 ? -26.177 -2.868 4.045 1.00 91.06 344 GLU A N 1
ATOM 2783 C CA . GLU A 1 344 ? -26.375 -4.285 4.378 1.00 91.06 344 GLU A CA 1
ATOM 2784 C C . GLU A 1 344 ? -25.156 -4.882 5.095 1.00 91.06 344 GLU A C 1
ATOM 2786 O O . GLU A 1 344 ? -25.299 -5.538 6.131 1.00 91.06 344 GLU A O 1
ATOM 2791 N N . ASP A 1 345 ? -23.950 -4.626 4.582 1.00 91.44 345 ASP A N 1
ATOM 2792 C CA . ASP A 1 345 ? -22.715 -5.122 5.186 1.00 91.44 345 ASP A CA 1
ATOM 2793 C C . ASP A 1 345 ? -22.476 -4.528 6.580 1.00 91.44 345 ASP A C 1
ATOM 2795 O O . ASP A 1 345 ? -22.027 -5.250 7.472 1.00 91.44 345 ASP A O 1
ATOM 2799 N N . ALA A 1 346 ? -22.837 -3.262 6.813 1.00 90.50 346 ALA A N 1
ATOM 2800 C CA . ALA A 1 346 ? -22.749 -2.644 8.132 1.00 90.50 346 ALA A CA 1
ATOM 2801 C C . ALA A 1 346 ? -23.635 -3.355 9.169 1.00 90.50 346 ALA A C 1
ATOM 2803 O O . ALA A 1 346 ? -23.144 -3.691 10.248 1.00 90.50 346 ALA A O 1
ATOM 2804 N N . PHE A 1 347 ? -24.903 -3.650 8.845 1.00 91.88 347 PHE A N 1
ATOM 2805 C CA . PHE A 1 347 ? -25.794 -4.408 9.739 1.00 91.88 347 PHE A CA 1
ATOM 2806 C C . PHE A 1 347 ? -25.285 -5.830 9.969 1.00 91.88 347 PHE A C 1
ATOM 2808 O O . PHE A 1 347 ? -25.174 -6.279 11.111 1.00 91.88 347 PHE A O 1
ATOM 2815 N N . LYS A 1 348 ? -24.934 -6.534 8.888 1.00 93.75 348 LYS A N 1
ATOM 2816 C CA . LYS A 1 348 ? -24.447 -7.914 8.951 1.00 93.75 348 LYS A CA 1
ATOM 2817 C C . LYS A 1 348 ? -23.159 -8.027 9.764 1.00 93.75 348 LYS A C 1
ATOM 2819 O O . LYS A 1 348 ? -23.013 -8.942 10.573 1.00 93.75 348 LYS A O 1
ATOM 2824 N N . THR A 1 349 ? -22.216 -7.114 9.544 1.00 93.56 349 THR A N 1
ATOM 2825 C CA . THR A 1 349 ? -20.931 -7.100 10.247 1.00 93.56 349 THR A CA 1
ATOM 2826 C C . THR A 1 349 ? -21.111 -6.680 11.701 1.00 93.56 349 THR A C 1
ATOM 2828 O O . THR A 1 349 ? -20.526 -7.317 12.569 1.00 93.56 349 THR A O 1
ATOM 2831 N N . SER A 1 350 ? -21.945 -5.675 11.987 1.00 91.31 350 SER A N 1
ATOM 2832 C CA . SER A 1 350 ? -22.260 -5.268 13.363 1.00 91.31 350 SER A CA 1
ATOM 2833 C C . SER A 1 350 ? -22.815 -6.441 14.176 1.00 91.31 350 SER A C 1
ATOM 2835 O O . SER A 1 350 ? -22.209 -6.817 15.180 1.00 91.31 350 SER A O 1
ATOM 2837 N N . ALA A 1 351 ? -23.856 -7.111 13.669 1.00 89.94 351 ALA A N 1
ATOM 2838 C CA . ALA A 1 351 ? -24.469 -8.268 14.322 1.00 89.94 351 ALA A CA 1
ATOM 2839 C C . ALA A 1 351 ? -23.480 -9.435 14.511 1.00 89.94 351 ALA A C 1
ATOM 2841 O O . ALA A 1 351 ? -23.442 -10.067 15.564 1.00 89.94 351 ALA A O 1
ATOM 2842 N N . ARG A 1 352 ? -22.620 -9.704 13.514 1.00 91.75 352 ARG A N 1
ATOM 2843 C CA . ARG A 1 352 ? -21.589 -10.756 13.604 1.00 91.75 352 ARG A CA 1
ATOM 2844 C C . ARG A 1 352 ? -20.598 -10.524 14.749 1.00 91.75 352 ARG A C 1
ATOM 2846 O O . ARG A 1 352 ? -20.051 -11.494 15.269 1.00 91.75 352 ARG A O 1
ATOM 2853 N N . TYR A 1 353 ? -20.336 -9.270 15.106 1.00 89.88 353 TYR A N 1
ATOM 2854 C CA . TYR A 1 353 ? -19.355 -8.888 16.121 1.00 89.88 353 TYR A CA 1
ATOM 2855 C C . TYR A 1 353 ? -20.013 -8.331 17.394 1.00 89.88 353 TYR A C 1
ATOM 2857 O O . TYR A 1 353 ? -19.468 -7.414 18.006 1.00 89.88 353 TYR A O 1
ATOM 2865 N N . GLY A 1 354 ? -21.157 -8.899 17.799 1.00 82.62 354 GLY A N 1
ATOM 2866 C CA . GLY A 1 354 ? -21.820 -8.577 19.069 1.00 82.62 354 GLY A CA 1
ATOM 2867 C C . GLY A 1 354 ? -22.382 -7.157 19.100 1.00 82.62 354 GLY A C 1
ATOM 2868 O O . GLY A 1 354 ? -22.075 -6.395 20.012 1.00 82.62 354 GLY A O 1
ATOM 2869 N N . ASP A 1 355 ? -23.131 -6.793 18.056 1.00 82.75 355 ASP A N 1
ATOM 2870 C CA . ASP A 1 355 ? -23.721 -5.463 17.857 1.00 82.75 355 ASP A CA 1
ATOM 2871 C C . ASP A 1 355 ? -22.684 -4.332 17.907 1.00 82.75 355 ASP A C 1
ATOM 2873 O O . ASP A 1 355 ? -22.874 -3.264 18.498 1.00 82.75 355 ASP A O 1
ATOM 2877 N N . ALA A 1 356 ? -21.549 -4.581 17.246 1.00 87.62 356 ALA A N 1
ATOM 2878 C CA . ALA A 1 356 ? -20.435 -3.650 17.155 1.00 87.62 356 ALA A CA 1
ATOM 2879 C C . ALA A 1 356 ? -20.895 -2.272 16.658 1.00 87.62 356 ALA A C 1
ATOM 2881 O O . ALA A 1 356 ? -21.646 -2.160 15.683 1.00 87.62 356 ALA A O 1
ATOM 2882 N N . ALA A 1 357 ? -20.387 -1.210 17.288 1.00 88.00 357 ALA A N 1
ATOM 2883 C CA . ALA A 1 357 ? -20.673 0.152 16.854 1.00 88.00 357 ALA A CA 1
ATOM 2884 C C . ALA A 1 357 ? -20.177 0.367 15.419 1.00 88.00 357 ALA A C 1
ATOM 2886 O O . ALA A 1 357 ? -19.113 -0.126 15.044 1.00 88.00 357 ALA A O 1
ATOM 2887 N N . VAL A 1 358 ? -20.926 1.127 14.625 1.00 90.75 358 VAL A N 1
ATOM 2888 C CA . VAL A 1 358 ? -20.608 1.360 13.214 1.00 90.75 358 VAL A CA 1
ATOM 2889 C C . VAL A 1 358 ? -20.160 2.804 13.042 1.00 90.75 358 VAL A C 1
ATOM 2891 O O . VAL A 1 358 ? -20.954 3.734 13.173 1.00 90.75 358 VAL A O 1
ATOM 2894 N N . ALA A 1 359 ? -18.874 2.989 12.766 1.00 90.56 359 ALA A N 1
ATOM 2895 C CA . ALA A 1 359 ? -18.248 4.276 12.543 1.00 90.56 359 ALA A CA 1
ATOM 2896 C C . ALA A 1 359 ? -18.084 4.547 11.041 1.00 90.56 359 ALA A C 1
ATOM 2898 O O . ALA A 1 359 ? -17.462 3.760 10.326 1.00 90.56 359 ALA A O 1
ATOM 2899 N N . ILE A 1 360 ? -18.659 5.650 10.561 1.00 87.31 360 ILE A N 1
ATOM 2900 C CA . ILE A 1 360 ? -18.702 5.991 9.130 1.00 87.31 360 ILE A CA 1
ATOM 2901 C C . ILE A 1 360 ? -18.234 7.424 8.935 1.00 87.31 360 ILE A C 1
ATOM 2903 O O . ILE A 1 360 ? -18.652 8.325 9.668 1.00 87.31 360 ILE A O 1
ATOM 2907 N N . GLU A 1 361 ? -17.377 7.631 7.936 1.00 79.06 361 GLU A N 1
ATOM 2908 C CA . GLU A 1 361 ? -16.919 8.961 7.548 1.00 79.06 361 GLU A CA 1
ATOM 2909 C C . GLU A 1 361 ? -18.085 9.865 7.113 1.00 79.06 361 GLU A C 1
ATOM 2911 O O . GLU A 1 361 ? -18.866 9.563 6.209 1.00 79.06 361 GLU A O 1
ATOM 2916 N N . LYS A 1 362 ? -18.157 11.018 7.771 1.00 70.31 362 LYS A N 1
ATOM 2917 C CA . LYS A 1 362 ? -19.047 12.135 7.516 1.00 70.31 362 LYS A CA 1
ATOM 2918 C C . LYS A 1 362 ? -18.401 13.018 6.443 1.00 70.31 362 LYS A C 1
ATOM 2920 O O . LYS A 1 362 ? -17.455 13.759 6.714 1.00 70.31 362 LYS A O 1
ATOM 2925 N N . ASN A 1 363 ? -18.886 12.879 5.214 1.00 58.91 363 ASN A N 1
ATOM 2926 C CA . ASN A 1 363 ? -18.445 13.641 4.052 1.00 58.91 363 ASN A CA 1
ATOM 2927 C C . ASN A 1 363 ? -19.504 14.684 3.693 1.00 58.91 363 ASN A C 1
ATOM 2929 O O . ASN A 1 363 ? -20.679 14.343 3.689 1.00 58.91 363 ASN A O 1
ATOM 2933 N N . SER A 1 364 ? -19.083 15.898 3.304 1.00 46.31 364 SER A N 1
ATOM 2934 C CA . SER A 1 364 ? -19.875 17.141 3.123 1.00 46.31 364 SER A CA 1
ATOM 2935 C C . SER A 1 364 ? -21.180 17.069 2.292 1.00 46.31 364 SER A C 1
ATOM 2937 O O . SER A 1 364 ? -21.919 18.046 2.223 1.00 46.31 364 SER A O 1
ATOM 2939 N N . LEU A 1 365 ? -21.510 15.907 1.726 1.00 46.78 365 LEU A N 1
ATOM 2940 C CA . LEU A 1 365 ? -22.830 15.461 1.255 1.00 46.78 365 LEU A CA 1
ATOM 2941 C C . LEU A 1 365 ? -23.636 14.781 2.397 1.00 46.78 365 LEU A C 1
ATOM 2943 O O . LEU A 1 365 ? -24.124 13.661 2.252 1.00 46.78 365 LEU A O 1
ATOM 2947 N N . ASP A 1 366 ? -23.741 15.443 3.549 1.00 49.91 366 ASP A N 1
ATOM 2948 C CA . ASP A 1 366 ? -23.949 14.883 4.902 1.00 49.91 366 ASP A CA 1
ATOM 2949 C C . ASP A 1 366 ? -25.271 14.156 5.259 1.00 49.91 366 ASP A C 1
ATOM 2951 O O . ASP A 1 366 ? -25.597 14.006 6.436 1.00 49.91 366 ASP A O 1
ATOM 2955 N N . GLU A 1 367 ? -26.013 13.606 4.299 1.00 56.09 367 GLU A N 1
ATOM 2956 C CA . GLU A 1 367 ? -27.193 12.765 4.580 1.00 56.09 367 GLU A CA 1
ATOM 2957 C C . GLU A 1 367 ? -27.285 11.476 3.754 1.00 56.09 367 GLU A C 1
ATOM 2959 O O . GLU A 1 367 ? -28.122 10.626 4.058 1.00 56.09 367 GLU A O 1
ATOM 2964 N N . TRP A 1 368 ? -26.419 11.270 2.756 1.00 69.56 368 TRP A N 1
ATOM 2965 C CA . TRP A 1 368 ? -26.659 10.225 1.751 1.00 69.56 368 TRP A CA 1
ATOM 2966 C C . TRP A 1 368 ? -26.533 8.780 2.263 1.00 69.56 368 TRP A C 1
ATOM 2968 O O . TRP A 1 368 ? -27.160 7.900 1.692 1.00 69.56 368 TRP A O 1
ATOM 2978 N N . LEU A 1 369 ? -25.758 8.524 3.324 1.00 75.62 369 LEU A N 1
ATOM 2979 C CA . LEU A 1 369 ? -25.632 7.195 3.954 1.00 75.62 369 LEU A CA 1
ATOM 2980 C C . LEU A 1 369 ? -26.329 7.130 5.314 1.00 75.62 369 LEU A C 1
ATOM 2982 O O . LEU A 1 369 ? -27.052 6.181 5.595 1.00 75.62 369 LEU A O 1
ATOM 2986 N N . LEU A 1 370 ? -26.158 8.155 6.156 1.00 78.69 370 LEU A N 1
ATOM 2987 C CA . LEU A 1 370 ? -26.687 8.139 7.522 1.00 78.69 370 LEU A CA 1
ATOM 2988 C C . LEU A 1 370 ? -28.222 8.156 7.565 1.00 78.69 370 LEU A C 1
ATOM 2990 O O . LEU A 1 370 ? -28.798 7.461 8.401 1.00 78.69 370 LEU A O 1
ATOM 2994 N N . GLN A 1 371 ? -28.897 8.914 6.687 1.00 79.88 371 GLN A N 1
ATOM 2995 C CA . GLN A 1 371 ? -30.366 8.924 6.657 1.00 79.88 371 GLN A CA 1
ATOM 2996 C C . GLN A 1 371 ? -30.934 7.594 6.135 1.00 79.88 371 GLN A C 1
ATOM 2998 O O . GLN A 1 371 ? -31.796 7.033 6.816 1.00 79.88 371 GLN A O 1
ATOM 3003 N N . PRO A 1 372 ? -30.433 7.009 5.025 1.00 84.56 372 PRO A N 1
ATOM 3004 C CA . PRO A 1 372 ? -30.841 5.663 4.619 1.00 84.56 372 PRO A CA 1
ATOM 3005 C C . PRO A 1 372 ? -30.571 4.591 5.674 1.00 84.56 372 PRO A C 1
ATOM 3007 O O . PRO A 1 372 ? -31.430 3.746 5.901 1.00 84.56 372 PRO A O 1
ATOM 3010 N N . MET A 1 373 ? -29.442 4.652 6.388 1.00 84.19 373 MET A N 1
ATOM 3011 C CA . MET A 1 373 ? -29.182 3.730 7.499 1.00 84.19 373 MET A CA 1
ATOM 3012 C C . MET A 1 373 ? -30.212 3.868 8.620 1.00 84.19 373 MET A C 1
ATOM 3014 O O . MET A 1 373 ? -30.701 2.858 9.115 1.00 84.19 373 MET A O 1
ATOM 3018 N N . ARG A 1 374 ? -30.590 5.097 8.996 1.00 83.00 374 ARG A N 1
ATOM 3019 C CA . ARG A 1 374 ? -31.652 5.338 9.990 1.00 83.00 374 ARG A CA 1
ATOM 3020 C C . ARG A 1 374 ? -33.010 4.816 9.520 1.00 83.00 374 ARG A C 1
ATOM 3022 O O . ARG A 1 374 ? -33.732 4.212 10.309 1.00 83.00 374 ARG A O 1
ATOM 3029 N N . ALA A 1 375 ? -33.355 5.018 8.250 1.00 84.69 375 ALA A N 1
ATOM 3030 C CA . ALA A 1 375 ? -34.578 4.466 7.670 1.00 84.69 375 ALA A CA 1
ATOM 3031 C C . ALA A 1 375 ? -34.562 2.928 7.684 1.00 84.69 375 ALA A C 1
ATOM 3033 O O . ALA A 1 375 ? -35.561 2.298 8.027 1.00 84.69 375 ALA A O 1
ATOM 3034 N N . GLU A 1 376 ? -33.413 2.322 7.387 1.00 85.38 376 GLU A N 1
ATOM 3035 C CA . GLU A 1 376 ? -33.245 0.871 7.406 1.00 85.38 376 GLU A CA 1
ATOM 3036 C C . GLU A 1 376 ? -33.282 0.297 8.832 1.00 85.38 376 GLU A C 1
ATOM 3038 O O . GLU A 1 376 ? -33.865 -0.766 9.039 1.00 85.38 376 GLU A O 1
ATOM 3043 N N . MET A 1 377 ? -32.762 1.022 9.832 1.00 84.69 377 MET A N 1
ATOM 3044 C CA . MET A 1 377 ? -32.912 0.671 11.253 1.00 84.69 377 MET A CA 1
ATOM 3045 C C . MET A 1 377 ? -34.395 0.577 11.639 1.00 84.69 377 MET A C 1
ATOM 3047 O O . MET A 1 377 ? -34.824 -0.422 12.219 1.00 84.69 377 MET A O 1
ATOM 3051 N N . LEU A 1 378 ? -35.198 1.578 11.251 1.00 80.94 378 LEU A N 1
ATOM 3052 C CA . LEU A 1 378 ? -36.649 1.584 11.478 1.00 80.94 378 LEU A CA 1
ATOM 3053 C C . LEU A 1 378 ? -37.346 0.431 10.745 1.00 80.94 378 LEU A C 1
ATOM 3055 O O . LEU A 1 378 ? -38.218 -0.217 11.320 1.00 80.94 378 LEU A O 1
ATOM 3059 N N . ARG A 1 379 ? -36.948 0.143 9.499 1.00 85.38 379 ARG A N 1
ATOM 3060 C CA . ARG A 1 379 ? -37.519 -0.947 8.693 1.00 85.38 379 ARG A CA 1
ATOM 3061 C C . ARG A 1 379 ? -37.239 -2.327 9.291 1.00 85.38 379 ARG A C 1
ATOM 3063 O O . ARG A 1 379 ? -38.115 -3.187 9.251 1.00 85.38 379 ARG A O 1
ATOM 3070 N N . ARG A 1 380 ? -36.029 -2.547 9.818 1.00 83.62 380 ARG A N 1
ATOM 3071 C CA . ARG A 1 380 ? -35.610 -3.825 10.424 1.00 83.62 380 ARG A CA 1
ATOM 3072 C C . ARG A 1 380 ? -36.051 -3.979 11.878 1.00 83.62 380 ARG A C 1
ATOM 3074 O O . ARG A 1 380 ? -36.025 -5.095 12.384 1.00 83.62 380 ARG A O 1
ATOM 3081 N N . GLY A 1 381 ? -36.406 -2.886 12.554 1.00 74.31 381 GLY A N 1
ATOM 3082 C CA . GLY A 1 381 ? -36.585 -2.882 14.007 1.00 74.31 381 GLY A CA 1
ATOM 3083 C C . GLY A 1 381 ? -35.276 -3.142 14.764 1.00 74.31 381 GLY A C 1
ATOM 3084 O O . GLY A 1 381 ? -35.310 -3.654 15.878 1.00 74.31 381 GLY A O 1
ATOM 3085 N N . VAL A 1 382 ? -34.127 -2.825 14.154 1.00 78.50 382 VAL A N 1
ATOM 3086 C CA . VAL A 1 382 ? -32.784 -3.039 14.719 1.00 78.50 382 VAL A CA 1
ATOM 3087 C C . VAL A 1 382 ? -32.061 -1.702 14.799 1.00 78.50 382 VAL A C 1
ATOM 3089 O O . VAL A 1 382 ? -31.953 -0.987 13.804 1.00 78.50 382 VAL A O 1
ATOM 3092 N N . THR A 1 383 ? -31.517 -1.379 15.969 1.00 75.75 383 THR A N 1
ATOM 3093 C CA . THR A 1 383 ? -30.807 -0.118 16.211 1.00 75.75 383 THR A CA 1
ATOM 3094 C C . THR A 1 383 ? -29.297 -0.335 16.142 1.00 75.75 383 THR A C 1
ATOM 3096 O O . THR A 1 383 ? -28.727 -0.984 17.011 1.00 75.75 383 THR A O 1
ATOM 3099 N N . LEU A 1 384 ? -28.627 0.254 15.146 1.00 81.19 384 LEU A N 1
ATOM 3100 C CA . LEU A 1 384 ? -27.166 0.357 15.111 1.00 81.19 384 LEU A CA 1
ATOM 3101 C C . LEU A 1 384 ? -26.660 1.528 15.961 1.00 81.19 384 LEU A C 1
ATOM 3103 O O . LEU A 1 384 ? -27.153 2.654 15.855 1.00 81.19 384 LEU A O 1
ATOM 3107 N N . ALA A 1 385 ? -25.593 1.296 16.725 1.00 80.56 385 ALA A N 1
ATOM 3108 C CA . ALA A 1 385 ? -24.839 2.357 17.388 1.00 80.56 385 ALA A CA 1
ATOM 3109 C C . ALA A 1 385 ? -23.949 3.102 16.370 1.00 80.56 385 ALA A C 1
ATOM 3111 O O . ALA A 1 385 ? -22.762 2.799 16.218 1.00 80.56 385 ALA A O 1
ATOM 3112 N N . LEU A 1 386 ? -24.535 4.059 15.642 1.00 82.31 386 LEU A N 1
ATOM 3113 C CA . LEU A 1 386 ? -23.846 4.836 14.606 1.00 82.31 386 LEU A CA 1
ATOM 3114 C C . LEU A 1 386 ? -22.935 5.918 15.198 1.00 82.31 386 LEU A C 1
ATOM 3116 O O . LEU A 1 386 ? -23.378 6.756 15.983 1.00 82.31 386 LEU A O 1
ATOM 3120 N N . ARG A 1 387 ? -21.673 5.942 14.759 1.00 84.62 387 ARG A N 1
ATOM 3121 C CA . ARG A 1 387 ? -20.668 6.949 15.122 1.00 84.62 387 ARG A CA 1
ATOM 3122 C C . ARG A 1 387 ? -20.230 7.735 13.879 1.00 84.62 387 ARG A C 1
ATOM 3124 O O . ARG A 1 387 ? -19.435 7.226 13.090 1.00 84.62 387 ARG A O 1
ATOM 3131 N N . PRO A 1 388 ? -20.727 8.962 13.662 1.00 82.06 388 PRO A N 1
ATOM 3132 C CA . PRO A 1 388 ? -20.260 9.779 12.549 1.00 82.06 388 PRO A CA 1
ATOM 3133 C C . PRO A 1 388 ? -18.815 10.241 12.798 1.00 82.06 388 PRO A C 1
ATOM 3135 O O . PRO A 1 388 ? -18.512 10.796 13.853 1.00 82.06 388 PRO A O 1
ATOM 3138 N N . LEU A 1 389 ? -17.926 10.035 11.827 1.00 80.69 389 LEU A N 1
ATOM 3139 C CA . LEU A 1 389 ? -16.515 10.424 11.902 1.00 80.69 389 LEU A CA 1
ATOM 3140 C C . LEU A 1 389 ? -16.248 11.627 11.003 1.00 80.69 389 LEU A C 1
ATOM 3142 O O . LEU A 1 389 ? -16.431 11.539 9.799 1.00 80.69 389 LEU A O 1
ATOM 3146 N N . SER A 1 390 ? -15.761 12.742 11.538 1.00 74.31 390 SER A N 1
ATOM 3147 C CA . SER A 1 390 ? -15.374 13.874 10.685 1.00 74.31 390 SER A CA 1
ATOM 3148 C C . SER A 1 390 ? -14.143 13.535 9.838 1.00 74.31 390 SER A C 1
ATOM 3150 O O . SER A 1 390 ? -13.127 13.080 10.378 1.00 74.31 390 SER A O 1
ATOM 3152 N N . ALA A 1 391 ? -14.214 13.805 8.532 1.00 68.12 391 ALA A N 1
ATOM 3153 C CA . ALA A 1 391 ? -13.072 13.690 7.630 1.00 68.12 391 ALA A CA 1
ATOM 3154 C C . ALA A 1 391 ? -11.901 14.599 8.082 1.00 68.12 391 ALA A C 1
ATOM 3156 O O . ALA A 1 391 ? -12.139 15.662 8.673 1.00 68.12 391 ALA A O 1
ATOM 3157 N N . PRO A 1 392 ? -10.631 14.229 7.821 1.00 66.62 392 PRO A N 1
ATOM 3158 C CA . PRO A 1 392 ? -9.499 15.128 8.033 1.00 66.62 392 PRO A CA 1
ATOM 3159 C C . PRO A 1 392 ? -9.650 16.350 7.124 1.00 66.62 392 PRO A C 1
ATOM 3161 O O . PRO A 1 392 ? -9.498 16.240 5.916 1.00 66.62 392 PRO A O 1
ATOM 3164 N N . GLN A 1 393 ? -9.961 17.516 7.692 1.00 62.69 393 GLN A N 1
ATOM 3165 C CA . GLN A 1 393 ? -10.020 18.767 6.921 1.00 62.69 393 GLN A CA 1
ATOM 3166 C C . GLN A 1 393 ? -8.638 19.421 6.768 1.00 62.69 393 GLN A C 1
ATOM 3168 O O . GLN A 1 393 ? -8.450 20.286 5.922 1.00 62.69 393 GLN A O 1
ATOM 3173 N N . ASP A 1 394 ? -7.678 19.015 7.598 1.00 56.59 394 ASP A N 1
ATOM 3174 C CA . ASP A 1 394 ? -6.349 19.606 7.754 1.00 56.59 394 ASP A CA 1
ATOM 3175 C C . ASP A 1 394 ? -5.223 18.791 7.097 1.00 56.59 394 ASP A C 1
ATOM 3177 O O . ASP A 1 394 ? -4.074 19.231 7.101 1.00 56.59 394 ASP A O 1
ATOM 3181 N N . ARG A 1 395 ? -5.515 17.599 6.555 1.00 62.34 395 ARG A N 1
ATOM 3182 C CA . ARG A 1 395 ? -4.503 16.678 6.011 1.00 62.34 395 ARG A CA 1
ATOM 3183 C C . ARG A 1 395 ? -5.000 15.978 4.755 1.00 62.34 395 ARG A C 1
ATOM 3185 O O . ARG A 1 395 ? -6.140 15.530 4.709 1.00 62.34 395 ARG A O 1
ATOM 3192 N N . ASP A 1 396 ? -4.107 15.815 3.783 1.00 77.19 396 ASP A N 1
ATOM 3193 C CA . ASP A 1 396 ? -4.333 14.911 2.653 1.00 77.19 396 ASP A CA 1
ATOM 3194 C C . ASP A 1 396 ? -4.449 13.443 3.131 1.00 77.19 396 ASP A C 1
ATOM 3196 O O . ASP A 1 396 ? -3.864 13.072 4.156 1.00 77.19 396 ASP A O 1
ATOM 3200 N N . LYS A 1 397 ? -5.168 12.589 2.383 1.00 81.06 397 LYS A N 1
ATOM 3201 C CA . LYS A 1 397 ? -5.418 11.158 2.685 1.00 81.06 397 LYS A CA 1
ATOM 3202 C C . LYS A 1 397 ? -4.107 10.420 2.982 1.00 81.06 397 LYS A C 1
ATOM 3204 O O . LYS A 1 397 ? -4.022 9.642 3.930 1.00 81.06 397 LYS A O 1
ATOM 3209 N N . THR A 1 398 ? -3.051 10.742 2.234 1.00 84.88 398 THR A N 1
ATOM 3210 C CA . THR A 1 398 ? -1.694 10.212 2.442 1.00 84.88 398 THR A CA 1
ATOM 3211 C C . THR A 1 398 ? -1.156 10.540 3.840 1.00 84.88 398 THR A C 1
ATOM 3213 O O . THR A 1 398 ? -0.725 9.649 4.565 1.00 84.88 398 THR A O 1
ATOM 3216 N N . GLN A 1 399 ? -1.234 11.808 4.250 1.00 84.12 399 GLN A N 1
ATOM 3217 C CA . GLN A 1 399 ? -0.747 12.283 5.551 1.00 84.12 399 GLN A CA 1
ATOM 3218 C C . GLN A 1 399 ? -1.586 11.750 6.717 1.00 84.12 399 GLN A C 1
ATOM 3220 O O . GLN A 1 399 ? -1.071 11.526 7.812 1.00 84.12 399 GLN A O 1
ATOM 3225 N N . PHE A 1 400 ? -2.883 11.523 6.496 1.00 88.25 400 PHE A N 1
ATOM 3226 C CA . PHE A 1 400 ? -3.744 10.893 7.491 1.00 88.25 400 PHE A CA 1
ATOM 3227 C C . PHE A 1 400 ? -3.342 9.433 7.756 1.00 88.25 400 PHE A C 1
ATOM 3229 O O . PHE A 1 400 ? -3.205 9.039 8.917 1.00 88.25 400 PHE A O 1
ATOM 3236 N N . ILE A 1 401 ? -3.066 8.667 6.695 1.00 91.88 401 ILE A N 1
ATOM 3237 C CA . ILE A 1 401 ? -2.558 7.291 6.785 1.00 91.88 401 ILE A CA 1
ATOM 3238 C C . ILE A 1 401 ? -1.178 7.250 7.454 1.00 91.88 401 ILE A C 1
ATOM 3240 O O . ILE A 1 401 ? -0.954 6.408 8.322 1.00 91.88 401 ILE A O 1
ATOM 3244 N N . MET A 1 402 ? -0.278 8.184 7.124 1.00 89.94 402 MET A N 1
ATOM 3245 C CA . MET A 1 402 ? 1.052 8.271 7.748 1.00 89.94 402 MET A CA 1
ATOM 3246 C C . MET A 1 402 ? 0.999 8.464 9.271 1.00 89.94 402 MET A C 1
ATOM 3248 O O . MET A 1 402 ? 1.923 8.050 9.963 1.00 89.94 402 MET A O 1
ATOM 3252 N N . GLY A 1 403 ? -0.099 8.994 9.824 1.00 88.56 403 GLY A N 1
ATOM 3253 C CA . GLY A 1 403 ? -0.310 9.049 11.276 1.00 88.56 403 GLY A CA 1
ATOM 3254 C C . GLY A 1 403 ? -0.272 7.678 11.970 1.00 88.56 403 GLY A C 1
ATOM 3255 O O . GLY A 1 403 ? -0.016 7.609 13.169 1.00 88.56 403 GLY A O 1
ATOM 3256 N N . MET A 1 404 ? -0.465 6.581 11.228 1.00 92.75 404 MET A N 1
ATOM 3257 C CA . MET A 1 404 ? -0.351 5.218 11.754 1.00 92.75 404 MET A CA 1
ATOM 3258 C C . MET A 1 404 ? 1.088 4.708 11.874 1.00 92.75 404 MET A C 1
ATOM 3260 O O . MET A 1 404 ? 1.299 3.693 12.534 1.00 92.75 404 MET A O 1
ATOM 3264 N N . GLN A 1 405 ? 2.071 5.362 11.247 1.00 91.62 405 GLN A N 1
ATOM 3265 C CA . GLN A 1 405 ? 3.453 4.874 11.200 1.00 91.62 405 GLN A CA 1
ATOM 3266 C C . GLN A 1 405 ? 4.037 4.571 12.595 1.00 91.62 405 GLN A C 1
ATOM 3268 O O . GLN A 1 405 ? 4.513 3.449 12.779 1.00 91.62 405 GLN A O 1
ATOM 3273 N N . PRO A 1 406 ? 3.897 5.446 13.616 1.00 91.44 406 PRO A N 1
ATOM 3274 C CA . PRO A 1 406 ? 4.405 5.150 14.958 1.00 91.44 406 PRO A CA 1
ATOM 3275 C C . PRO A 1 406 ? 3.772 3.901 15.592 1.00 91.44 406 PRO A C 1
ATOM 3277 O O . PRO A 1 406 ? 4.425 3.189 16.348 1.00 91.44 406 PRO A O 1
ATOM 3280 N N . PHE A 1 407 ? 2.507 3.602 15.272 1.00 93.62 407 PHE A N 1
ATOM 3281 C CA . PHE A 1 407 ? 1.800 2.427 15.795 1.00 93.62 407 PHE A CA 1
ATOM 3282 C C . PHE A 1 407 ? 2.257 1.131 15.120 1.00 93.62 407 PHE A C 1
ATOM 3284 O O . PHE A 1 407 ? 2.301 0.082 15.764 1.00 93.62 407 PHE A O 1
ATOM 3291 N N . PHE A 1 408 ? 2.609 1.186 13.833 1.00 93.81 408 PHE A N 1
ATOM 3292 C CA . PHE A 1 408 ? 3.247 0.060 13.153 1.00 93.81 408 PHE A CA 1
ATOM 3293 C C . PHE A 1 408 ? 4.648 -0.190 13.721 1.00 93.81 408 PHE A C 1
ATOM 3295 O O . PHE A 1 408 ? 4.943 -1.315 14.116 1.00 93.81 408 PHE A O 1
ATOM 3302 N N . GLU A 1 409 ? 5.473 0.853 13.850 1.00 91.62 409 GLU A N 1
ATOM 3303 C CA . GLU A 1 409 ? 6.827 0.759 14.421 1.00 91.62 409 GLU A CA 1
ATOM 3304 C C . GLU A 1 409 ? 6.814 0.198 15.855 1.00 91.62 409 GLU A C 1
ATOM 3306 O O . GLU A 1 409 ? 7.608 -0.683 16.191 1.00 91.62 409 GLU A O 1
ATOM 3311 N N . ALA A 1 410 ? 5.858 0.626 16.687 1.00 92.44 410 ALA A N 1
ATOM 3312 C CA . ALA A 1 410 ? 5.669 0.107 18.044 1.00 92.44 410 ALA A CA 1
ATOM 3313 C C . ALA A 1 410 ? 5.092 -1.325 18.097 1.00 92.44 410 ALA A C 1
ATOM 3315 O O . ALA A 1 410 ? 5.096 -1.965 19.153 1.00 92.44 410 ALA A O 1
ATOM 3316 N N . GLY A 1 411 ? 4.585 -1.859 16.981 1.00 93.31 411 GLY A N 1
ATOM 3317 C CA . GLY A 1 411 ? 3.888 -3.146 16.946 1.00 93.31 411 GLY A CA 1
ATOM 3318 C C . GLY A 1 411 ? 2.549 -3.129 17.693 1.00 93.31 411 GLY A C 1
ATOM 3319 O O . GLY A 1 411 ? 2.155 -4.128 18.313 1.00 93.31 411 GLY A O 1
ATOM 3320 N N . ASP A 1 412 ? 1.868 -1.986 17.674 1.00 94.81 412 ASP A N 1
ATOM 3321 C CA . ASP A 1 412 ? 0.561 -1.793 18.296 1.00 94.81 412 ASP A CA 1
ATOM 3322 C C . ASP A 1 412 ? -0.587 -2.244 17.393 1.00 94.81 412 ASP A C 1
ATOM 3324 O O . ASP A 1 412 ? -1.615 -2.678 17.904 1.00 94.81 412 ASP A O 1
ATOM 3328 N N . ILE A 1 413 ? -0.423 -2.219 16.069 1.00 96.38 413 ILE A N 1
ATOM 3329 C CA . ILE A 1 413 ? -1.424 -2.748 15.133 1.00 96.38 413 ILE A CA 1
ATOM 3330 C C . ILE A 1 413 ? -1.180 -4.245 14.931 1.00 96.38 413 ILE A C 1
ATOM 3332 O O . ILE A 1 413 ? -0.130 -4.647 14.430 1.00 96.38 413 ILE A O 1
ATOM 3336 N N . VAL A 1 414 ? -2.157 -5.070 15.312 1.00 97.19 414 VAL A N 1
ATOM 3337 C CA . VAL A 1 414 ? -2.068 -6.536 15.277 1.00 97.19 414 VAL A CA 1
ATOM 3338 C C . VAL A 1 414 ? -3.197 -7.118 14.427 1.00 97.19 414 VAL A C 1
ATOM 3340 O O . VAL A 1 414 ? -4.374 -6.878 14.693 1.00 97.19 414 VAL A O 1
ATOM 3343 N N . LEU A 1 415 ? -2.845 -7.908 13.414 1.00 97.81 415 LEU A N 1
ATOM 3344 C CA . LEU A 1 415 ? -3.784 -8.588 12.521 1.00 97.81 415 LEU A CA 1
ATOM 3345 C C . LEU A 1 415 ? -4.236 -9.933 13.117 1.00 97.81 415 LEU A C 1
ATOM 3347 O O . LEU A 1 415 ? -3.417 -10.834 13.322 1.00 97.81 415 LEU A O 1
ATOM 3351 N N . VAL A 1 416 ? -5.531 -10.077 13.400 1.00 97.12 416 VAL A N 1
ATOM 3352 C CA . VAL A 1 416 ? -6.111 -11.290 13.997 1.00 97.12 416 VAL A CA 1
ATOM 3353 C C . VAL A 1 416 ? -6.425 -12.315 12.906 1.00 97.12 416 VAL A C 1
ATOM 3355 O O . VAL A 1 416 ? -7.077 -12.014 11.915 1.00 97.12 416 VAL A O 1
ATOM 3358 N N . GLY A 1 417 ? -5.994 -13.559 13.098 1.00 94.38 417 GLY A N 1
ATOM 3359 C CA . GLY A 1 417 ? -6.073 -14.617 12.087 1.00 94.38 417 GLY A CA 1
ATOM 3360 C C . GLY A 1 417 ? -4.884 -14.640 11.118 1.00 94.38 417 GLY A C 1
ATOM 3361 O O . GLY A 1 417 ? -4.888 -15.431 10.175 1.00 94.38 417 GLY A O 1
ATOM 3362 N N . GLY A 1 418 ? -3.856 -13.817 11.354 1.00 92.88 418 GLY A N 1
ATOM 3363 C CA . GLY A 1 418 ? -2.658 -13.757 10.513 1.00 92.88 418 GLY A CA 1
ATOM 3364 C C . GLY A 1 418 ? -2.803 -12.879 9.270 1.00 92.88 418 GLY A C 1
ATOM 3365 O O . GLY A 1 418 ? -3.903 -12.535 8.839 1.00 92.88 418 GLY A O 1
ATOM 3366 N N . GLN A 1 419 ? -1.682 -12.567 8.623 1.00 91.81 419 GLN A N 1
ATOM 3367 C CA . GLN A 1 419 ? -1.644 -11.835 7.349 1.00 91.81 419 GLN A CA 1
ATOM 3368 C C . GLN A 1 419 ? -2.514 -12.480 6.259 1.00 91.81 419 GLN A C 1
ATOM 3370 O O . GLN A 1 419 ? -3.124 -11.777 5.451 1.00 91.81 419 GLN A O 1
ATOM 3375 N N . GLY A 1 420 ? -2.630 -13.813 6.265 1.00 89.88 420 GLY A N 1
ATOM 3376 C CA . GLY A 1 420 ? -3.470 -14.567 5.330 1.00 89.88 420 GLY A CA 1
ATOM 3377 C C . GLY A 1 420 ? -4.970 -14.265 5.441 1.00 89.88 420 GLY A C 1
ATOM 3378 O O . GLY A 1 420 ? -5.682 -14.405 4.449 1.00 89.88 420 GLY A O 1
ATOM 3379 N N . ALA A 1 421 ? -5.448 -13.799 6.601 1.00 93.62 421 ALA A N 1
ATOM 3380 C CA . ALA A 1 421 ? -6.825 -13.335 6.781 1.00 93.62 421 ALA A CA 1
ATOM 3381 C C . ALA A 1 421 ? -7.050 -11.905 6.247 1.00 93.62 421 ALA A C 1
ATOM 3383 O O . ALA A 1 421 ? -8.191 -11.490 6.039 1.00 93.62 421 ALA A O 1
ATOM 3384 N N . HIS A 1 422 ? -5.969 -11.164 5.978 1.00 95.75 422 HIS A N 1
ATOM 3385 C CA . HIS A 1 422 ? -5.986 -9.756 5.578 1.00 95.75 422 HIS A CA 1
ATOM 3386 C C . HIS A 1 422 ? -5.185 -9.466 4.291 1.00 95.75 422 HIS A C 1
ATOM 3388 O O . HIS A 1 422 ? -4.500 -8.442 4.220 1.00 95.75 422 HIS A O 1
ATOM 3394 N N . PRO A 1 423 ? -5.273 -10.293 3.232 1.00 91.62 423 PRO A N 1
ATOM 3395 C CA . PRO A 1 423 ? -4.340 -10.232 2.106 1.00 91.62 423 PRO A CA 1
ATOM 3396 C C . PRO A 1 423 ? -4.390 -8.889 1.365 1.00 91.62 423 PRO A C 1
ATOM 3398 O O . PRO A 1 423 ? -3.354 -8.352 0.981 1.00 91.62 423 PRO A O 1
ATOM 3401 N N . LYS A 1 424 ? -5.589 -8.308 1.205 1.00 92.31 424 LYS A N 1
ATOM 3402 C CA . LYS A 1 424 ? -5.764 -6.999 0.558 1.00 92.31 424 LYS A CA 1
ATOM 3403 C C . LYS A 1 424 ? -5.169 -5.866 1.401 1.00 92.31 424 LYS A C 1
ATOM 3405 O O . LYS A 1 424 ? -4.506 -5.004 0.845 1.00 92.31 424 LYS A O 1
ATOM 3410 N N . LEU A 1 425 ? -5.378 -5.878 2.721 1.00 94.44 425 LEU A N 1
ATOM 3411 C CA . LEU A 1 425 ? -4.825 -4.859 3.623 1.00 94.44 425 LEU A CA 1
ATOM 3412 C C . LEU A 1 425 ? -3.295 -4.941 3.676 1.00 94.44 425 LEU A C 1
ATOM 3414 O O . LEU A 1 425 ? -2.639 -3.914 3.579 1.00 94.44 425 LEU A O 1
ATOM 3418 N N . VAL A 1 426 ? -2.730 -6.148 3.776 1.00 93.31 426 VAL A N 1
ATOM 3419 C CA . VAL A 1 426 ? -1.272 -6.359 3.758 1.00 93.31 426 VAL A CA 1
ATOM 3420 C C . VAL A 1 426 ? -0.667 -5.838 2.455 1.00 93.31 426 VAL A C 1
ATOM 3422 O O . VAL A 1 426 ? 0.334 -5.128 2.487 1.00 93.31 426 VAL A O 1
ATOM 3425 N N . ALA A 1 427 ? -1.307 -6.105 1.313 1.00 88.12 427 ALA A N 1
ATOM 3426 C CA . ALA A 1 427 ? -0.871 -5.548 0.037 1.00 88.12 427 ALA A CA 1
ATOM 3427 C C . ALA A 1 427 ? -0.912 -4.009 0.026 1.00 88.12 427 ALA A C 1
ATOM 3429 O O . ALA A 1 427 ? 0.040 -3.393 -0.447 1.00 88.12 427 ALA A O 1
ATOM 3430 N N . GLU A 1 428 ? -1.961 -3.375 0.563 1.00 91.38 428 GLU A N 1
ATOM 3431 C CA . GLU A 1 428 ? -2.009 -1.908 0.663 1.00 91.38 428 GLU A CA 1
ATOM 3432 C C . GLU A 1 428 ? -0.901 -1.356 1.578 1.00 91.38 428 GLU A C 1
ATOM 3434 O O . GLU A 1 428 ? -0.240 -0.395 1.199 1.00 91.38 428 GLU A O 1
ATOM 3439 N N . ILE A 1 429 ? -0.633 -1.991 2.728 1.00 91.44 429 ILE A N 1
ATOM 3440 C CA . ILE A 1 429 ? 0.455 -1.606 3.648 1.00 91.44 429 ILE A CA 1
ATOM 3441 C C . ILE A 1 429 ? 1.810 -1.633 2.925 1.00 91.44 429 ILE A C 1
ATOM 3443 O O . ILE A 1 429 ? 2.537 -0.644 2.939 1.00 91.44 429 ILE A O 1
ATOM 3447 N N . LEU A 1 430 ? 2.137 -2.745 2.256 1.00 87.62 430 LEU A N 1
ATOM 3448 C CA . LEU A 1 430 ? 3.455 -2.972 1.646 1.00 87.62 430 LEU A CA 1
ATOM 3449 C C . LEU A 1 430 ? 3.715 -2.155 0.374 1.00 87.62 430 LEU A C 1
ATOM 3451 O O . LEU A 1 430 ? 4.875 -2.012 -0.035 1.00 87.62 430 LEU A O 1
ATOM 3455 N N . ASN A 1 431 ? 2.654 -1.694 -0.293 1.00 84.62 431 ASN A N 1
ATOM 3456 C CA . ASN A 1 431 ? 2.752 -0.926 -1.532 1.00 84.62 431 ASN A CA 1
ATOM 3457 C C . ASN A 1 431 ? 2.575 0.588 -1.315 1.00 84.62 431 ASN A C 1
ATOM 3459 O O . ASN A 1 431 ? 2.977 1.354 -2.193 1.00 84.62 431 ASN A O 1
ATOM 3463 N N . PHE A 1 432 ? 2.059 1.035 -0.163 1.00 86.69 432 PHE A N 1
ATOM 3464 C CA . PHE A 1 432 ? 1.894 2.456 0.157 1.00 86.69 432 PHE A CA 1
ATOM 3465 C C . PHE A 1 432 ? 3.239 3.221 0.093 1.00 86.69 432 PHE A C 1
ATOM 3467 O O . PHE A 1 432 ? 4.264 2.684 0.515 1.00 86.69 432 PHE A O 1
ATOM 3474 N N . PRO A 1 433 ? 3.279 4.467 -0.427 1.00 80.12 433 PRO A N 1
ATOM 3475 C CA . PRO A 1 433 ? 2.155 5.313 -0.859 1.00 80.12 433 PRO A CA 1
ATOM 3476 C C . PRO A 1 433 ? 1.585 4.989 -2.249 1.00 80.12 433 PRO A C 1
ATOM 3478 O O . PRO A 1 433 ? 0.670 5.672 -2.705 1.00 80.12 433 PRO A O 1
ATOM 3481 N N . SER A 1 434 ? 2.114 3.973 -2.933 1.00 76.12 434 SER A N 1
ATOM 3482 C CA . SER A 1 434 ? 1.663 3.551 -4.263 1.00 76.12 434 SER A CA 1
ATOM 3483 C C . SER A 1 434 ? 0.509 2.543 -4.195 1.00 76.12 434 SER A C 1
ATOM 3485 O O . SER A 1 434 ? 0.304 1.860 -3.196 1.00 76.12 434 SER A O 1
ATOM 3487 N N . GLY A 1 435 ? -0.224 2.402 -5.300 1.00 78.62 435 GLY A N 1
ATOM 3488 C CA . GLY A 1 435 ? -1.340 1.460 -5.388 1.00 78.62 435 GLY A CA 1
ATOM 3489 C C . GLY A 1 435 ? -2.585 1.921 -4.626 1.00 78.62 435 GLY A C 1
ATOM 3490 O O . GLY A 1 435 ? -2.781 3.110 -4.365 1.00 78.62 435 GLY A O 1
ATOM 3491 N N . ARG A 1 436 ? -3.466 0.966 -4.317 1.00 83.88 436 ARG A N 1
ATOM 3492 C CA . ARG A 1 436 ? -4.714 1.225 -3.583 1.00 83.88 436 ARG A CA 1
ATOM 3493 C C . ARG A 1 436 ? -4.435 1.396 -2.089 1.00 83.88 436 ARG A C 1
ATOM 3495 O O . ARG A 1 436 ? -3.461 0.860 -1.571 1.00 83.88 436 ARG A O 1
ATOM 3502 N N . ARG A 1 437 ? -5.298 2.146 -1.400 1.00 89.06 437 ARG A N 1
ATOM 3503 C CA . ARG A 1 437 ? -5.096 2.537 0.008 1.00 89.06 437 ARG A CA 1
ATOM 3504 C C . ARG A 1 437 ? -6.393 2.699 0.797 1.00 89.06 437 ARG A C 1
ATOM 3506 O O . ARG A 1 437 ? -6.410 3.398 1.805 1.00 89.06 437 ARG A O 1
ATOM 3513 N N . ASP A 1 438 ? -7.491 2.135 0.312 1.00 89.81 438 ASP A N 1
ATOM 3514 C CA . ASP A 1 438 ? -8.828 2.401 0.850 1.00 89.81 438 ASP A CA 1
ATOM 3515 C C . ASP A 1 438 ? -9.074 1.649 2.160 1.00 89.81 438 ASP A C 1
ATOM 3517 O O . ASP A 1 438 ? -9.623 2.196 3.113 1.00 89.81 438 ASP A O 1
ATOM 3521 N N . ILE A 1 439 ? -8.595 0.406 2.252 1.00 94.25 439 ILE A N 1
ATOM 3522 C CA . ILE A 1 439 ? -8.678 -0.392 3.480 1.00 94.25 439 ILE A CA 1
ATOM 3523 C C . ILE A 1 439 ? -7.734 0.188 4.536 1.00 94.25 439 ILE A C 1
ATOM 3525 O O . ILE A 1 439 ? -8.085 0.275 5.712 1.00 94.25 439 ILE A O 1
ATOM 3529 N N . LEU A 1 440 ? -6.545 0.617 4.112 1.00 93.81 440 LEU A N 1
ATOM 3530 C CA . LEU A 1 440 ? -5.559 1.273 4.957 1.00 93.81 440 LEU A CA 1
ATOM 3531 C C . LEU A 1 440 ? -6.065 2.635 5.458 1.00 93.81 440 LEU A C 1
ATOM 3533 O O . LEU A 1 440 ? -5.858 2.973 6.622 1.00 93.81 440 LEU A O 1
ATOM 3537 N N . ASN A 1 441 ? -6.794 3.388 4.627 1.00 92.38 441 ASN A N 1
ATOM 3538 C CA . ASN A 1 441 ? -7.468 4.615 5.050 1.00 92.38 441 ASN A CA 1
ATOM 3539 C C . ASN A 1 441 ? -8.567 4.334 6.082 1.00 92.38 441 ASN A C 1
ATOM 3541 O O . ASN A 1 441 ? -8.613 4.991 7.122 1.00 92.38 441 ASN A O 1
ATOM 3545 N N . ALA A 1 442 ? -9.405 3.318 5.842 1.00 93.25 442 ALA A N 1
ATOM 3546 C CA . ALA A 1 442 ? -10.408 2.875 6.809 1.00 93.25 442 ALA A CA 1
ATOM 3547 C C . ALA A 1 442 ? -9.766 2.460 8.144 1.00 93.25 442 ALA A C 1
ATOM 3549 O O . ALA A 1 442 ? -10.283 2.799 9.206 1.00 93.25 442 ALA A O 1
ATOM 3550 N N . LEU A 1 443 ? -8.608 1.790 8.113 1.00 96.12 443 LEU A N 1
ATOM 3551 C CA . LEU A 1 443 ? -7.846 1.482 9.323 1.00 96.12 443 LEU A CA 1
ATOM 3552 C C . LEU A 1 443 ? -7.400 2.755 10.049 1.00 96.12 443 LEU A C 1
ATOM 3554 O O . LEU A 1 443 ? -7.609 2.850 11.255 1.00 96.12 443 LEU A O 1
ATOM 3558 N N . ALA A 1 444 ? -6.876 3.762 9.344 1.00 94.19 444 ALA A N 1
ATOM 3559 C CA . ALA A 1 444 ? -6.367 5.002 9.943 1.00 94.19 444 ALA A CA 1
ATOM 3560 C C . ALA A 1 444 ? -7.385 5.744 10.822 1.00 94.19 444 ALA A C 1
ATOM 3562 O O . ALA A 1 444 ? -6.998 6.441 11.766 1.00 94.19 444 ALA A O 1
ATOM 3563 N N . TYR A 1 445 ? -8.682 5.544 10.584 1.00 92.69 445 TYR A N 1
ATOM 3564 C CA . TYR A 1 445 ? -9.760 6.072 11.417 1.00 92.69 445 TYR A CA 1
ATOM 3565 C C . TYR A 1 445 ? -9.819 5.505 12.841 1.00 92.69 445 TYR A C 1
ATOM 3567 O O . TYR A 1 445 ? -10.474 6.128 13.682 1.00 92.69 445 TYR A O 1
ATOM 3575 N N . PHE A 1 446 ? -9.092 4.429 13.179 1.00 92.50 446 PHE A N 1
ATOM 3576 C CA . PHE A 1 446 ? -8.959 3.993 14.577 1.00 92.50 446 PHE A CA 1
ATOM 3577 C C . PHE A 1 446 ? -8.432 5.134 15.468 1.00 92.50 446 PHE A C 1
ATOM 3579 O O . PHE A 1 446 ? -8.851 5.255 16.619 1.00 92.50 446 PHE A O 1
ATOM 3586 N N . GLN A 1 447 ? -7.577 6.011 14.918 1.00 89.88 447 GLN A N 1
ATOM 3587 C CA . GLN A 1 447 ? -7.018 7.177 15.612 1.00 89.88 447 GLN A CA 1
ATOM 3588 C C . GLN A 1 447 ? -8.108 8.159 16.073 1.00 89.88 447 GLN A C 1
ATOM 3590 O O . GLN A 1 447 ? -7.926 8.858 17.065 1.00 89.88 447 GLN A O 1
ATOM 3595 N N . ARG A 1 448 ? -9.249 8.209 15.368 1.00 86.56 448 ARG A N 1
ATOM 3596 C CA . ARG A 1 448 ? -10.424 9.007 15.754 1.00 86.56 448 ARG A CA 1
ATOM 3597 C C . ARG A 1 448 ? -11.396 8.220 16.617 1.00 86.56 448 ARG A C 1
ATOM 3599 O O . ARG A 1 448 ? -11.922 8.751 17.583 1.00 86.56 448 ARG A O 1
ATOM 3606 N N . VAL A 1 449 ? -11.632 6.955 16.275 1.00 87.62 449 VAL A N 1
ATOM 3607 C CA . VAL A 1 449 ? -12.569 6.090 17.006 1.00 87.62 449 VAL A CA 1
ATOM 3608 C C . VAL A 1 449 ? -12.144 5.899 18.461 1.00 87.62 449 VAL A C 1
ATOM 3610 O O . VAL A 1 449 ? -13.001 5.841 19.340 1.00 87.62 449 VAL A O 1
ATOM 3613 N N . PHE A 1 450 ? -10.837 5.826 18.720 1.00 86.94 450 PHE A N 1
ATOM 3614 C CA . PHE A 1 450 ? -10.279 5.617 20.052 1.00 86.94 450 PHE A CA 1
ATOM 3615 C C . PHE A 1 450 ? -9.539 6.849 20.596 1.00 86.94 450 PHE A C 1
ATOM 3617 O O . PHE A 1 450 ? -8.587 6.693 21.356 1.00 86.94 450 PHE A O 1
ATOM 3624 N N . SER A 1 451 ? -9.938 8.070 20.224 1.00 80.00 451 SER A N 1
ATOM 3625 C CA . SER A 1 451 ? -9.270 9.292 20.702 1.00 80.00 451 SER A CA 1
ATOM 3626 C C . SER A 1 451 ? -9.577 9.647 22.165 1.00 80.00 451 SER A C 1
ATOM 3628 O O . SER A 1 451 ? -8.868 10.457 22.751 1.00 80.00 451 SER A O 1
ATOM 3630 N N . GLY A 1 452 ? -10.637 9.083 22.754 1.00 81.88 452 GLY A N 1
ATOM 3631 C CA . GLY A 1 452 ? -11.034 9.343 24.141 1.00 81.88 452 GLY A CA 1
ATOM 3632 C C . GLY A 1 452 ? -10.178 8.600 25.173 1.00 81.88 452 GLY A C 1
ATOM 3633 O O . GLY A 1 452 ? -9.689 7.501 24.914 1.00 81.88 452 GLY A O 1
ATOM 3634 N N . ALA A 1 453 ? -10.040 9.181 26.368 1.00 84.62 453 ALA A N 1
ATOM 3635 C CA . ALA A 1 453 ? -9.364 8.556 27.507 1.00 84.62 453 ALA A CA 1
ATOM 3636 C C . ALA A 1 453 ? -10.388 7.825 28.399 1.00 84.62 453 ALA A C 1
ATOM 3638 O O . ALA A 1 453 ? -11.221 8.510 29.016 1.00 84.62 453 ALA A O 1
ATOM 3639 N N . PRO A 1 454 ? -10.369 6.478 28.492 1.00 87.75 454 PRO A N 1
ATOM 3640 C CA . PRO A 1 454 ? -11.323 5.716 29.300 1.00 87.75 454 PRO A CA 1
ATOM 3641 C C . PRO A 1 454 ? -11.397 6.229 30.739 1.00 87.75 454 PRO A C 1
ATOM 3643 O O . PRO A 1 454 ? -10.384 6.583 31.336 1.00 87.75 454 PRO A O 1
ATOM 3646 N N . VAL A 1 455 ? -12.596 6.301 31.318 1.00 89.81 455 VAL A N 1
ATOM 3647 C CA . VAL A 1 455 ? -12.752 6.708 32.725 1.00 89.81 455 VAL A CA 1
ATOM 3648 C C . VAL A 1 455 ? -12.107 5.675 33.654 1.00 89.81 455 VAL A C 1
ATOM 3650 O O . VAL A 1 455 ? -11.453 6.054 34.624 1.00 89.81 455 VAL A O 1
ATOM 3653 N N . TYR A 1 456 ? -12.237 4.392 33.309 1.00 90.81 456 TYR A N 1
ATOM 3654 C CA . TYR A 1 456 ? -11.757 3.249 34.080 1.00 90.81 456 TYR A CA 1
ATOM 3655 C C . TYR A 1 456 ? -10.677 2.467 33.324 1.00 90.81 456 TYR A C 1
ATOM 3657 O O . TYR A 1 456 ? -10.918 1.371 32.833 1.00 90.81 456 TYR A O 1
ATOM 3665 N N . GLU A 1 457 ? -9.472 3.031 33.232 1.00 85.44 457 GLU A N 1
ATOM 3666 C CA . GLU A 1 457 ? -8.352 2.421 32.492 1.00 85.44 457 GLU A CA 1
ATOM 3667 C C . GLU A 1 457 ? -7.899 1.062 33.055 1.00 85.44 457 GLU A C 1
ATOM 3669 O O . GLU A 1 457 ? -7.394 0.232 32.305 1.00 85.44 457 GLU A O 1
ATOM 3674 N N . ASP A 1 458 ? -8.101 0.809 34.353 1.00 88.94 458 ASP A N 1
ATOM 3675 C CA . ASP A 1 458 ? -7.704 -0.453 34.998 1.00 88.94 458 ASP A CA 1
ATOM 3676 C C . ASP A 1 458 ? -8.725 -1.585 34.828 1.00 88.94 458 ASP A C 1
ATOM 3678 O O . ASP A 1 458 ? -8.487 -2.698 35.305 1.00 88.94 458 ASP A O 1
ATOM 3682 N N . PHE A 1 459 ? -9.877 -1.315 34.207 1.00 91.31 459 PHE A N 1
ATOM 3683 C CA . PHE A 1 459 ? -10.861 -2.354 33.936 1.00 91.31 459 PHE A CA 1
ATOM 3684 C C . PHE A 1 459 ? -10.304 -3.332 32.896 1.00 91.31 459 PHE A C 1
ATOM 3686 O O . PHE A 1 459 ? -9.888 -2.937 31.807 1.00 91.31 459 PHE A O 1
ATOM 3693 N N . GLY A 1 460 ? -10.307 -4.625 33.211 1.00 90.19 460 GLY A N 1
ATOM 3694 C CA . GLY A 1 460 ? -9.774 -5.639 32.306 1.00 90.19 460 GLY A CA 1
ATOM 3695 C C . GLY A 1 460 ? -10.309 -7.036 32.576 1.00 90.19 460 GLY A C 1
ATOM 3696 O O . GLY A 1 460 ? -11.274 -7.217 33.311 1.00 90.19 460 GLY A O 1
ATOM 3697 N N . GLN A 1 461 ? -9.640 -8.046 32.012 1.00 90.00 461 GLN A N 1
ATOM 3698 C CA . GLN A 1 461 ? -10.089 -9.447 32.048 1.00 90.00 461 GLN A CA 1
ATOM 3699 C C . GLN A 1 461 ? -10.402 -9.979 33.459 1.00 90.00 461 GLN A C 1
ATOM 3701 O O . GLN A 1 461 ? -11.272 -10.823 33.629 1.00 90.00 461 GLN A O 1
ATOM 3706 N N . TRP A 1 462 ? -9.718 -9.470 34.488 1.00 91.00 462 TRP A N 1
ATOM 3707 C CA . TRP A 1 462 ? -9.910 -9.886 35.882 1.00 91.00 462 TRP A CA 1
ATOM 3708 C C . TRP A 1 462 ? -11.216 -9.367 36.502 1.00 91.00 462 TRP A C 1
ATOM 3710 O O . TRP A 1 462 ? -11.623 -9.833 37.565 1.00 91.00 462 TRP A O 1
ATOM 3720 N N . ASN A 1 463 ? -11.864 -8.403 35.850 1.00 94.38 463 ASN A N 1
ATOM 3721 C CA . ASN A 1 463 ? -13.175 -7.874 36.209 1.00 94.38 463 ASN A CA 1
ATOM 3722 C C . ASN A 1 463 ? -14.306 -8.582 35.455 1.00 94.38 463 ASN A C 1
ATOM 3724 O O . ASN A 1 463 ? -15.449 -8.155 35.553 1.00 94.38 463 ASN A O 1
ATOM 3728 N N . LEU A 1 464 ? -14.019 -9.635 34.692 1.00 93.75 464 LEU A N 1
ATOM 3729 C CA . LEU A 1 464 ? -15.033 -10.353 33.930 1.00 93.75 464 LEU A CA 1
ATOM 3730 C C . LEU A 1 464 ? -15.470 -11.615 34.664 1.00 93.75 464 LEU A C 1
ATOM 3732 O O . LEU A 1 464 ? -14.687 -12.258 35.370 1.00 93.75 464 LEU A O 1
ATOM 3736 N N . VAL A 1 465 ? -16.738 -11.954 34.490 1.00 93.06 465 VAL A N 1
ATOM 3737 C CA . VAL A 1 465 ? -17.326 -13.241 34.855 1.00 93.06 465 VAL A CA 1
ATOM 3738 C C . VAL A 1 465 ? -18.259 -13.663 33.721 1.00 93.06 465 VAL A C 1
ATOM 3740 O O . VAL A 1 465 ? -18.732 -12.816 32.970 1.00 93.06 465 VAL A O 1
ATOM 3743 N N . SER A 1 466 ? -18.492 -14.957 33.570 1.00 88.88 466 SER A N 1
ATOM 3744 C CA . SER A 1 466 ? -19.413 -15.505 32.574 1.00 88.88 466 SER A CA 1
ATOM 3745 C C . SER A 1 466 ? -20.339 -16.485 33.276 1.00 88.88 466 SER A C 1
ATOM 3747 O O . SER A 1 466 ? -19.924 -17.091 34.270 1.00 88.88 466 SER A O 1
ATOM 3749 N N . GLU A 1 467 ? -21.571 -16.607 32.780 1.00 84.19 467 GLU A N 1
ATOM 3750 C CA . GLU A 1 467 ? -22.604 -17.477 33.356 1.00 84.19 467 GLU A CA 1
ATOM 3751 C C . GLU A 1 467 ? -22.813 -17.211 34.862 1.00 84.19 467 GLU A C 1
ATOM 3753 O O . GLU A 1 467 ? -22.915 -18.134 35.676 1.00 84.19 467 GLU A O 1
ATOM 3758 N N . TYR A 1 468 ? -22.806 -15.938 35.282 1.00 87.00 468 TYR A N 1
ATOM 3759 C CA . TYR A 1 468 ? -22.937 -15.626 36.699 1.00 87.00 468 TYR A CA 1
ATOM 3760 C C . TYR A 1 468 ? -24.387 -15.809 37.154 1.00 87.00 468 TYR A C 1
ATOM 3762 O O . TYR A 1 468 ? -25.287 -15.073 36.756 1.00 87.00 468 TYR A O 1
ATOM 3770 N N . GLU A 1 469 ? -24.603 -16.749 38.073 1.00 85.69 469 GLU A N 1
ATOM 3771 C CA . GLU A 1 469 ? -25.900 -16.959 38.712 1.00 85.69 469 GLU A CA 1
ATOM 3772 C C . GLU A 1 469 ? -25.935 -16.324 40.115 1.00 85.69 469 GLU A C 1
ATOM 3774 O O . GLU A 1 469 ? -25.272 -16.807 41.043 1.00 85.69 469 GLU A O 1
ATOM 3779 N N . PRO A 1 470 ? -26.727 -15.255 40.328 1.00 84.50 470 PRO A N 1
ATOM 3780 C CA . PRO A 1 470 ? -26.909 -14.667 41.648 1.00 84.50 470 PRO A CA 1
ATOM 3781 C C . PRO A 1 470 ? -27.550 -15.662 42.621 1.00 84.50 470 PRO A C 1
ATOM 3783 O O . PRO A 1 470 ? -28.644 -16.180 42.386 1.00 84.50 470 PRO A O 1
ATOM 3786 N N . SER A 1 471 ? -26.922 -15.874 43.779 1.00 83.50 471 SER A N 1
ATOM 3787 C CA . SER A 1 471 ? -27.566 -16.592 44.886 1.00 83.50 471 SER A CA 1
ATOM 3788 C C . SER A 1 471 ? -28.771 -15.808 45.411 1.00 83.50 471 SER A C 1
ATOM 3790 O O . SER A 1 471 ? -28.702 -14.594 45.589 1.00 83.50 471 SER A O 1
ATOM 3792 N N . GLN A 1 472 ? -29.851 -16.509 45.777 1.00 76.69 472 GLN A N 1
ATOM 3793 C CA . GLN A 1 472 ? -31.048 -15.896 46.379 1.00 76.69 472 GLN A CA 1
ATOM 3794 C C . GLN A 1 472 ? -30.771 -15.177 47.712 1.00 76.69 472 GLN A C 1
ATOM 3796 O O . GLN A 1 472 ? -31.609 -14.411 48.181 1.00 76.69 472 GLN A O 1
ATOM 3801 N N . GLN A 1 473 ? -29.620 -15.438 48.338 1.00 80.69 473 GLN A N 1
ATOM 3802 C CA . GLN A 1 473 ? -29.210 -14.800 49.590 1.00 80.69 473 GLN A CA 1
ATOM 3803 C C . GLN A 1 473 ? -28.592 -13.412 49.383 1.00 80.69 473 GLN A C 1
ATOM 3805 O O . GLN A 1 473 ? -28.550 -12.622 50.326 1.00 80.69 473 GLN A O 1
ATOM 3810 N N . HIS A 1 474 ? -28.112 -13.106 48.177 1.00 87.31 474 HIS A N 1
ATOM 3811 C CA . HIS A 1 474 ? -27.474 -11.829 47.887 1.00 87.31 474 HIS A CA 1
ATOM 3812 C C . HIS A 1 474 ? -28.526 -10.799 47.449 1.00 87.31 474 HIS A C 1
ATOM 3814 O O . HIS A 1 474 ? -29.362 -11.095 46.590 1.00 87.31 474 HIS A O 1
ATOM 3820 N N . PRO A 1 475 ? -28.534 -9.588 48.035 1.00 90.06 475 PRO A N 1
ATOM 3821 C CA . PRO A 1 475 ? -29.470 -8.553 47.630 1.00 90.06 475 PRO A CA 1
ATOM 3822 C C . PRO A 1 475 ? -29.155 -8.065 46.214 1.00 90.06 475 PRO A C 1
ATOM 3824 O O . PRO A 1 475 ? -27.991 -7.900 45.840 1.00 90.06 475 PRO A O 1
ATOM 3827 N N . LEU A 1 476 ? -30.218 -7.789 45.455 1.00 93.75 476 LEU A N 1
ATOM 3828 C CA . LEU A 1 476 ? -30.115 -7.191 44.132 1.00 93.75 476 LEU A CA 1
ATOM 3829 C C . LEU A 1 476 ? -30.427 -5.693 44.202 1.00 93.75 476 LEU A C 1
ATOM 3831 O O . LEU A 1 476 ? -31.405 -5.261 44.827 1.00 93.75 476 LEU A O 1
ATOM 3835 N N . ALA A 1 477 ? -29.608 -4.894 43.533 1.00 95.19 477 ALA A N 1
ATOM 3836 C CA . ALA A 1 477 ? -29.825 -3.467 43.352 1.00 95.19 477 ALA A CA 1
ATOM 3837 C C . ALA A 1 477 ? -29.982 -3.178 41.861 1.00 95.19 477 ALA A C 1
ATOM 3839 O O . ALA A 1 477 ? -29.170 -3.608 41.060 1.00 95.19 477 ALA A O 1
ATOM 3840 N N . LEU A 1 478 ? -31.034 -2.468 41.477 1.00 96.31 478 LEU A N 1
ATOM 3841 C CA . LEU A 1 478 ? -31.293 -2.063 40.103 1.00 96.31 478 LEU A CA 1
ATOM 3842 C C . LEU A 1 478 ? -31.060 -0.555 40.001 1.00 96.31 478 LEU A C 1
ATOM 3844 O O . LEU A 1 478 ? -31.886 0.243 40.451 1.00 96.31 478 LEU A O 1
ATOM 3848 N N . ALA A 1 479 ? -29.898 -0.178 39.477 1.00 97.31 479 ALA A N 1
ATOM 3849 C CA . ALA A 1 479 ? -29.460 1.202 39.340 1.00 97.31 479 ALA A CA 1
ATOM 3850 C C . ALA A 1 479 ? -30.002 1.796 38.042 1.00 97.31 479 ALA A C 1
ATOM 3852 O O . ALA A 1 479 ? -29.535 1.449 36.962 1.00 97.31 479 ALA A O 1
ATOM 3853 N N . PHE A 1 480 ? -30.989 2.679 38.157 1.00 96.31 480 PHE A N 1
ATOM 3854 C CA . PHE A 1 480 ? -31.574 3.394 37.032 1.00 96.31 480 PHE A CA 1
ATOM 3855 C C . PHE A 1 480 ? -30.908 4.752 36.830 1.00 96.31 480 PHE A C 1
ATOM 3857 O O . PHE A 1 480 ? -30.510 5.420 37.785 1.00 96.31 480 PHE A O 1
ATOM 3864 N N . ASN A 1 481 ? -30.887 5.208 35.585 1.00 94.81 481 ASN A N 1
ATOM 3865 C CA . ASN A 1 481 ? -30.679 6.606 35.243 1.00 94.81 481 ASN A CA 1
ATOM 3866 C C . ASN A 1 481 ? -31.476 6.930 33.973 1.00 94.81 481 ASN A C 1
ATOM 3868 O O . ASN A 1 481 ? -31.944 6.038 33.266 1.00 94.81 481 ASN A O 1
ATOM 3872 N N . ALA A 1 482 ? -31.685 8.205 33.691 1.00 90.50 482 ALA A N 1
ATOM 3873 C CA . ALA A 1 482 ? -32.352 8.619 32.470 1.00 90.50 482 ALA A CA 1
ATOM 3874 C C . ALA A 1 482 ? -31.880 9.999 32.045 1.00 90.50 482 ALA A C 1
ATOM 3876 O O . ALA A 1 482 ? -31.425 10.801 32.857 1.00 90.50 482 ALA A O 1
ATOM 3877 N N . THR A 1 483 ? -32.063 10.285 30.765 1.00 83.56 483 THR A N 1
ATOM 3878 C CA . THR A 1 483 ? -32.028 11.638 30.215 1.00 83.56 483 THR A CA 1
ATOM 3879 C C . THR A 1 483 ? -33.381 11.940 29.564 1.00 83.56 483 THR A C 1
ATOM 3881 O O . THR A 1 483 ? -34.327 11.159 29.672 1.00 83.56 483 THR A O 1
ATOM 3884 N N . GLY A 1 484 ? -33.515 13.082 28.887 1.00 72.75 484 GLY A N 1
ATOM 3885 C CA . GLY A 1 484 ? -34.731 13.384 28.123 1.00 72.75 484 GLY A CA 1
ATOM 3886 C C . GLY A 1 484 ? -34.984 12.433 26.943 1.00 72.75 484 GLY A C 1
ATOM 3887 O O . GLY A 1 484 ? -36.093 12.424 26.418 1.00 72.75 484 GLY A O 1
ATOM 3888 N N . THR A 1 485 ? -33.983 11.654 26.522 1.00 73.62 485 THR A N 1
ATOM 3889 C CA . THR A 1 485 ? -34.020 10.851 25.288 1.00 73.62 485 THR A CA 1
ATOM 3890 C C . THR A 1 485 ? -33.769 9.360 25.497 1.00 73.62 485 THR A C 1
ATOM 3892 O O . THR A 1 485 ? -33.956 8.595 24.560 1.00 73.62 485 THR A O 1
ATOM 3895 N N . GLU A 1 486 ? -33.330 8.930 26.682 1.00 86.38 486 GLU A N 1
ATOM 3896 C CA . GLU A 1 486 ? -33.008 7.524 26.953 1.00 86.38 486 GLU A CA 1
ATOM 3897 C C . GLU A 1 486 ? -33.230 7.164 28.428 1.00 86.38 486 GLU A C 1
ATOM 3899 O O . GLU A 1 486 ? -33.121 8.017 29.312 1.00 86.38 486 GLU A O 1
ATOM 3904 N N . THR A 1 487 ? -33.497 5.886 28.690 1.00 91.88 487 THR A N 1
ATOM 3905 C CA . THR A 1 487 ? -33.585 5.306 30.036 1.00 91.88 487 THR A CA 1
ATOM 3906 C C . THR A 1 487 ? -32.607 4.145 30.136 1.00 91.88 487 THR A C 1
ATOM 3908 O O . THR A 1 487 ? -32.635 3.242 29.300 1.00 91.88 487 THR A O 1
ATOM 3911 N N . THR A 1 488 ? -31.757 4.137 31.157 1.00 95.38 488 THR A N 1
ATOM 3912 C CA . THR A 1 488 ? -30.765 3.081 31.373 1.00 95.38 488 THR A CA 1
ATOM 3913 C C . THR A 1 488 ? -30.957 2.405 32.724 1.00 95.38 488 THR A C 1
ATOM 3915 O O . THR A 1 488 ? -31.478 3.005 33.671 1.00 95.38 488 THR A O 1
ATOM 3918 N N . ALA A 1 489 ? -30.547 1.142 32.820 1.00 96.94 489 ALA A N 1
ATOM 3919 C CA . ALA A 1 489 ? -30.544 0.404 34.074 1.00 96.94 489 ALA A CA 1
ATOM 3920 C C . ALA A 1 489 ? -29.399 -0.613 34.131 1.00 96.94 489 ALA A C 1
ATOM 3922 O O . ALA A 1 489 ? -29.116 -1.266 33.132 1.00 96.94 489 ALA A O 1
ATOM 3923 N N . ALA A 1 490 ? -28.789 -0.783 35.303 1.00 97.75 490 ALA A N 1
ATOM 3924 C CA . ALA A 1 490 ? -27.827 -1.844 35.597 1.00 97.75 490 ALA A CA 1
ATOM 3925 C C . ALA A 1 490 ? -28.292 -2.640 36.824 1.00 97.75 490 ALA A C 1
ATOM 3927 O O . ALA A 1 490 ? -28.539 -2.067 37.888 1.00 97.75 490 ALA A O 1
ATOM 3928 N N . LEU A 1 491 ? -28.426 -3.957 36.686 1.00 96.62 491 LEU A N 1
ATOM 3929 C CA . LEU A 1 491 ? -28.736 -4.871 37.778 1.00 96.62 491 LEU A CA 1
ATOM 3930 C C . LEU A 1 491 ? -27.438 -5.357 38.421 1.00 96.62 491 LEU A C 1
ATOM 3932 O O . LEU A 1 491 ? -26.596 -5.984 37.781 1.00 96.62 491 LEU A O 1
ATOM 3936 N N . LEU A 1 492 ? -27.306 -5.084 39.710 1.00 96.00 492 LEU A N 1
ATOM 3937 C CA . LEU A 1 492 ? -26.173 -5.439 40.541 1.00 96.00 492 LEU A CA 1
ATOM 3938 C C . LEU A 1 492 ? -26.550 -6.549 41.520 1.00 96.00 492 LEU A C 1
ATOM 3940 O O . LEU A 1 492 ? -27.568 -6.453 42.206 1.00 96.00 492 LEU A O 1
ATOM 3944 N N . CYS A 1 493 ? -25.680 -7.541 41.661 1.00 94.75 493 CYS A N 1
ATOM 3945 C CA . CYS A 1 493 ? -25.658 -8.472 42.779 1.00 94.75 493 CYS A CA 1
ATOM 3946 C C . CYS A 1 493 ? -24.581 -8.043 43.783 1.00 94.75 493 CYS A C 1
ATOM 3948 O O . CYS A 1 493 ? -23.429 -7.816 43.402 1.00 94.75 493 CYS A O 1
ATOM 3950 N N . ILE A 1 494 ? -24.953 -7.910 45.058 1.00 92.12 494 ILE A N 1
ATOM 3951 C CA . ILE A 1 494 ? -24.049 -7.452 46.121 1.00 92.12 494 ILE A CA 1
ATOM 3952 C C . ILE A 1 494 ? -23.639 -8.641 47.004 1.00 92.12 494 ILE A C 1
ATOM 3954 O O . ILE A 1 494 ? -24.424 -9.137 47.813 1.00 92.12 494 ILE A O 1
ATOM 3958 N N . GLU A 1 495 ? -22.389 -9.083 46.877 1.00 89.06 495 GLU A N 1
ATOM 3959 C CA . GLU A 1 495 ? -21.789 -10.193 47.627 1.00 89.06 495 GLU A CA 1
ATOM 3960 C C . GLU A 1 495 ? -20.826 -9.667 48.705 1.00 89.06 495 GLU A C 1
ATOM 3962 O O . GLU A 1 495 ? -19.605 -9.604 48.519 1.00 89.06 495 GLU A O 1
ATOM 3967 N N . GLY A 1 496 ? -21.364 -9.252 49.854 1.00 85.25 496 GLY A N 1
ATOM 3968 C CA . GLY A 1 496 ? -20.565 -8.535 50.850 1.00 85.25 496 GLY A CA 1
ATOM 3969 C C . GLY A 1 496 ? -20.015 -7.244 50.236 1.00 85.25 496 GLY A C 1
ATOM 3970 O O . GLY A 1 496 ? -20.803 -6.401 49.821 1.00 85.25 496 GLY A O 1
ATOM 3971 N N . GLN A 1 497 ? -18.686 -7.127 50.134 1.00 84.88 497 GLN A N 1
ATOM 3972 C CA . GLN A 1 497 ? -17.996 -5.983 49.513 1.00 84.88 497 GLN A CA 1
ATOM 3973 C C . GLN A 1 497 ? -17.830 -6.096 47.988 1.00 84.88 497 GLN A C 1
ATOM 3975 O O . GLN A 1 497 ? -17.337 -5.159 47.358 1.00 84.88 497 GLN A O 1
ATOM 3980 N N . ARG A 1 498 ? -18.173 -7.242 47.387 1.00 91.44 498 ARG A N 1
ATOM 3981 C CA . ARG A 1 498 ? -18.090 -7.431 45.938 1.00 91.44 498 ARG A CA 1
ATOM 3982 C C . ARG A 1 498 ? -19.406 -7.030 45.283 1.00 91.44 498 ARG A C 1
ATOM 3984 O O . ARG A 1 498 ? -20.485 -7.362 45.762 1.00 91.44 498 ARG A O 1
ATOM 3991 N N . VAL A 1 499 ? -19.290 -6.359 44.152 1.00 95.19 499 VAL A N 1
ATOM 3992 C CA . VAL A 1 499 ? -20.377 -5.943 43.281 1.00 95.19 499 VAL A CA 1
ATOM 3993 C C . VAL A 1 499 ? -20.206 -6.645 41.941 1.00 95.19 499 VAL A C 1
ATOM 3995 O O . VAL A 1 499 ? -19.161 -6.519 41.300 1.00 95.19 499 VAL A O 1
ATOM 3998 N N . VAL A 1 500 ? -21.233 -7.373 41.516 1.00 96.12 500 VAL A N 1
ATOM 3999 C CA . VAL A 1 500 ? -21.286 -8.007 40.196 1.00 96.12 500 VAL A CA 1
ATOM 4000 C C . VAL A 1 500 ? -22.419 -7.372 39.403 1.00 96.12 500 VAL A C 1
ATOM 4002 O O . VAL A 1 500 ? -23.558 -7.390 39.861 1.00 96.12 500 VAL A O 1
ATOM 4005 N N . VAL A 1 501 ? -22.131 -6.797 38.237 1.00 97.06 501 VAL A N 1
ATOM 4006 C CA . VAL A 1 501 ? -23.172 -6.339 37.307 1.00 97.06 501 VAL A CA 1
ATOM 4007 C C . VAL A 1 501 ? -23.594 -7.527 36.461 1.00 97.06 501 VAL A C 1
ATOM 4009 O O . VAL A 1 501 ? -22.779 -8.076 35.725 1.00 97.06 501 VAL A O 1
ATOM 4012 N N . VAL A 1 502 ? -24.845 -7.946 36.614 1.00 95.25 502 VAL A N 1
ATOM 4013 C CA . VAL A 1 502 ? -25.347 -9.219 36.072 1.00 95.25 502 VAL A CA 1
ATOM 4014 C C . VAL A 1 502 ? -26.235 -9.024 34.856 1.00 95.25 502 VAL A C 1
ATOM 4016 O O . VAL A 1 502 ? -26.364 -9.927 34.044 1.00 95.25 502 VAL A O 1
ATOM 4019 N N . ALA A 1 503 ? -26.867 -7.858 34.742 1.00 94.69 503 ALA A N 1
ATOM 4020 C CA . ALA A 1 503 ? -27.664 -7.494 33.584 1.00 94.69 503 ALA A CA 1
ATOM 4021 C C . ALA A 1 503 ? -27.704 -5.977 33.405 1.00 94.69 503 ALA A C 1
ATOM 4023 O O . ALA A 1 503 ? -27.588 -5.240 34.387 1.00 94.69 503 ALA A O 1
ATOM 4024 N N . ASP A 1 504 ? -27.901 -5.502 32.181 1.00 95.19 504 ASP A N 1
ATOM 4025 C CA . ASP A 1 504 ? -28.110 -4.083 31.908 1.00 95.19 504 ASP A CA 1
ATOM 4026 C C . ASP A 1 504 ? -29.010 -3.809 30.704 1.00 95.19 504 ASP A C 1
ATOM 4028 O O . ASP A 1 504 ? -29.323 -4.681 29.899 1.00 95.19 504 ASP A O 1
ATOM 4032 N N . TRP A 1 505 ? -29.476 -2.562 30.628 1.00 93.69 505 TRP A N 1
ATOM 4033 C CA . TRP A 1 505 ? -30.389 -2.094 29.599 1.00 93.69 505 TRP A CA 1
ATOM 4034 C C . TRP A 1 505 ? -30.065 -0.653 29.221 1.00 93.69 505 TRP A C 1
ATOM 4036 O O . TRP A 1 505 ? -29.955 0.221 30.086 1.00 93.69 505 TRP A O 1
ATOM 4046 N N . ILE A 1 506 ? -29.987 -0.393 27.917 1.00 90.00 506 ILE A N 1
ATOM 4047 C CA . ILE A 1 506 ? -30.073 0.945 27.334 1.00 90.00 506 ILE A CA 1
ATOM 4048 C C . ILE A 1 506 ? -31.338 0.981 26.481 1.00 90.00 506 ILE A C 1
ATOM 4050 O O . ILE A 1 506 ? -31.412 0.338 25.437 1.00 90.00 506 ILE A O 1
ATOM 4054 N N . SER A 1 507 ? -32.333 1.745 26.921 1.00 87.88 507 SER A N 1
ATOM 4055 C CA . SER A 1 507 ? -33.607 1.878 26.228 1.00 87.88 507 SER A CA 1
ATOM 4056 C C . SER A 1 507 ? -33.748 3.272 25.606 1.00 87.88 507 SER A C 1
ATOM 4058 O O . SER A 1 507 ? -33.636 4.267 26.327 1.00 87.88 507 SER A O 1
ATOM 4060 N N . PRO A 1 508 ? -34.022 3.385 24.291 1.00 82.81 508 PRO A N 1
ATOM 4061 C CA . PRO A 1 508 ? -34.206 4.672 23.618 1.00 82.81 508 PRO A CA 1
ATOM 4062 C C . PRO A 1 508 ? -35.593 5.287 23.869 1.00 82.81 508 PRO A C 1
ATOM 4064 O O . PRO A 1 508 ? -35.939 6.282 23.234 1.00 82.81 508 PRO A O 1
ATOM 4067 N N . VAL A 1 509 ? -36.415 4.689 24.742 1.00 83.69 509 VAL A N 1
ATOM 4068 C CA . VAL A 1 509 ? -37.746 5.207 25.084 1.00 83.69 509 VAL A CA 1
ATOM 4069 C C . VAL A 1 509 ? -37.763 5.876 26.467 1.00 83.69 509 VAL A C 1
ATOM 4071 O O . VAL A 1 509 ? -36.916 5.585 27.325 1.00 83.69 509 VAL A O 1
ATOM 4074 N N . PRO A 1 510 ? -38.721 6.789 26.718 1.00 86.44 510 PRO A N 1
ATOM 4075 C CA . PRO A 1 510 ? -38.830 7.480 27.997 1.00 86.44 510 PRO A CA 1
ATOM 4076 C C . PRO A 1 510 ? -39.094 6.530 29.180 1.00 86.44 510 PRO A C 1
ATOM 4078 O O . PRO A 1 510 ? -39.647 5.440 28.995 1.00 86.44 510 PRO A O 1
ATOM 4081 N N . PRO A 1 511 ? -38.832 6.971 30.428 1.00 90.50 511 PRO A N 1
ATOM 4082 C CA . PRO A 1 511 ? -38.945 6.114 31.610 1.00 90.50 511 PRO A CA 1
ATOM 4083 C C . PRO A 1 511 ? -40.311 5.450 31.809 1.00 90.50 511 PRO A C 1
ATOM 4085 O O . PRO A 1 511 ? -40.390 4.360 32.365 1.00 90.50 511 PRO A O 1
ATOM 4088 N N . LYS A 1 512 ? -41.396 6.087 31.350 1.00 88.94 512 LYS A N 1
ATOM 4089 C CA . LYS A 1 512 ? -42.763 5.560 31.476 1.00 88.94 512 LYS A CA 1
ATOM 4090 C C . LYS A 1 512 ? -42.955 4.222 30.751 1.00 88.94 512 LYS A C 1
ATOM 4092 O O . LYS A 1 512 ? -43.751 3.414 31.216 1.00 88.94 512 LYS A O 1
ATOM 4097 N N . GLU A 1 513 ? -42.252 4.017 29.642 1.00 87.88 513 GLU A N 1
ATOM 4098 C CA . GLU A 1 513 ? -42.315 2.795 28.832 1.00 87.88 513 GLU A CA 1
ATOM 4099 C C . GLU A 1 513 ? -41.185 1.834 29.214 1.00 87.88 513 GLU A C 1
ATOM 4101 O O . GLU A 1 513 ? -41.435 0.662 29.465 1.00 87.88 513 GLU A O 1
ATOM 4106 N N . ALA A 1 514 ? -39.958 2.342 29.382 1.00 90.94 514 ALA A N 1
ATOM 4107 C CA . ALA A 1 514 ? -38.799 1.498 29.677 1.00 90.94 514 ALA A CA 1
ATOM 4108 C C . ALA A 1 514 ? -38.849 0.828 31.063 1.00 90.94 514 ALA A C 1
ATOM 4110 O O . ALA A 1 514 ? -38.443 -0.324 31.211 1.00 90.94 514 ALA A O 1
ATOM 4111 N N . VAL A 1 515 ? -39.302 1.540 32.103 1.00 94.19 515 VAL A N 1
ATOM 4112 C CA . VAL A 1 515 ? -39.233 1.036 33.485 1.00 94.19 515 VAL A CA 1
ATOM 4113 C C . VAL A 1 515 ? -40.117 -0.199 33.712 1.00 94.19 515 VAL A C 1
ATOM 4115 O O . VAL A 1 515 ? -39.607 -1.157 34.297 1.00 94.19 515 VAL A O 1
ATOM 4118 N N . PRO A 1 516 ? -41.400 -0.234 33.289 1.00 92.88 516 PRO A N 1
ATOM 4119 C CA . PRO A 1 516 ? -42.229 -1.435 33.407 1.00 92.88 516 PRO A CA 1
ATOM 4120 C C . PRO A 1 516 ? -41.625 -2.661 32.714 1.00 92.88 516 PRO A C 1
ATOM 4122 O O . PRO A 1 516 ? -41.608 -3.736 33.314 1.00 92.88 516 PRO A O 1
ATOM 4125 N N . ASP A 1 517 ? -41.078 -2.485 31.510 1.00 91.88 517 ASP A N 1
ATOM 4126 C CA . ASP A 1 517 ? -40.483 -3.573 30.730 1.00 91.88 517 ASP A CA 1
ATOM 4127 C C . ASP A 1 517 ? -39.250 -4.147 31.437 1.00 91.88 517 ASP A C 1
ATOM 4129 O O . ASP A 1 517 ? -39.173 -5.350 31.692 1.00 91.88 517 ASP A O 1
ATOM 4133 N N . ILE A 1 518 ? -38.322 -3.280 31.858 1.00 94.00 518 ILE A N 1
ATOM 4134 C CA . ILE A 1 518 ? -37.127 -3.685 32.613 1.00 94.00 518 ILE A CA 1
ATOM 4135 C C . ILE A 1 518 ? -37.534 -4.367 33.926 1.00 94.00 518 ILE A C 1
ATOM 4137 O O . ILE A 1 518 ? -37.012 -5.424 34.278 1.00 94.00 518 ILE A O 1
ATOM 4141 N N . ALA A 1 519 ? -38.507 -3.806 34.649 1.00 92.75 519 ALA A N 1
ATOM 4142 C CA . ALA A 1 519 ? -39.017 -4.388 35.885 1.00 92.75 519 ALA A CA 1
ATOM 4143 C C . ALA A 1 519 ? -39.597 -5.794 35.680 1.00 92.75 519 ALA A C 1
ATOM 4145 O O . ALA A 1 519 ? -39.373 -6.680 36.510 1.00 92.75 519 ALA A O 1
ATOM 4146 N N . GLN A 1 520 ? -40.338 -6.003 34.592 1.00 92.25 520 GLN A N 1
ATOM 4147 C CA . GLN A 1 520 ? -40.905 -7.298 34.243 1.00 92.25 520 GLN A CA 1
ATOM 4148 C C . GLN A 1 520 ? -39.810 -8.309 33.895 1.00 92.25 520 GLN A C 1
ATOM 4150 O O . GLN A 1 520 ? -39.855 -9.429 34.404 1.00 92.25 520 GLN A O 1
ATOM 4155 N N . LEU A 1 521 ? -38.810 -7.912 33.102 1.00 92.62 521 LEU A N 1
ATOM 4156 C CA . LEU A 1 521 ? -37.664 -8.759 32.756 1.00 92.62 521 LEU A CA 1
ATOM 4157 C C . LEU A 1 521 ? -36.887 -9.190 34.005 1.00 92.62 521 LEU A C 1
ATOM 4159 O O . LEU A 1 521 ? -36.629 -10.378 34.190 1.00 92.62 521 LEU A O 1
ATOM 4163 N N . VAL A 1 522 ? -36.599 -8.256 34.916 1.00 91.69 522 VAL A N 1
ATOM 4164 C CA . VAL A 1 522 ? -35.897 -8.555 36.175 1.00 91.69 522 VAL A CA 1
ATOM 4165 C C . VAL A 1 522 ? -36.714 -9.497 37.062 1.00 91.69 522 VAL A C 1
ATOM 4167 O O . VAL A 1 522 ? -36.160 -10.439 37.622 1.00 91.69 522 VAL A O 1
ATOM 4170 N N . ARG A 1 523 ? -38.033 -9.298 37.180 1.00 90.19 523 ARG A N 1
ATOM 4171 C CA . ARG A 1 523 ? -38.902 -10.206 37.953 1.00 90.19 523 ARG A CA 1
ATOM 4172 C C . ARG A 1 523 ? -39.015 -11.591 37.322 1.00 90.19 523 ARG A C 1
ATOM 4174 O O . ARG A 1 523 ? -39.124 -12.566 38.055 1.00 90.19 523 ARG A O 1
ATOM 4181 N N . ALA A 1 524 ? -39.008 -11.682 35.994 1.00 90.12 524 ALA A N 1
ATOM 4182 C CA . ALA A 1 524 ? -39.041 -12.958 35.289 1.00 90.12 524 ALA A CA 1
ATOM 4183 C C . ALA A 1 524 ? -37.731 -13.737 35.478 1.00 90.12 524 ALA A C 1
ATOM 4185 O O . ALA A 1 524 ? -37.774 -14.933 35.756 1.00 90.12 524 ALA A O 1
ATOM 4186 N N . ALA A 1 525 ? -36.587 -13.050 35.394 1.00 87.25 525 ALA A N 1
ATOM 4187 C CA . ALA A 1 525 ? -35.270 -13.645 35.605 1.00 87.25 525 ALA A CA 1
ATOM 4188 C C . ALA A 1 525 ? -35.008 -13.995 37.084 1.00 87.25 525 ALA A C 1
ATOM 4190 O O . ALA A 1 525 ? -34.431 -15.037 37.384 1.00 87.25 525 ALA A O 1
ATOM 4191 N N . PHE A 1 526 ? -35.483 -13.165 38.023 1.00 86.69 526 PHE A N 1
ATOM 4192 C CA . PHE A 1 526 ? -35.210 -13.296 39.460 1.00 86.69 526 PHE A CA 1
ATOM 4193 C C . PHE A 1 526 ? -36.491 -13.247 40.321 1.00 86.69 526 PHE A C 1
ATOM 4195 O O . PHE A 1 526 ? -36.641 -12.368 41.175 1.00 86.69 526 PHE A O 1
ATOM 4202 N N . PRO A 1 527 ? -37.423 -14.210 40.175 1.00 83.12 527 PRO A N 1
ATOM 4203 C CA . PRO A 1 527 ? -38.779 -14.130 40.738 1.00 83.12 527 PRO A CA 1
ATOM 4204 C C . PRO A 1 527 ? -38.854 -14.119 42.269 1.00 83.12 527 PRO A C 1
ATOM 4206 O O . PRO A 1 527 ? -39.875 -13.734 42.835 1.00 83.12 527 PRO A O 1
ATOM 4209 N N . ARG A 1 528 ? -37.793 -14.556 42.956 1.00 82.12 528 ARG A N 1
ATOM 4210 C CA . ARG A 1 528 ? -37.715 -14.610 44.427 1.00 82.12 528 ARG A CA 1
ATOM 4211 C C . ARG A 1 528 ? -36.707 -13.627 45.021 1.00 82.12 528 ARG A C 1
ATOM 4213 O O . ARG A 1 528 ? -36.554 -13.593 46.239 1.00 82.12 528 ARG A O 1
ATOM 4220 N N . ALA A 1 529 ? -36.008 -12.853 44.191 1.00 81.75 529 ALA A N 1
ATOM 4221 C CA . ALA A 1 529 ? -34.982 -11.943 44.674 1.00 81.75 529 ALA A CA 1
ATOM 4222 C C . ALA A 1 529 ? -35.599 -10.651 45.220 1.00 81.75 529 ALA A C 1
ATOM 4224 O O . ALA A 1 529 ? -36.536 -10.085 44.652 1.00 81.75 529 ALA A O 1
ATOM 4225 N N . ARG A 1 530 ? -35.034 -10.145 46.318 1.00 81.56 530 ARG A N 1
ATOM 4226 C CA . ARG A 1 530 ? -35.368 -8.814 46.824 1.00 81.56 530 ARG A CA 1
ATOM 4227 C C . ARG A 1 530 ? -34.575 -7.777 46.032 1.00 81.56 530 ARG A C 1
ATOM 4229 O O . ARG A 1 530 ? -33.377 -7.620 46.255 1.00 81.56 530 ARG A O 1
ATOM 4236 N N . VAL A 1 531 ? -35.259 -7.073 45.132 1.00 90.19 531 VAL A N 1
ATOM 4237 C CA . VAL A 1 531 ? -34.669 -6.026 44.286 1.00 90.19 531 VAL A CA 1
ATOM 4238 C C . VAL A 1 531 ? -34.953 -4.648 44.879 1.00 90.19 531 VAL A C 1
ATOM 4240 O O . VAL A 1 531 ? -36.101 -4.313 45.173 1.00 90.19 531 VAL A O 1
ATOM 4243 N N . THR A 1 532 ? -33.911 -3.839 45.043 1.00 93.56 532 THR A N 1
ATOM 4244 C CA . THR A 1 532 ? -34.016 -2.421 45.424 1.00 93.56 532 THR A CA 1
ATOM 4245 C C . THR A 1 532 ? -33.724 -1.544 44.215 1.00 93.56 532 THR A C 1
ATOM 4247 O O . THR A 1 532 ? -32.730 -1.764 43.537 1.00 93.56 532 THR A O 1
ATOM 4250 N N . ALA A 1 533 ? -34.574 -0.562 43.917 1.00 95.12 533 ALA A N 1
ATOM 4251 C CA . ALA A 1 533 ? -34.299 0.396 42.845 1.00 95.12 533 ALA A CA 1
ATOM 4252 C C . ALA A 1 533 ? -33.441 1.548 43.380 1.00 95.12 533 ALA A C 1
ATOM 4254 O O . ALA A 1 533 ? -33.657 1.988 44.506 1.00 95.12 533 ALA A O 1
ATOM 4255 N N . TRP A 1 534 ? -32.511 2.057 42.577 1.00 96.56 534 TRP A N 1
ATOM 4256 C CA . TRP A 1 534 ? -31.627 3.169 42.934 1.00 96.56 534 TRP A CA 1
ATOM 4257 C C . TRP A 1 534 ? -31.637 4.232 41.840 1.00 96.56 534 TRP A C 1
ATOM 4259 O O . TRP A 1 534 ? -31.692 3.897 40.659 1.00 96.56 534 TRP A O 1
ATOM 4269 N N . LEU A 1 535 ? -31.581 5.503 42.238 1.00 95.50 535 LEU A N 1
ATOM 4270 C CA . LEU A 1 535 ? -31.463 6.650 41.334 1.00 95.50 535 LEU A CA 1
ATOM 4271 C C . LEU A 1 535 ? -30.372 7.609 41.829 1.00 95.50 535 LEU A C 1
ATOM 4273 O O . LEU A 1 535 ? -30.251 7.787 43.047 1.00 95.50 535 LEU A O 1
ATOM 4277 N N . PRO A 1 536 ? -29.630 8.283 40.930 1.00 95.88 536 PRO A N 1
ATOM 4278 C CA . PRO A 1 536 ? -28.765 9.392 41.315 1.00 95.88 536 PRO A CA 1
ATOM 4279 C C . PRO A 1 536 ? -29.530 10.469 42.087 1.00 95.88 536 PRO A C 1
ATOM 4281 O O . PRO A 1 536 ? -30.702 10.737 41.798 1.00 95.88 536 PRO A O 1
ATOM 4284 N N . ALA A 1 537 ? -28.862 11.115 43.047 1.00 94.19 537 ALA A N 1
ATOM 4285 C CA . ALA A 1 537 ? -29.466 12.209 43.810 1.00 94.19 537 ALA A CA 1
ATOM 4286 C C . ALA A 1 537 ? -29.955 13.333 42.883 1.00 94.19 537 ALA A C 1
ATOM 4288 O O . ALA A 1 537 ? -31.081 13.795 43.047 1.00 94.19 537 ALA A O 1
ATOM 4289 N N . ASP A 1 538 ? -29.173 13.671 41.850 1.00 91.06 538 ASP A N 1
ATOM 4290 C CA . ASP A 1 538 ? -29.515 14.684 40.845 1.00 91.06 538 ASP A CA 1
ATOM 4291 C C . ASP A 1 538 ? -30.859 14.405 40.155 1.00 91.06 538 ASP A C 1
ATOM 4293 O O . ASP A 1 538 ? -31.649 15.320 39.926 1.00 91.06 538 ASP A O 1
ATOM 4297 N N . VAL A 1 539 ? -31.134 13.135 39.840 1.00 90.06 539 VAL A N 1
ATOM 4298 C CA . VAL A 1 539 ? -32.364 12.703 39.158 1.00 90.06 539 VAL A CA 1
ATOM 4299 C C . VAL A 1 539 ? -33.553 12.725 40.116 1.00 90.06 539 VAL A C 1
ATOM 4301 O O . VAL A 1 539 ? -34.649 13.134 39.737 1.00 90.06 539 VAL A O 1
ATOM 4304 N N . LEU A 1 540 ? -33.345 12.319 41.373 1.00 89.06 540 LEU A N 1
ATOM 4305 C CA . LEU A 1 540 ? -34.373 12.376 42.416 1.00 89.06 540 LEU A CA 1
ATOM 4306 C C . LEU A 1 540 ? -34.762 13.812 42.773 1.00 89.06 540 LEU A C 1
ATOM 4308 O O . LEU A 1 540 ? -35.946 14.090 42.949 1.00 89.06 540 LEU A O 1
ATOM 4312 N N . ASP A 1 541 ? -33.792 14.720 42.852 1.00 88.44 541 ASP A N 1
ATOM 4313 C CA . ASP A 1 541 ? -34.035 16.143 43.109 1.00 88.44 541 ASP A CA 1
ATOM 4314 C C . ASP A 1 541 ? -34.771 16.820 41.940 1.00 88.44 541 ASP A C 1
ATOM 4316 O O . ASP A 1 541 ? -35.443 17.834 42.119 1.00 88.44 541 ASP A O 1
ATOM 4320 N N . GLN A 1 542 ? -34.707 16.224 40.747 1.00 85.19 542 GLN A N 1
ATOM 4321 C CA . GLN A 1 542 ? -35.418 16.654 39.543 1.00 85.19 542 GLN A CA 1
ATOM 4322 C C . GLN A 1 542 ? -36.646 15.785 39.223 1.00 85.19 542 GLN A C 1
ATOM 4324 O O . GLN A 1 542 ? -37.112 15.781 38.081 1.00 85.19 542 GLN A O 1
ATOM 4329 N N . ALA A 1 543 ? -37.209 15.076 40.209 1.00 76.25 543 ALA A N 1
ATOM 4330 C CA . ALA A 1 543 ? -38.333 14.155 40.005 1.00 76.25 543 ALA A CA 1
ATOM 4331 C C . ALA A 1 543 ? -39.574 14.800 39.352 1.00 76.25 543 ALA A C 1
ATOM 4333 O O . ALA A 1 543 ? -40.317 14.111 38.656 1.00 76.25 543 ALA A O 1
ATOM 4334 N N . ASP A 1 544 ? -39.778 16.112 39.520 1.00 73.50 544 ASP A N 1
ATOM 4335 C CA . ASP A 1 544 ? -40.872 16.848 38.867 1.00 73.50 544 ASP A CA 1
ATOM 4336 C C . ASP A 1 544 ? -40.642 17.054 37.358 1.00 73.50 544 ASP A C 1
ATOM 4338 O O . ASP A 1 544 ? -41.590 17.229 36.594 1.00 73.50 544 ASP A O 1
ATOM 4342 N N . ARG A 1 545 ? -39.378 17.042 36.913 1.00 72.31 545 ARG A N 1
ATOM 4343 C CA . ARG A 1 545 ? -38.971 17.235 35.510 1.00 72.31 545 ARG A CA 1
ATOM 4344 C C . ARG A 1 545 ? -38.715 15.917 34.782 1.00 72.31 545 ARG A C 1
ATOM 4346 O O . ARG A 1 545 ? -38.812 15.880 33.559 1.00 72.31 545 ARG A O 1
ATOM 4353 N N . MET A 1 546 ? -38.395 14.848 35.513 1.00 74.56 546 MET A N 1
ATOM 4354 C CA . MET A 1 546 ? -38.091 13.530 34.955 1.00 74.56 546 MET A CA 1
ATOM 4355 C C . MET A 1 546 ? -39.082 12.482 35.476 1.00 74.56 546 MET A C 1
ATOM 4357 O O . MET A 1 546 ? -39.043 12.136 36.658 1.00 74.56 546 MET A O 1
ATOM 4361 N N . PRO A 1 547 ? -39.936 11.891 34.620 1.00 83.94 547 PRO A N 1
ATOM 4362 C CA . PRO A 1 547 ? -41.019 11.008 35.058 1.00 83.94 547 PRO A CA 1
ATOM 4363 C C . PRO A 1 547 ? -40.551 9.596 35.468 1.00 83.94 547 PRO A C 1
ATOM 4365 O O . PRO A 1 547 ? -41.348 8.659 35.459 1.00 83.94 547 PRO A O 1
ATOM 4368 N N . ILE A 1 548 ? -39.284 9.414 35.857 1.00 90.12 548 ILE A N 1
ATOM 4369 C CA . ILE A 1 548 ? -38.739 8.111 36.261 1.00 90.12 548 ILE A CA 1
ATOM 4370 C C . ILE A 1 548 ? -39.218 7.673 37.648 1.00 90.12 548 ILE A C 1
ATOM 4372 O O . ILE A 1 548 ? -39.545 6.505 37.840 1.00 90.12 548 ILE A O 1
ATOM 4376 N N . VAL A 1 549 ? -39.346 8.596 38.608 1.00 90.56 549 VAL A N 1
ATOM 4377 C CA . VAL A 1 549 ? -39.839 8.269 39.959 1.00 90.56 549 VAL A CA 1
ATOM 4378 C C . VAL A 1 549 ? -41.304 7.806 39.927 1.00 90.56 549 VAL A C 1
ATOM 4380 O O . VAL A 1 549 ? -41.599 6.759 40.512 1.00 90.56 549 VAL A O 1
ATOM 4383 N N . PRO A 1 550 ? -42.233 8.503 39.236 1.00 90.62 550 PRO A N 1
ATOM 4384 C CA . PRO A 1 550 ? -43.586 7.991 39.028 1.00 90.62 550 PRO A CA 1
ATOM 4385 C C . PRO A 1 550 ? -43.619 6.640 38.303 1.00 90.62 550 PRO A C 1
ATOM 4387 O O . PRO A 1 550 ? -44.380 5.765 38.713 1.00 90.62 550 PRO A O 1
ATOM 4390 N N . ALA A 1 551 ? -42.787 6.447 37.271 1.00 91.81 551 ALA A N 1
ATOM 4391 C CA . ALA A 1 551 ? -42.728 5.192 36.521 1.00 91.81 551 ALA A CA 1
ATOM 4392 C C . ALA A 1 551 ? -42.277 4.010 37.398 1.00 91.81 551 ALA A C 1
ATOM 4394 O O . ALA A 1 551 ? -42.910 2.956 37.387 1.00 91.81 551 ALA A O 1
ATOM 4395 N N . LEU A 1 552 ? -41.254 4.207 38.236 1.00 92.38 552 LEU A N 1
ATOM 4396 C CA . LEU A 1 552 ? -40.794 3.201 39.198 1.00 92.38 552 LEU A CA 1
ATOM 4397 C C . LEU A 1 552 ? -41.882 2.844 40.210 1.00 92.38 552 LEU A C 1
ATOM 4399 O O . LEU A 1 552 ? -42.146 1.663 40.432 1.00 92.38 552 LEU A O 1
ATOM 4403 N N . ARG A 1 553 ? -42.574 3.848 40.765 1.00 91.69 553 ARG A N 1
ATOM 4404 C CA . ARG A 1 553 ? -43.686 3.616 41.703 1.00 91.69 553 ARG A CA 1
ATOM 4405 C C . ARG A 1 553 ? -44.830 2.843 41.049 1.00 91.69 553 ARG A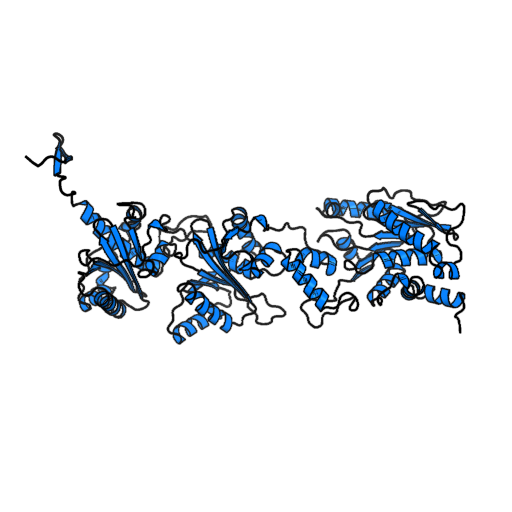 C 1
ATOM 4407 O O . ARG A 1 553 ? -45.373 1.939 41.678 1.00 91.69 553 ARG A O 1
ATOM 4414 N N . ALA A 1 554 ? -45.164 3.154 39.796 1.00 90.88 554 ALA A N 1
ATOM 4415 C CA . ALA A 1 554 ? -46.171 2.420 39.028 1.00 90.88 554 ALA A CA 1
ATOM 4416 C C . ALA A 1 554 ? -45.759 0.957 38.778 1.00 90.88 554 ALA A C 1
ATOM 4418 O O . ALA A 1 554 ? -46.602 0.066 38.828 1.00 90.88 554 ALA A O 1
ATOM 4419 N N . ALA A 1 555 ? -44.460 0.695 38.605 1.00 90.69 555 ALA A N 1
ATOM 4420 C CA . ALA A 1 555 ? -43.893 -0.651 38.532 1.00 90.69 555 ALA A CA 1
ATOM 4421 C C . ALA A 1 555 ? -43.722 -1.331 39.913 1.00 90.69 555 ALA A C 1
ATOM 4423 O O . ALA A 1 555 ? -43.158 -2.424 40.009 1.00 90.69 555 ALA A O 1
ATOM 4424 N N . GLY A 1 556 ? -44.200 -0.717 41.002 1.00 89.44 556 GLY A N 1
ATOM 4425 C CA . GLY A 1 556 ? -44.101 -1.247 42.364 1.00 89.44 556 GLY A CA 1
ATOM 4426 C C . GLY A 1 556 ? -42.690 -1.199 42.958 1.00 89.44 556 GLY A C 1
ATOM 4427 O O . GLY A 1 556 ? -42.380 -1.986 43.850 1.00 89.44 556 GLY A O 1
ATOM 4428 N N . MET A 1 557 ? -41.826 -0.314 42.460 1.00 91.31 557 MET A N 1
ATOM 4429 C CA . MET A 1 557 ? -40.488 -0.061 42.992 1.00 91.31 557 MET A CA 1
ATOM 4430 C C . MET A 1 557 ? -40.421 1.315 43.655 1.00 91.31 557 MET A C 1
ATOM 4432 O O . MET A 1 557 ? -40.873 2.319 43.106 1.00 91.31 557 MET A O 1
ATOM 4436 N N . TYR A 1 558 ? -39.802 1.379 44.831 1.00 90.19 558 TYR A N 1
ATOM 4437 C CA . TYR A 1 558 ? -39.565 2.632 45.544 1.00 90.19 558 TYR A CA 1
ATOM 4438 C C . TYR A 1 558 ? -38.067 2.941 45.489 1.00 90.19 558 TYR A C 1
ATOM 4440 O O . TYR A 1 558 ? -37.296 2.212 46.117 1.00 90.19 558 TYR A O 1
ATOM 4448 N N . PRO A 1 559 ? -37.634 3.949 44.706 1.00 91.00 559 PRO A N 1
ATOM 4449 C CA . PRO A 1 559 ? -36.215 4.202 44.511 1.00 91.00 559 PRO A CA 1
ATOM 4450 C C . PRO A 1 559 ? -35.547 4.719 45.784 1.00 91.00 559 PRO A C 1
ATOM 4452 O O . PRO A 1 559 ? -36.028 5.657 46.421 1.00 91.00 559 PRO A O 1
ATOM 4455 N N . MET A 1 560 ? -34.404 4.125 46.105 1.00 94.38 560 MET A N 1
ATOM 4456 C CA . MET A 1 560 ? -33.441 4.608 47.082 1.00 94.38 560 MET A CA 1
ATOM 4457 C C . MET A 1 560 ? -32.633 5.769 46.491 1.00 94.38 560 MET A C 1
ATOM 4459 O O . MET A 1 560 ? -32.407 5.838 45.278 1.00 94.38 560 MET A O 1
ATOM 4463 N N . ARG A 1 561 ? -32.176 6.676 47.362 1.00 94.44 561 ARG A N 1
ATOM 4464 C CA . ARG A 1 561 ? -31.313 7.799 46.977 1.00 94.44 561 ARG A CA 1
ATOM 4465 C C . ARG A 1 561 ? -29.857 7.342 46.881 1.00 94.44 561 ARG A C 1
ATOM 4467 O O . ARG A 1 561 ? -29.254 6.999 47.894 1.00 94.44 561 ARG A O 1
ATOM 4474 N N . GLY A 1 562 ? -29.313 7.363 45.667 1.00 94.69 562 GLY A N 1
ATOM 4475 C CA . GLY A 1 562 ? -27.881 7.263 45.394 1.00 94.69 562 GLY A CA 1
ATOM 4476 C C . GLY A 1 562 ? -27.154 8.589 45.638 1.00 94.69 562 GLY A C 1
ATOM 4477 O O . GLY A 1 562 ? -27.751 9.577 46.063 1.00 94.69 562 GLY A O 1
ATOM 4478 N N . ALA A 1 563 ? -25.852 8.620 45.370 1.00 95.12 563 ALA A N 1
ATOM 4479 C CA . ALA A 1 563 ? -25.051 9.836 45.483 1.00 95.12 563 ALA A CA 1
ATOM 4480 C C . ALA A 1 563 ? -25.293 10.800 44.309 1.00 95.12 563 ALA A C 1
ATOM 4482 O O . ALA A 1 563 ? -25.908 10.441 43.302 1.00 95.12 563 ALA A O 1
ATOM 4483 N N . TYR A 1 564 ? -24.810 12.038 44.446 1.00 94.81 564 TYR A N 1
ATOM 4484 C CA . TYR A 1 564 ? -24.733 12.958 43.313 1.00 94.81 564 TYR A CA 1
ATOM 4485 C C . TYR A 1 564 ? -23.691 12.458 42.312 1.00 94.81 564 TYR A C 1
ATOM 4487 O O . TYR A 1 564 ? -22.622 11.990 42.712 1.00 94.81 564 TYR A O 1
ATOM 4495 N N . VAL A 1 565 ? -23.973 12.583 41.018 1.00 92.50 565 VAL A N 1
ATOM 4496 C CA . VAL A 1 565 ? -23.129 12.061 39.931 1.00 92.50 565 VAL A CA 1
ATOM 4497 C C . VAL A 1 565 ? -21.698 12.600 40.007 1.00 92.50 565 VAL A C 1
ATOM 4499 O O . VAL A 1 565 ? -20.734 11.864 39.816 1.00 92.50 565 VAL A O 1
ATOM 4502 N N . ASN A 1 566 ? -21.530 13.882 40.332 1.00 90.44 566 ASN A N 1
ATOM 4503 C CA . ASN A 1 566 ? -20.211 14.503 40.478 1.00 90.44 566 ASN A CA 1
ATOM 4504 C C . ASN A 1 566 ? -19.406 13.966 41.677 1.00 90.44 566 ASN A C 1
ATOM 4506 O O . ASN A 1 566 ? -18.180 13.975 41.619 1.00 90.44 566 ASN A O 1
ATOM 4510 N N . VAL A 1 567 ? -20.077 13.506 42.738 1.00 90.19 567 VAL A N 1
ATOM 4511 C CA . VAL A 1 567 ? -19.456 12.903 43.930 1.00 90.19 567 VAL A CA 1
ATOM 4512 C C . VAL A 1 567 ? -19.159 11.422 43.701 1.00 90.19 567 VAL A C 1
ATOM 4514 O O . VAL A 1 567 ? -18.133 10.919 44.148 1.00 90.19 567 VAL A O 1
ATOM 4517 N N . ALA A 1 568 ? -20.052 10.727 42.997 1.00 92.50 568 ALA A N 1
ATOM 4518 C CA . ALA A 1 568 ? -19.943 9.302 42.718 1.00 92.50 568 ALA A CA 1
ATOM 4519 C C . ALA A 1 568 ? -18.967 8.971 41.579 1.00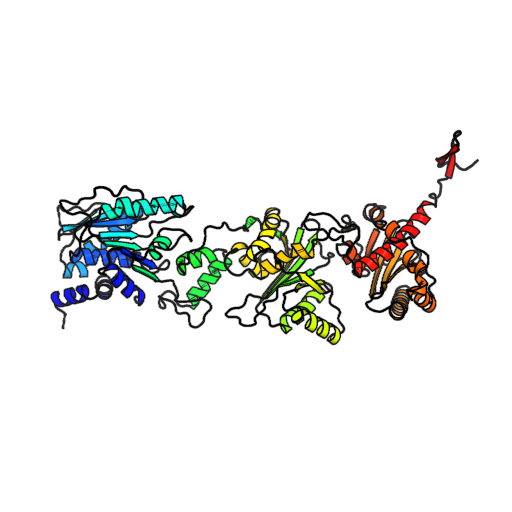 92.50 568 ALA A C 1
ATOM 4521 O O . ALA A 1 568 ? -18.597 7.811 41.401 1.00 92.50 568 ALA A O 1
ATOM 4522 N N . ARG A 1 569 ? -18.545 9.964 40.792 1.00 91.06 569 ARG A N 1
ATOM 4523 C CA . ARG A 1 569 ? -17.654 9.745 39.653 1.00 91.06 569 ARG A CA 1
ATOM 4524 C C . ARG A 1 569 ? -16.357 9.064 40.083 1.00 91.06 569 ARG A C 1
ATOM 4526 O O . ARG A 1 569 ? -15.639 9.560 40.948 1.00 91.06 569 ARG A O 1
ATOM 4533 N N . GLY A 1 570 ? -16.037 7.939 39.447 1.00 87.94 570 GLY A N 1
ATOM 4534 C CA . GLY A 1 570 ? -14.862 7.140 39.803 1.00 87.94 570 GLY A CA 1
ATOM 4535 C C . GLY A 1 570 ? -15.052 6.232 41.025 1.00 87.94 570 GLY A C 1
ATOM 4536 O O . GLY A 1 570 ? -14.084 5.599 41.450 1.00 87.94 570 GLY A O 1
ATOM 4537 N N . ALA A 1 571 ? -16.267 6.115 41.580 1.00 91.50 571 ALA A N 1
ATOM 4538 C CA . ALA A 1 571 ? -16.561 5.250 42.728 1.00 91.50 571 ALA A CA 1
ATOM 4539 C C . ALA A 1 571 ? -16.233 3.770 42.482 1.00 91.50 571 ALA A C 1
ATOM 4541 O O . ALA A 1 571 ? -15.995 3.030 43.435 1.00 91.50 571 ALA A O 1
ATOM 4542 N N . LEU A 1 572 ? -16.190 3.331 41.219 1.00 94.12 572 LEU A N 1
ATOM 4543 C CA . LEU A 1 572 ? -15.859 1.948 40.879 1.00 94.12 572 LEU A CA 1
ATOM 4544 C C . LEU A 1 572 ? -14.346 1.683 40.906 1.00 94.12 572 LEU A C 1
ATOM 4546 O O . LEU A 1 572 ? -13.945 0.533 41.061 1.00 94.12 572 LEU A O 1
ATOM 4550 N N . SER A 1 573 ? -13.492 2.711 40.809 1.00 93.06 573 SER A N 1
ATOM 4551 C CA . SER A 1 573 ? -12.033 2.546 40.687 1.00 93.06 573 SER A CA 1
ATOM 4552 C C . SER A 1 573 ? -11.414 1.715 41.820 1.00 93.06 573 SER A C 1
ATOM 4554 O O . SER A 1 573 ? -10.644 0.797 41.520 1.00 93.06 573 SER A O 1
ATOM 4556 N N . PRO A 1 574 ? -11.749 1.940 43.111 1.00 90.69 574 PRO A N 1
ATOM 4557 C CA . PRO A 1 574 ? -11.244 1.096 44.191 1.00 90.69 574 PRO A CA 1
ATOM 4558 C C . PRO A 1 574 ? -11.684 -0.364 44.045 1.00 90.69 574 PRO A C 1
ATOM 4560 O O . PRO A 1 574 ? -10.883 -1.268 44.271 1.00 90.69 574 PRO A O 1
ATOM 4563 N N . LEU A 1 575 ? -12.927 -0.613 43.627 1.00 93.44 575 LEU A N 1
ATOM 4564 C CA . LEU A 1 575 ? -13.473 -1.966 43.488 1.00 93.44 575 LEU A CA 1
ATOM 4565 C C . LEU A 1 575 ? -12.865 -2.713 42.291 1.00 93.44 575 LEU A C 1
ATOM 4567 O O . LEU A 1 575 ? -12.601 -3.912 42.371 1.00 93.44 575 LEU A O 1
ATOM 4571 N N . ILE A 1 576 ? -12.594 -1.998 41.198 1.00 94.38 576 ILE A N 1
ATOM 4572 C CA . ILE A 1 576 ? -11.938 -2.538 40.001 1.00 94.38 576 ILE A CA 1
ATOM 4573 C C . ILE A 1 576 ? -10.517 -3.002 40.327 1.00 94.38 576 ILE A C 1
ATOM 4575 O O . ILE A 1 576 ? -10.108 -4.074 39.881 1.00 94.38 576 ILE A O 1
ATOM 4579 N N . ARG A 1 577 ? -9.782 -2.219 41.129 1.00 92.62 577 ARG A N 1
ATOM 4580 C CA . ARG A 1 577 ? -8.377 -2.476 41.485 1.00 92.62 577 ARG A CA 1
ATOM 4581 C C . ARG A 1 577 ? -8.191 -3.403 42.683 1.00 92.62 577 ARG A C 1
ATOM 4583 O O . ARG A 1 577 ? -7.113 -3.972 42.836 1.00 92.62 577 ARG A O 1
ATOM 4590 N N . THR A 1 578 ? -9.190 -3.548 43.549 1.00 90.94 578 THR A N 1
ATOM 4591 C CA . THR A 1 578 ? -9.064 -4.356 44.769 1.00 90.94 578 THR A CA 1
ATOM 4592 C C . THR A 1 578 ? -9.432 -5.805 44.489 1.00 90.94 578 THR A C 1
ATOM 4594 O O . THR A 1 578 ? -10.414 -6.097 43.808 1.00 90.94 578 THR A O 1
ATOM 4597 N N . GLU A 1 579 ? -8.632 -6.726 45.014 1.00 90.25 579 GLU A N 1
ATOM 4598 C CA . GLU A 1 579 ? -8.852 -8.164 44.908 1.00 90.25 579 GLU A CA 1
ATOM 4599 C C . GLU A 1 579 ? -9.118 -8.759 46.292 1.00 90.25 579 GLU A C 1
ATOM 4601 O O . GLU A 1 579 ? -8.398 -8.480 47.249 1.00 90.25 579 GLU A O 1
ATOM 4606 N N . ALA A 1 580 ? -10.147 -9.599 46.392 1.00 85.25 580 ALA A N 1
ATOM 4607 C CA . ALA A 1 580 ? -10.444 -10.377 47.585 1.00 85.25 580 ALA A CA 1
ATOM 4608 C C . ALA A 1 580 ? -10.837 -11.803 47.190 1.00 85.25 580 ALA A C 1
ATOM 4610 O O . ALA A 1 580 ? -11.739 -12.014 46.372 1.00 85.25 580 ALA A O 1
ATOM 4611 N N . LYS A 1 581 ? -10.176 -12.795 47.802 1.00 84.31 581 LYS A N 1
ATOM 4612 C CA . LYS A 1 581 ? -10.363 -14.228 47.505 1.00 84.31 581 LYS A CA 1
ATOM 4613 C C . LYS A 1 581 ? -10.210 -14.544 46.004 1.00 84.31 581 LYS A C 1
ATOM 4615 O O . LYS A 1 581 ? -11.089 -15.170 45.418 1.00 84.31 581 LYS A O 1
ATOM 4620 N N . ALA A 1 582 ? -9.109 -14.091 45.396 1.00 84.25 582 ALA A N 1
ATOM 4621 C CA . ALA A 1 582 ? -8.765 -14.327 43.987 1.00 84.25 582 ALA A CA 1
ATOM 4622 C C . ALA A 1 582 ? -9.738 -13.731 42.947 1.00 84.25 582 ALA A C 1
ATOM 4624 O O . ALA A 1 582 ? -9.751 -14.148 41.791 1.00 84.25 582 ALA A O 1
ATOM 4625 N N . ARG A 1 583 ? -10.593 -12.780 43.344 1.00 87.00 583 ARG A N 1
ATOM 4626 C CA . ARG A 1 583 ? -11.532 -12.099 42.441 1.00 87.00 583 ARG A CA 1
ATOM 4627 C C . ARG A 1 583 ? -11.549 -10.606 42.720 1.00 87.00 583 ARG A C 1
ATOM 4629 O O . ARG A 1 583 ? -11.422 -10.188 43.874 1.00 87.00 583 ARG A O 1
ATOM 4636 N N . ARG A 1 584 ? -11.751 -9.807 41.673 1.00 93.06 584 ARG A N 1
ATOM 4637 C CA . ARG A 1 584 ? -11.949 -8.361 41.812 1.00 93.06 584 ARG A CA 1
ATOM 4638 C C . ARG A 1 584 ? -13.237 -8.061 42.571 1.00 93.06 584 ARG A C 1
ATOM 4640 O O . ARG A 1 584 ? -14.186 -8.846 42.534 1.00 93.06 584 ARG A O 1
ATOM 4647 N N . LEU A 1 585 ? -13.257 -6.936 43.285 1.00 94.19 585 LEU A N 1
ATOM 4648 C CA . LEU A 1 585 ? -14.459 -6.491 43.990 1.00 94.19 585 LEU A CA 1
ATOM 4649 C C . LEU A 1 585 ? -15.513 -5.929 43.035 1.00 94.19 585 LEU A C 1
AT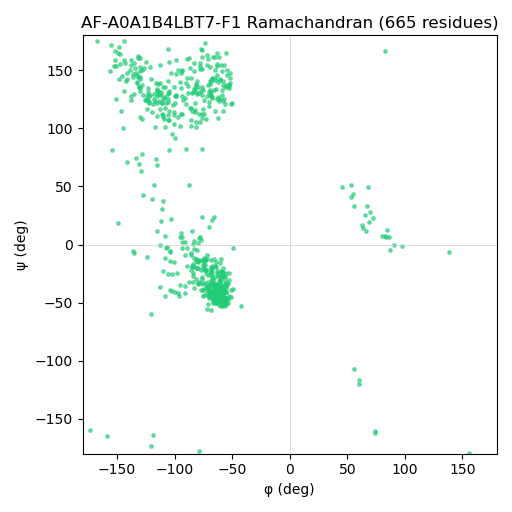OM 4651 O O . LEU A 1 585 ? -16.680 -5.922 43.389 1.00 94.19 585 LEU A O 1
ATOM 4655 N N . PHE A 1 586 ? -15.131 -5.500 41.835 1.00 96.50 586 PHE A N 1
ATOM 4656 C CA . PHE A 1 586 ? -16.069 -5.186 40.763 1.00 96.50 586 PHE A CA 1
ATOM 4657 C C . PHE A 1 586 ? -15.937 -6.208 39.637 1.00 96.50 586 PHE A C 1
ATOM 4659 O O . PHE A 1 586 ? -14.844 -6.363 39.076 1.00 96.50 586 PHE A O 1
ATOM 4666 N N . GLN A 1 587 ? -17.039 -6.885 39.317 1.00 96.44 587 GLN A N 1
ATOM 4667 C CA . GLN A 1 587 ? -17.132 -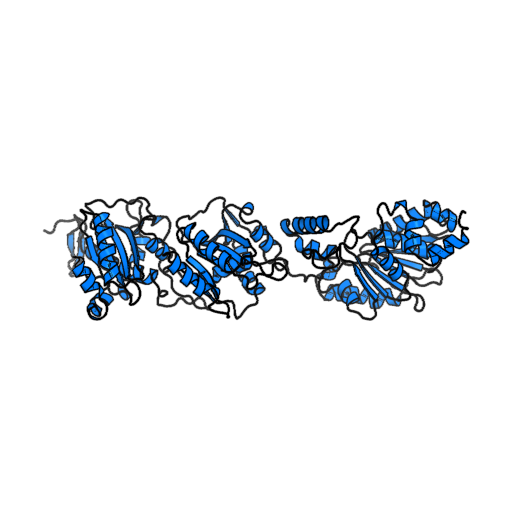7.805 38.188 1.00 96.44 587 GLN A CA 1
ATOM 4668 C C . GLN A 1 587 ? -18.320 -7.461 37.281 1.00 96.44 587 GLN A C 1
ATOM 4670 O O . GLN A 1 587 ? -19.320 -6.912 37.740 1.00 96.44 587 GLN A O 1
ATOM 4675 N N . VAL A 1 588 ? -18.210 -7.792 35.999 1.00 96.00 588 VAL A N 1
ATOM 4676 C CA . VAL A 1 588 ? -19.256 -7.613 34.986 1.00 96.00 588 VAL A CA 1
ATOM 4677 C C . VAL A 1 588 ? -19.467 -8.946 34.286 1.00 96.00 588 VAL A C 1
ATOM 4679 O O . VAL A 1 588 ? -18.496 -9.562 33.838 1.00 96.00 588 VAL A O 1
ATOM 4682 N N . ASP A 1 589 ? -20.719 -9.387 34.219 1.00 93.75 589 ASP A N 1
ATOM 4683 C CA . ASP A 1 589 ? -21.100 -10.555 33.435 1.00 93.75 589 ASP A CA 1
ATOM 4684 C C . ASP A 1 589 ? -20.992 -10.235 31.939 1.00 93.75 589 ASP A C 1
ATOM 4686 O O . ASP A 1 589 ? -21.602 -9.284 31.445 1.00 93.75 589 ASP A O 1
ATOM 4690 N N . THR A 1 590 ? -20.200 -11.021 31.214 1.00 89.56 590 THR A N 1
ATOM 4691 C CA . THR A 1 590 ? -19.960 -10.827 29.782 1.00 89.56 590 THR A CA 1
ATOM 4692 C C . THR A 1 590 ? -21.187 -11.077 28.907 1.00 89.56 590 THR A C 1
ATOM 4694 O O . THR A 1 590 ? -21.247 -10.539 27.803 1.00 89.56 590 THR A O 1
ATOM 4697 N N . GLU A 1 591 ? -22.146 -11.878 29.372 1.00 85.44 591 GLU A N 1
ATOM 4698 C CA . GLU A 1 591 ? -23.341 -12.256 28.606 1.00 85.44 591 GLU A CA 1
ATOM 4699 C C . GLU A 1 591 ? -24.558 -11.427 29.002 1.00 85.44 591 GLU A C 1
ATOM 4701 O O . GLU A 1 591 ? -25.325 -10.998 28.142 1.00 85.44 591 GLU A O 1
ATOM 4706 N N . GLY A 1 592 ? -24.725 -11.181 30.301 1.00 87.69 592 GLY A N 1
ATOM 4707 C CA . GLY A 1 592 ? -25.872 -10.435 30.809 1.00 87.69 592 GLY A CA 1
ATOM 4708 C C . GLY A 1 592 ? -25.700 -8.915 30.760 1.00 87.69 592 GLY A C 1
ATOM 4709 O O . GLY A 1 592 ? -26.683 -8.203 30.560 1.00 87.69 592 GLY A O 1
ATOM 4710 N N . ALA A 1 593 ? -24.475 -8.402 30.927 1.00 92.25 593 ALA A N 1
ATOM 4711 C CA . ALA A 1 593 ? -24.197 -6.974 31.116 1.00 92.25 593 ALA A CA 1
ATOM 4712 C C . ALA A 1 593 ? -23.315 -6.374 30.001 1.00 92.25 593 ALA A C 1
ATOM 4714 O O . ALA A 1 593 ? -22.283 -5.732 30.245 1.00 92.25 593 ALA A O 1
ATOM 4715 N N . THR A 1 594 ? -23.710 -6.599 28.745 1.00 88.06 594 THR A N 1
ATOM 4716 C CA . THR A 1 594 ? -22.943 -6.186 27.561 1.00 88.06 594 THR A CA 1
ATOM 4717 C C . THR A 1 594 ? -22.787 -4.666 27.453 1.00 88.06 594 THR A C 1
ATOM 4719 O O . THR A 1 594 ? -21.734 -4.185 27.027 1.00 88.06 594 THR A O 1
ATOM 4722 N N . HIS A 1 595 ? -23.782 -3.869 27.857 1.00 89.75 595 HIS A N 1
ATOM 4723 C CA . HIS A 1 595 ? -23.679 -2.409 27.767 1.00 89.75 595 HIS A CA 1
ATOM 4724 C C . HIS A 1 595 ? -22.686 -1.831 28.777 1.00 89.75 595 HIS A C 1
ATOM 4726 O O . HIS A 1 595 ? -21.931 -0.910 28.464 1.00 89.75 595 HIS A O 1
ATOM 4732 N N . THR A 1 596 ? -22.654 -2.397 29.976 1.00 93.31 596 THR A N 1
ATOM 4733 C CA . THR A 1 596 ? -21.724 -2.063 31.046 1.00 93.31 596 THR A CA 1
ATOM 4734 C C . THR A 1 596 ? -20.335 -2.493 30.626 1.00 93.31 596 THR A C 1
ATOM 4736 O O . THR A 1 596 ? -19.416 -1.684 30.703 1.00 93.31 596 THR A O 1
ATOM 4739 N N . LEU A 1 597 ? -20.172 -3.706 30.093 1.00 91.25 597 LEU A N 1
ATOM 4740 C CA . LEU A 1 597 ? -18.900 -4.164 29.539 1.00 91.25 597 LEU A CA 1
ATOM 4741 C C . LEU A 1 597 ? -18.363 -3.185 28.486 1.00 91.25 597 LEU A C 1
ATOM 4743 O O . LEU A 1 597 ? -17.228 -2.722 28.593 1.00 91.25 597 LEU A O 1
ATOM 4747 N N . ASN A 1 598 ? -19.199 -2.798 27.520 1.00 87.38 598 ASN A N 1
ATOM 4748 C CA . ASN A 1 598 ? -18.834 -1.856 26.462 1.00 87.38 598 ASN A CA 1
ATOM 4749 C C . ASN A 1 598 ? -18.492 -0.461 27.007 1.00 87.38 598 ASN A C 1
ATOM 4751 O O . ASN A 1 598 ? -17.555 0.184 26.526 1.00 87.38 598 ASN A O 1
ATOM 4755 N N . ALA A 1 599 ? -19.223 0.011 28.019 1.00 89.25 599 ALA A N 1
ATOM 4756 C CA . ALA A 1 599 ? -18.945 1.275 28.686 1.00 89.25 599 ALA A CA 1
ATOM 4757 C C . ALA A 1 599 ? -17.598 1.234 29.429 1.00 89.25 599 ALA A C 1
ATOM 4759 O O . ALA A 1 599 ? -16.754 2.108 29.223 1.00 89.25 599 ALA A O 1
ATOM 4760 N N . MET A 1 600 ? -17.357 0.193 30.227 1.00 90.44 600 MET A N 1
ATOM 4761 C CA . MET A 1 600 ? -16.147 0.043 31.041 1.00 90.44 600 MET A CA 1
ATOM 4762 C C . MET A 1 600 ? -14.896 -0.213 30.190 1.00 90.44 600 MET A C 1
ATOM 4764 O O . MET A 1 600 ? -13.831 0.313 30.496 1.00 90.44 600 MET A O 1
ATOM 4768 N N . ALA A 1 601 ? -15.029 -0.938 29.076 1.00 84.75 601 ALA A N 1
ATOM 4769 C CA . ALA A 1 601 ? -13.935 -1.247 28.153 1.00 84.75 601 ALA A CA 1
ATOM 4770 C C . ALA A 1 601 ? -13.538 -0.084 27.213 1.00 84.75 601 ALA A C 1
ATOM 4772 O O . ALA A 1 601 ? -12.691 -0.263 26.339 1.00 84.75 601 ALA A O 1
ATOM 4773 N N . GLY A 1 602 ? -14.137 1.105 27.365 1.00 79.50 602 GLY A N 1
ATOM 4774 C CA . GLY A 1 602 ? -13.737 2.319 26.635 1.00 79.50 602 GLY A CA 1
ATOM 4775 C C . GLY A 1 602 ? -14.887 3.188 26.117 1.00 79.50 602 GLY A C 1
ATOM 4776 O O . GLY A 1 602 ? -14.644 4.288 25.618 1.00 79.50 602 GLY A O 1
ATOM 4777 N N . GLY A 1 603 ? -16.138 2.734 26.232 1.00 81.00 603 GLY A N 1
ATOM 4778 C CA . GLY A 1 603 ? -17.321 3.507 25.844 1.00 81.00 603 GLY A CA 1
ATOM 4779 C C . GLY A 1 603 ? -17.641 4.684 26.775 1.00 81.00 603 GLY A C 1
ATOM 4780 O O . GLY A 1 603 ? -18.227 5.660 26.321 1.00 81.00 603 GLY A O 1
ATOM 4781 N N . TYR A 1 604 ? -17.243 4.615 28.047 1.00 88.75 604 TYR A N 1
ATOM 4782 C CA . TYR A 1 604 ? -17.310 5.711 29.011 1.00 88.75 604 TYR A CA 1
ATOM 4783 C C . TYR A 1 604 ? -15.926 6.352 29.117 1.00 88.75 604 TYR A C 1
ATOM 4785 O O . TYR A 1 604 ? -15.049 5.900 29.857 1.00 88.75 604 TYR A O 1
ATOM 4793 N N . ASN A 1 605 ? -15.704 7.378 28.302 1.00 89.19 605 ASN A N 1
ATOM 4794 C CA . ASN A 1 605 ? -14.413 8.034 28.160 1.00 89.19 605 ASN A CA 1
ATOM 4795 C C . ASN A 1 605 ? -14.557 9.554 28.251 1.00 89.19 605 ASN A C 1
ATOM 4797 O O . ASN A 1 605 ? -15.644 10.115 28.111 1.00 89.19 605 ASN A O 1
ATOM 4801 N N . TYR A 1 606 ? -13.438 10.217 28.508 1.00 89.06 606 TYR A N 1
ATOM 4802 C CA . TYR A 1 606 ? -13.356 11.663 28.436 1.00 89.06 606 TYR A CA 1
ATOM 4803 C C . TYR A 1 606 ? -12.855 12.074 27.053 1.00 89.06 606 TYR A C 1
ATOM 4805 O O . TYR A 1 606 ? -11.845 11.523 26.595 1.00 89.06 606 TYR A O 1
ATOM 4813 N N . PRO A 1 607 ? -13.490 13.078 26.426 1.00 86.06 607 PRO A N 1
ATOM 4814 C CA . PRO A 1 607 ? -12.958 13.699 25.228 1.00 86.06 607 PRO A CA 1
ATOM 4815 C C . PRO A 1 607 ? -11.545 14.225 25.488 1.00 86.06 607 PRO A C 1
ATOM 4817 O O . PRO A 1 607 ? -11.291 14.851 26.521 1.00 86.06 607 PRO A O 1
ATOM 4820 N N . VAL A 1 608 ? -10.642 13.980 24.545 1.00 82.81 608 VAL A N 1
ATOM 4821 C CA . VAL A 1 608 ? -9.271 14.495 24.570 1.00 82.81 608 VAL A CA 1
ATOM 4822 C C . VAL A 1 608 ? -9.133 15.512 23.446 1.00 82.81 608 VAL A C 1
ATOM 4824 O O . VAL A 1 608 ? -9.532 15.245 22.309 1.00 82.81 608 VAL A O 1
ATOM 4827 N N . ASP A 1 609 ? -8.632 16.702 23.769 1.00 77.50 609 ASP A N 1
ATOM 4828 C CA . ASP A 1 609 ? -8.384 17.735 22.767 1.00 77.50 609 ASP A CA 1
ATOM 4829 C C . ASP A 1 609 ? -7.149 17.408 21.904 1.00 77.50 609 ASP A C 1
ATOM 4831 O O . ASP A 1 609 ? -6.405 16.456 22.145 1.00 77.50 609 ASP A O 1
ATOM 4835 N N . ARG A 1 610 ? -6.899 18.219 20.870 1.00 67.50 610 ARG A N 1
ATOM 4836 C CA . ARG A 1 610 ? -5.741 18.025 19.978 1.00 67.50 610 ARG A CA 1
ATOM 4837 C C . ARG A 1 610 ? -4.386 18.183 20.681 1.00 67.50 610 ARG A C 1
ATOM 4839 O O . ARG A 1 610 ? -3.386 17.737 20.131 1.00 67.50 610 ARG A O 1
ATOM 4846 N N . ALA A 1 611 ? -4.348 18.829 21.845 1.00 71.56 611 ALA A N 1
ATOM 4847 C CA . ALA A 1 611 ? -3.149 19.010 22.656 1.00 71.56 611 ALA A CA 1
ATOM 4848 C C . ALA A 1 611 ? -2.956 17.875 23.682 1.00 71.56 611 ALA A C 1
ATOM 4850 O O . ALA A 1 611 ? -1.990 17.902 24.441 1.00 71.56 611 ALA A O 1
ATOM 4851 N N . GLY A 1 612 ? -3.840 16.869 23.692 1.00 72.56 612 GLY A N 1
ATOM 4852 C CA . GLY A 1 612 ? -3.782 15.743 24.621 1.00 72.56 612 GLY A CA 1
ATOM 4853 C C . GLY A 1 612 ? -4.425 16.029 25.980 1.00 72.56 612 GLY A C 1
ATOM 4854 O O . GLY A 1 612 ? -4.336 15.191 26.877 1.00 72.56 612 GLY A O 1
ATOM 4855 N N . ASN A 1 613 ? -5.087 17.176 26.159 1.00 81.94 613 ASN A N 1
ATOM 4856 C CA . ASN A 1 613 ? -5.741 17.499 27.420 1.00 81.94 613 ASN A CA 1
ATOM 4857 C C . ASN A 1 613 ? -7.099 16.810 27.510 1.00 81.94 613 ASN A C 1
ATOM 4859 O O . ASN A 1 613 ? -7.943 16.899 26.613 1.00 81.94 613 ASN A O 1
ATOM 4863 N N . ARG A 1 614 ? -7.322 16.152 28.643 1.00 83.94 614 ARG A N 1
ATOM 4864 C CA . ARG A 1 614 ? -8.578 15.492 28.980 1.00 83.94 614 ARG A CA 1
ATOM 4865 C C . ARG A 1 614 ? -9.619 16.527 29.411 1.00 83.94 614 ARG A C 1
ATOM 4867 O O . ARG A 1 614 ? -9.342 17.363 30.270 1.00 83.94 614 ARG A O 1
ATOM 4874 N N . ASN A 1 615 ? -10.829 16.441 28.867 1.00 85.50 615 ASN A N 1
ATOM 4875 C CA . ASN A 1 615 ? -11.965 17.211 29.367 1.00 85.50 615 ASN A CA 1
ATOM 4876 C C . ASN A 1 615 ? -12.356 16.745 30.788 1.00 85.50 615 ASN A C 1
ATOM 4878 O O . ASN A 1 615 ? -12.004 15.650 31.219 1.00 85.50 615 ASN A O 1
ATOM 4882 N N . THR A 1 616 ? -13.098 17.563 31.531 1.00 83.31 616 THR A N 1
ATOM 4883 C CA . THR A 1 616 ? -13.531 17.270 32.908 1.00 83.31 616 THR A CA 1
ATOM 4884 C C . THR A 1 616 ? -14.806 16.434 32.976 1.00 83.31 616 THR A C 1
ATOM 4886 O O . THR A 1 616 ? -15.098 15.836 34.014 1.00 83.31 616 THR A O 1
ATOM 4889 N N . LEU A 1 617 ? -15.575 16.383 31.886 1.00 88.00 617 LEU A N 1
ATOM 4890 C CA . LEU A 1 617 ? -16.795 15.591 31.778 1.00 88.00 617 LEU A CA 1
ATOM 4891 C C . LEU A 1 617 ? -16.631 14.478 30.737 1.00 88.00 617 LEU A C 1
ATOM 4893 O O . LEU A 1 617 ? -16.098 14.744 29.656 1.00 88.00 617 LEU A O 1
ATOM 4897 N N . PRO A 1 618 ? -17.118 13.260 31.030 1.00 89.44 618 PRO A N 1
ATOM 4898 C CA . PRO A 1 618 ? -17.184 12.195 30.040 1.00 89.44 618 PRO A CA 1
ATOM 4899 C C . PRO A 1 618 ? -18.113 12.546 28.873 1.00 89.44 618 PRO A C 1
ATOM 4901 O O . PRO A 1 618 ? -19.050 13.345 29.020 1.00 89.44 618 PRO A O 1
ATOM 4904 N N . GLU A 1 619 ? -17.862 11.919 27.726 1.00 86.94 619 GLU A N 1
ATOM 4905 C CA . GLU A 1 619 ? -18.658 12.083 26.511 1.00 86.94 619 GLU A CA 1
ATOM 4906 C C . GLU A 1 619 ? -20.140 11.780 26.786 1.00 86.94 619 GLU A C 1
ATOM 4908 O O . GLU A 1 619 ? -20.488 10.859 27.528 1.00 86.94 619 GLU A O 1
ATOM 4913 N N . THR A 1 620 ? -21.034 12.603 26.239 1.00 84.94 620 THR A N 1
ATOM 4914 C CA . THR A 1 620 ? -22.478 12.414 26.402 1.00 84.94 620 THR A CA 1
ATOM 4915 C C . THR A 1 620 ? -22.953 11.204 25.612 1.00 84.94 620 THR A C 1
ATOM 4917 O O . THR A 1 620 ? -22.596 11.053 24.447 1.00 84.94 620 THR A O 1
ATOM 4920 N N . GLY A 1 621 ? -23.822 10.396 26.208 1.00 85.56 621 GLY A N 1
ATOM 4921 C CA . GLY A 1 621 ? -24.451 9.272 25.530 1.00 85.56 621 GLY A CA 1
ATOM 4922 C C . GLY A 1 621 ? -24.908 8.188 26.504 1.00 85.56 621 GLY A C 1
ATOM 4923 O O . GLY A 1 621 ? -24.660 8.295 27.709 1.00 85.56 621 GLY A O 1
ATOM 4924 N N . PRO A 1 622 ? -25.490 7.102 25.978 1.00 87.56 622 PRO A N 1
ATOM 4925 C CA . PRO A 1 622 ? -26.130 6.071 26.789 1.00 87.56 622 PRO A CA 1
ATOM 4926 C C . PRO A 1 622 ? -25.183 5.353 27.749 1.00 87.56 622 PRO A C 1
ATOM 4928 O O . PRO A 1 622 ? -25.557 5.064 28.884 1.00 87.56 622 PRO A O 1
ATOM 4931 N N . HIS A 1 623 ? -23.930 5.114 27.347 1.00 90.88 623 HIS A N 1
ATOM 4932 C CA . HIS A 1 623 ? -22.926 4.521 28.235 1.00 90.88 623 HIS A CA 1
ATOM 4933 C C . HIS A 1 623 ? -22.592 5.421 29.429 1.00 90.88 623 HIS A C 1
ATOM 4935 O O . HIS A 1 623 ? -22.423 4.917 30.536 1.00 90.88 623 HIS A O 1
ATOM 4941 N N . ARG A 1 624 ? -22.540 6.747 29.238 1.00 92.31 624 ARG A N 1
ATOM 4942 C CA . ARG A 1 624 ? -22.363 7.690 30.348 1.00 92.31 624 ARG A CA 1
ATOM 4943 C C . ARG A 1 624 ? -23.564 7.641 31.283 1.00 92.31 624 ARG A C 1
ATOM 4945 O O . ARG A 1 624 ? -23.373 7.482 32.481 1.00 92.31 624 ARG A O 1
ATOM 4952 N N . THR A 1 625 ? -24.778 7.711 30.746 1.00 93.06 625 THR A N 1
ATOM 4953 C CA . THR A 1 625 ? -26.009 7.652 31.544 1.00 93.06 625 THR A CA 1
ATOM 4954 C C . THR A 1 625 ? -26.077 6.377 32.384 1.00 93.06 625 THR A C 1
ATOM 4956 O O . THR A 1 625 ? -26.331 6.439 33.587 1.00 93.06 625 THR A O 1
ATOM 4959 N N . LEU A 1 626 ? -25.797 5.223 31.771 1.00 95.19 626 LEU A N 1
ATOM 4960 C CA . LEU A 1 626 ? -25.730 3.924 32.440 1.00 95.19 626 LEU A CA 1
ATOM 4961 C C . LEU A 1 626 ? -24.698 3.914 33.577 1.00 95.19 626 LEU A C 1
ATOM 4963 O O . LEU A 1 626 ? -25.042 3.573 34.710 1.00 95.19 626 LEU A O 1
ATOM 4967 N N . VAL A 1 627 ? -23.455 4.324 33.300 1.00 95.88 627 VAL A N 1
ATOM 4968 C CA . VAL A 1 627 ? -22.382 4.269 34.301 1.00 95.88 627 VAL A CA 1
ATOM 4969 C C . VAL A 1 627 ? -22.580 5.298 35.413 1.00 95.88 627 VAL A C 1
ATOM 4971 O O . VAL A 1 627 ? -22.328 4.972 36.564 1.00 95.88 627 VAL A O 1
ATOM 4974 N N . GLU A 1 628 ? -23.103 6.494 35.137 1.00 95.56 628 GLU A N 1
ATOM 4975 C CA . GLU A 1 628 ? -23.409 7.482 36.185 1.00 95.56 628 GLU A CA 1
ATOM 4976 C C . GLU A 1 628 ? -24.504 6.973 37.147 1.00 95.56 628 GLU A C 1
ATOM 4978 O O . GLU A 1 628 ? -24.432 7.210 38.355 1.00 95.56 628 GLU A O 1
ATOM 4983 N N . GLY A 1 629 ? -25.486 6.212 36.640 1.00 95.88 629 GLY A N 1
ATOM 4984 C CA . GLY A 1 629 ? -26.475 5.514 37.472 1.00 95.88 629 GLY A CA 1
ATOM 4985 C C . GLY A 1 629 ? -25.840 4.443 38.358 1.00 95.88 629 GLY A C 1
ATOM 4986 O O . GLY A 1 629 ? -26.092 4.386 39.565 1.00 95.88 629 GLY A O 1
ATOM 4987 N N . LEU A 1 630 ? -24.970 3.628 37.757 1.00 96.81 630 LEU A N 1
ATOM 4988 C CA . LEU A 1 630 ? -24.202 2.588 38.432 1.00 96.81 630 LEU A CA 1
ATOM 4989 C C . LEU A 1 630 ? -23.301 3.167 39.538 1.00 96.81 630 LEU A C 1
ATOM 4991 O O . LEU A 1 630 ? -23.351 2.708 40.677 1.00 96.81 630 LEU A O 1
ATOM 4995 N N . GLU A 1 631 ? -22.522 4.202 39.222 1.00 96.38 631 GLU A N 1
ATOM 4996 C CA . GLU A 1 631 ? -21.642 4.926 40.143 1.00 96.38 631 GLU A CA 1
ATOM 4997 C C . GLU A 1 631 ? -22.422 5.460 41.346 1.00 96.38 631 GLU A C 1
ATOM 4999 O O . GLU A 1 631 ? -22.034 5.225 42.493 1.00 96.38 631 GLU A O 1
ATOM 5004 N N . ALA A 1 632 ? -23.546 6.139 41.095 1.00 96.50 632 ALA A N 1
ATOM 5005 C CA . ALA A 1 632 ? -24.358 6.745 42.143 1.00 96.50 632 ALA A CA 1
ATOM 5006 C C . ALA A 1 632 ? -24.924 5.714 43.130 1.00 96.50 632 ALA A C 1
ATOM 5008 O O . ALA A 1 632 ? -24.970 5.984 44.335 1.00 96.50 632 ALA A O 1
ATOM 5009 N N . ALA A 1 633 ? -25.340 4.543 42.637 1.00 95.31 633 ALA A N 1
ATOM 5010 C CA . ALA A 1 633 ? -25.812 3.449 43.478 1.00 95.31 633 ALA A CA 1
ATOM 5011 C C . ALA A 1 633 ? -24.656 2.806 44.260 1.00 95.31 633 ALA A C 1
ATOM 5013 O O . ALA A 1 633 ? -24.722 2.703 45.486 1.00 95.31 633 ALA A O 1
ATOM 5014 N N . VAL A 1 634 ? -23.574 2.424 43.572 1.00 94.81 634 VAL A N 1
ATOM 5015 C CA . VAL A 1 634 ? -22.429 1.726 44.179 1.00 94.81 634 VAL A CA 1
ATOM 5016 C C . VAL A 1 634 ? -21.753 2.575 45.251 1.00 94.81 634 VAL A C 1
ATOM 5018 O O . VAL A 1 634 ? -21.429 2.054 46.316 1.00 94.81 634 VAL A O 1
ATOM 5021 N N . TYR A 1 635 ? -21.606 3.884 45.027 1.00 94.19 635 TYR A N 1
ATOM 5022 C CA . TYR A 1 635 ? -21.026 4.791 46.017 1.00 94.19 635 TYR A CA 1
ATOM 5023 C C . TYR A 1 635 ? -21.748 4.699 47.368 1.00 94.19 635 TYR A C 1
ATOM 5025 O O . TYR A 1 635 ? -21.107 4.581 48.413 1.00 94.19 635 TYR A O 1
ATOM 5033 N N . VAL A 1 636 ? -23.084 4.719 47.363 1.00 91.88 636 VAL A N 1
ATOM 5034 C CA . VAL A 1 636 ? -23.886 4.654 48.594 1.00 91.88 636 VAL A CA 1
ATOM 5035 C C . VAL A 1 636 ? -23.919 3.240 49.171 1.00 91.88 636 VAL A C 1
ATOM 5037 O O . VAL A 1 636 ? -23.717 3.072 50.371 1.00 91.88 636 VAL A O 1
ATOM 5040 N N . ILE A 1 637 ? -24.120 2.219 48.334 1.00 89.44 637 ILE A N 1
ATOM 5041 C CA . ILE A 1 637 ? -24.179 0.818 48.779 1.00 89.44 637 ILE A CA 1
ATOM 5042 C C . ILE A 1 637 ? -22.874 0.411 49.479 1.00 89.44 637 ILE A C 1
ATOM 5044 O O . ILE A 1 637 ? -22.911 -0.192 50.551 1.00 89.44 637 ILE A O 1
ATOM 5048 N N . CYS A 1 638 ? -21.721 0.768 48.911 1.00 84.06 638 CYS A N 1
ATOM 5049 C CA . CYS A 1 638 ? -20.422 0.400 49.469 1.00 84.06 638 CYS A CA 1
ATOM 5050 C C . CYS A 1 638 ? -20.001 1.291 50.649 1.00 84.06 638 CYS A C 1
ATOM 5052 O O . CYS A 1 638 ? -19.355 0.796 51.571 1.00 84.06 638 CYS A O 1
ATOM 5054 N N . SER A 1 639 ? -20.376 2.577 50.673 1.00 77.88 639 SER A N 1
ATOM 5055 C CA . SER A 1 639 ? -20.078 3.451 51.824 1.00 77.88 639 SER A CA 1
ATOM 5056 C C . SER A 1 639 ? -20.865 3.058 53.076 1.00 77.88 639 SER A C 1
ATOM 5058 O O . SER A 1 639 ? -20.284 3.010 54.155 1.00 77.88 639 SER A O 1
ATOM 5060 N N . GLN A 1 640 ? -22.136 2.667 52.942 1.00 62.03 640 GLN A N 1
ATOM 5061 C CA . GLN A 1 640 ? -22.947 2.181 54.069 1.00 62.03 640 GLN A CA 1
ATOM 5062 C C . GLN A 1 640 ? -22.401 0.888 54.700 1.00 62.03 640 GLN A C 1
ATOM 5064 O O . GLN A 1 640 ? -22.679 0.603 55.862 1.00 62.03 640 GLN A O 1
ATOM 5069 N N . GLN A 1 641 ? -21.613 0.104 53.958 1.00 55.56 641 GLN A N 1
ATOM 5070 C CA . GLN A 1 641 ? -20.953 -1.095 54.479 1.00 55.56 641 GLN A CA 1
ATOM 5071 C C . GLN A 1 641 ? -19.632 -0.801 55.201 1.00 55.56 641 GLN A C 1
ATOM 5073 O O . GLN A 1 641 ? -19.232 -1.591 56.053 1.00 55.56 641 GLN A O 1
ATOM 5078 N N . ALA A 1 642 ? -18.957 0.314 54.898 1.00 49.50 642 ALA A N 1
ATOM 5079 C CA . ALA A 1 642 ? -17.727 0.713 55.589 1.00 49.50 642 ALA A CA 1
ATOM 5080 C C . ALA A 1 642 ? -17.978 1.114 57.058 1.00 49.50 642 ALA A C 1
ATOM 5082 O O . ALA A 1 642 ? -17.075 0.996 57.885 1.00 49.50 642 ALA A O 1
ATOM 5083 N N . ASP A 1 643 ? -19.212 1.511 57.389 1.00 40.91 643 ASP A N 1
ATOM 5084 C CA . ASP A 1 643 ? -19.655 1.821 58.756 1.00 40.91 643 ASP A CA 1
ATOM 5085 C C . ASP A 1 643 ? -20.000 0.571 59.592 1.00 40.91 643 ASP A C 1
ATOM 5087 O O . ASP A 1 643 ? -20.261 0.672 60.795 1.00 40.91 643 ASP A O 1
ATOM 5091 N N . VAL A 1 644 ? -19.971 -0.628 58.996 1.00 44.62 644 VAL A N 1
ATOM 5092 C CA . VAL A 1 644 ? -20.133 -1.895 59.719 1.00 44.62 644 VAL A CA 1
ATOM 5093 C C . VAL A 1 644 ? -18.748 -2.449 60.037 1.00 44.62 644 VAL A C 1
ATOM 5095 O O . VAL A 1 644 ? -18.065 -3.015 59.183 1.00 44.62 644 VAL A O 1
ATOM 5098 N N . LEU A 1 645 ? -18.322 -2.279 61.291 1.00 43.59 645 LEU A N 1
ATOM 5099 C CA . LEU A 1 645 ? -17.122 -2.934 61.813 1.00 43.59 645 LEU A CA 1
ATOM 5100 C C . LEU A 1 645 ? -17.220 -4.452 61.557 1.00 43.59 645 LEU A C 1
ATOM 5102 O O . LEU A 1 645 ? -18.279 -5.029 61.821 1.00 43.59 645 LEU A O 1
ATOM 5106 N N . PRO A 1 646 ? -16.155 -5.116 61.064 1.00 50.31 646 PRO A N 1
ATOM 5107 C CA . PRO A 1 646 ? -16.145 -6.568 60.913 1.00 50.31 646 PRO A CA 1
ATOM 5108 C C . PRO A 1 646 ? -16.540 -7.252 62.229 1.00 50.31 646 PRO A C 1
ATOM 5110 O O . PRO A 1 646 ? -16.146 -6.785 63.302 1.00 50.31 646 PRO A O 1
ATOM 5113 N N . GLU A 1 647 ? -17.287 -8.360 62.168 1.00 45.38 647 GLU A N 1
ATOM 5114 C CA . GLU A 1 647 ? -17.622 -9.142 63.366 1.00 45.38 647 GLU A CA 1
ATOM 5115 C C . GLU A 1 647 ? -16.351 -9.445 64.181 1.00 45.38 647 GLU A C 1
ATOM 5117 O O . GLU A 1 647 ? -15.389 -10.022 63.674 1.00 45.38 647 GLU A O 1
ATOM 5122 N N . GLY A 1 648 ? -16.337 -9.017 65.449 1.00 53.50 648 GLY A N 1
ATOM 5123 C CA . GLY A 1 648 ? -15.196 -9.171 66.360 1.00 53.50 648 GLY A CA 1
ATOM 5124 C C . GLY A 1 648 ? -14.269 -7.954 66.491 1.00 53.50 648 GLY A C 1
ATOM 5125 O O . GLY A 1 648 ? -13.329 -8.008 67.286 1.00 53.50 648 GLY A O 1
ATOM 5126 N N . VAL A 1 649 ? -14.525 -6.850 65.777 1.00 51.47 649 VAL A N 1
ATOM 5127 C CA . VAL A 1 649 ? -13.759 -5.598 65.904 1.00 51.47 649 VAL A CA 1
ATOM 5128 C C . VAL A 1 649 ? -14.567 -4.558 66.683 1.00 51.47 649 VAL A C 1
ATOM 5130 O O . VAL A 1 649 ? -15.605 -4.083 66.234 1.00 51.47 649 VAL A O 1
ATOM 5133 N N . ASN A 1 650 ? -14.074 -4.182 67.861 1.00 61.97 650 ASN A N 1
ATOM 5134 C CA . ASN A 1 650 ? -14.637 -3.128 68.701 1.00 61.97 650 ASN A CA 1
ATOM 5135 C C . ASN A 1 650 ? -13.870 -1.812 68.507 1.00 61.97 650 ASN A C 1
ATOM 5137 O O . ASN A 1 650 ? -12.709 -1.794 68.102 1.00 61.97 650 ASN A O 1
ATOM 5141 N N . THR A 1 651 ? -14.494 -0.687 68.845 1.00 54.47 651 THR A N 1
ATOM 5142 C CA . THR A 1 651 ? -13.821 0.618 68.939 1.00 54.47 651 THR A CA 1
ATOM 5143 C C . THR A 1 651 ? -13.478 0.937 70.393 1.00 54.47 651 THR A C 1
ATOM 5145 O O . THR A 1 651 ? -14.344 0.861 71.271 1.00 54.47 651 THR A O 1
ATOM 5148 N N . GLY A 1 652 ? -12.209 1.275 70.642 1.00 61.78 652 GLY A N 1
ATOM 5149 C CA . GLY A 1 652 ? -11.686 1.768 71.918 1.00 61.78 652 GLY A CA 1
ATOM 5150 C C . GLY A 1 652 ? -11.242 3.225 71.796 1.00 61.78 652 GLY A C 1
ATOM 5151 O O . GLY A 1 652 ? -10.917 3.685 70.706 1.00 61.78 652 GLY A O 1
ATOM 5152 N N . VAL A 1 653 ? -11.231 3.965 72.903 1.00 65.88 653 VAL A N 1
ATOM 5153 C CA . VAL A 1 653 ? -10.804 5.373 72.935 1.00 65.88 653 VAL A CA 1
ATOM 5154 C C . VAL A 1 653 ? -9.540 5.468 73.778 1.00 65.88 653 VAL A C 1
ATOM 5156 O O . VAL A 1 653 ? -9.487 4.917 74.878 1.00 65.88 653 VAL A O 1
ATOM 5159 N N . ASN A 1 654 ? -8.493 6.104 73.254 1.00 65.50 654 ASN A N 1
ATOM 5160 C CA . ASN A 1 654 ? -7.263 6.307 74.019 1.00 65.50 654 ASN A CA 1
ATOM 5161 C C . ASN A 1 654 ? -7.436 7.454 75.045 1.00 65.50 654 ASN A C 1
ATOM 5163 O O . ASN A 1 654 ? -8.401 8.215 74.962 1.00 65.50 654 ASN A O 1
ATOM 5167 N N . PRO A 1 655 ? -6.511 7.633 76.007 1.00 53.12 655 PRO A N 1
ATOM 5168 C CA . PRO A 1 655 ? -6.601 8.705 77.006 1.00 53.12 655 PRO A CA 1
ATOM 5169 C C . PRO A 1 655 ? -6.627 10.131 76.427 1.00 53.12 655 PRO A C 1
ATOM 5171 O O . PRO A 1 655 ? -6.936 11.070 77.153 1.00 53.12 655 PRO A O 1
ATOM 5174 N N . GLN A 1 656 ? -6.309 10.305 75.138 1.00 54.19 656 GLN A N 1
ATOM 5175 C CA . GLN A 1 656 ? -6.398 11.579 74.419 1.00 54.19 656 GLN A CA 1
ATOM 5176 C C . GLN A 1 656 ? -7.719 11.759 73.642 1.00 54.19 656 GLN A C 1
ATOM 5178 O O . GLN A 1 656 ? -7.859 12.733 72.908 1.00 54.19 656 GLN A O 1
ATOM 5183 N N . GLY A 1 657 ? -8.692 10.852 73.782 1.00 48.81 657 GLY A N 1
ATOM 5184 C CA . GLY A 1 657 ? -10.013 10.970 73.151 1.00 48.81 657 GLY A CA 1
ATOM 5185 C C . GLY A 1 657 ? -10.082 10.496 71.695 1.00 48.81 657 GLY A C 1
ATOM 5186 O O . GLY A 1 657 ? -11.113 10.668 71.047 1.00 48.81 657 GLY A O 1
ATOM 5187 N N . VAL A 1 658 ? -9.020 9.881 71.168 1.00 47.09 658 VAL A N 1
ATOM 5188 C CA . VAL A 1 658 ? -8.973 9.389 69.784 1.00 47.09 658 VAL A CA 1
ATOM 5189 C C . VAL A 1 658 ? -9.461 7.942 69.734 1.00 47.09 658 VAL A C 1
ATOM 5191 O O . VAL A 1 658 ? -8.958 7.079 70.459 1.00 47.09 658 VAL A O 1
ATOM 5194 N N . SER A 1 659 ? -10.450 7.678 68.875 1.00 49.47 659 SER A N 1
ATOM 5195 C CA . SER A 1 659 ? -10.978 6.328 68.647 1.00 49.47 659 SER A CA 1
ATOM 5196 C C . SER A 1 659 ? -10.026 5.496 67.784 1.00 49.47 659 SER A C 1
ATOM 5198 O O . SER A 1 659 ? -9.531 5.972 66.766 1.00 49.47 659 SER A O 1
ATOM 5200 N N . TYR A 1 660 ? -9.800 4.242 68.171 1.00 63.00 660 TYR A N 1
ATOM 5201 C CA . TYR A 1 660 ? -9.008 3.257 67.435 1.00 63.00 660 TYR A CA 1
ATOM 5202 C C . TYR A 1 660 ? -9.690 1.879 67.455 1.00 63.00 660 TYR A C 1
ATOM 5204 O O . TYR A 1 660 ? -10.542 1.595 68.301 1.00 63.00 660 TYR A O 1
ATOM 5212 N N . LEU A 1 661 ? -9.332 1.020 66.500 1.00 64.94 661 LEU A N 1
ATOM 5213 C CA . LEU A 1 661 ? -9.884 -0.331 66.358 1.00 64.94 661 LEU A CA 1
ATOM 5214 C C . LEU A 1 661 ? -9.176 -1.307 67.311 1.00 64.94 661 LEU A C 1
ATOM 5216 O O . LEU A 1 661 ? -7.950 -1.300 67.409 1.00 64.94 661 LEU A O 1
ATOM 5220 N N . THR A 1 662 ? -9.933 -2.154 68.007 1.00 64.12 662 THR A N 1
ATOM 5221 C CA . THR A 1 662 ? -9.421 -3.146 68.964 1.00 64.12 662 THR A CA 1
ATOM 5222 C C . THR A 1 662 ? -10.196 -4.461 68.881 1.00 64.12 662 THR A C 1
ATOM 5224 O O . THR A 1 662 ? -11.393 -4.478 68.610 1.00 64.12 662 THR A O 1
ATOM 5227 N N . THR A 1 663 ? -9.523 -5.583 69.133 1.00 53.84 663 THR A N 1
ATOM 5228 C CA . THR A 1 663 ? -10.136 -6.922 69.209 1.00 53.84 663 THR A CA 1
ATOM 5229 C C . THR A 1 663 ? -10.622 -7.276 70.619 1.00 53.84 663 THR A C 1
ATOM 5231 O O . THR A 1 663 ? -11.202 -8.339 70.832 1.00 53.84 663 THR A O 1
ATOM 5234 N N . LEU A 1 664 ? -10.396 -6.402 71.607 1.00 55.19 664 LEU A N 1
ATOM 5235 C CA . LEU A 1 664 ? -10.822 -6.625 72.990 1.00 55.19 664 LEU A CA 1
ATOM 5236 C C . LEU A 1 664 ? -12.309 -6.258 73.172 1.00 55.19 664 LEU A C 1
ATOM 5238 O O . LEU A 1 664 ? -12.739 -5.228 72.645 1.00 55.19 664 LEU A O 1
ATOM 5242 N N . PRO A 1 665 ? -13.111 -7.053 73.912 1.00 55.81 665 PRO A N 1
ATOM 5243 C CA . PRO A 1 665 ? -14.490 -6.695 74.250 1.00 55.81 665 PRO A CA 1
ATOM 5244 C C . PRO A 1 665 ? -14.525 -5.391 75.054 1.00 55.81 665 PRO A C 1
ATOM 5246 O O . PRO A 1 665 ? -13.669 -5.186 75.920 1.00 55.81 665 PRO A O 1
ATOM 5249 N N . ARG A 1 666 ? -15.516 -4.523 74.806 1.00 55.94 666 ARG A N 1
ATOM 5250 C CA . ARG A 1 666 ? -15.767 -3.355 75.670 1.00 55.94 666 ARG A CA 1
ATOM 5251 C C . ARG A 1 666 ? -15.981 -3.851 77.109 1.00 55.94 666 ARG A C 1
ATOM 5253 O O . ARG A 1 666 ? -16.854 -4.687 77.328 1.00 55.94 666 ARG A O 1
ATOM 5260 N N . ARG A 1 667 ? -15.152 -3.385 78.048 1.00 46.72 667 ARG A N 1
ATOM 5261 C CA . ARG A 1 667 ? -15.358 -3.585 79.490 1.00 46.72 667 ARG A CA 1
ATOM 5262 C C . ARG A 1 667 ? -16.276 -2.519 80.052 1.00 46.72 667 ARG A C 1
ATOM 5264 O O . ARG A 1 667 ? -16.140 -1.360 79.598 1.00 46.72 667 ARG A O 1
#

Radius of gyration: 39.42 Å; Cα contacts (8 Å, |Δi|>4): 1242; chains: 1; bounding box: 92×38×138 Å

Secondary structure (DSSP, 8-state):
-PPPHHHHHHHHHH-HHHHHHHH-GGG-SSPPPHHHHHHHHHHHSS-SEEEEEE-TTSSHHHHHHHHHHHHHHHTS-SEEEEEESSHHHHHHHHHHHHHHHHH-HHHHHHH-----TTS-BSSSEEE-TTS-EEEEEETTS--TT--BTTB---EEEEES---TTTTSSHHHHHHHHHHIIIIIHHHS-TTT-EEEEEE---SSSSHHHHHHH-TTSEEEEE-SBSS-TT-TT--BSSTTTS-HHHHHHHHHHHHHTT-HHHHHHHTT---------SS-GGG-EEESS-S-TTSPPEEEEE--S---TTTPPPEEEEEEEEETTEEEEEEEEEE---HHHHHHHHHHHHHHTTS-EEEEEE-SSTTTTHHHHHHHHHHHT----EEEEE--SSS-HHHHHHTTHHHHHTT-EEEET-GGG-HHHHHHHHHTTSS--HHHHHHHTHHHHT-SEES-TT--GGGEESS----TTSPEEEEEEE-SS-EEEEEEEEETTEEEEEEEEEESS-HHHHHHHHHHHHHHH-TT--EEEEE-HHHHHTTTTSTHHHHHHHTT---EE---HHHHTTTTHHHHH-EETTEESEEEETTT-HHHHHIIIIISEE-B-TTSPBPSSPPPSHHHHHHHHHHHHHHHHHHHHHTSPPTT-EEEE-TTS-EEEESSPP-